Protein AF-C5LGY2-F1 (afdb_monomer)

Nearest PDB structures (foldseek):
  7q1u-assembly1_A  TM=7.836E-01  e=2.300E-10  Homo sapiens
  7mhz-assembly1_A  TM=6.508E-01  e=6.404E-10  Homo sapiens
  7q6z-assembly1_A  TM=6.476E-01  e=8.529E-10  Homo sapiens
  7urf-assembly1_A  TM=6.482E-01  e=8.886E-10  Homo sapiens
  6bug-assembly1_C  TM=6.774E-01  e=3.811E-07  Streptococcus thermophilus

pLDDT: mean 81.81, std 17.53, range [28.97, 98.31]

Organism: Perkinsus marinus (strain ATCC 50983 / TXsc) (NCBI:txid423536)

Foldseek 3Di:
DALVVLLVVLLVVLLVVLCQFFPLLSCVVVVLLVVLVCLLCVQLPPPDDPVSLVCQLVVSVCVLLVVLVVCQVVVHDALCVVPVVRNVRVVVDGNDRVSLLSLLLSLQSSLVSVLLSVLSVPVVDDDDCPLVVVCVVPVPDDPPPPQPRDDNVPDPSLSSSRSSVPLDRNHAFRDGSSLSSCCSRPFDDPDDPVNLVVLVVVLVVLVVVLVVCVVPPCLVCCQDPPCNVVSLLPDALVVNLVSLVSLVQNVLSVVQNVRSSSQSVCNVSRRHGDRQQPDRPLLALALVVCVCRHGVNVVVSLCVSQQVVVVHPVCPLVSQLVSLCCVLSSNHPDVLSNVLSVLSSVLNVVVVVVVCCLVPDPVNVVVCPDPCVLLVQLLSSLVNSLSVSLSSSSNRHDRPCSNVSSVVSVVSLVVDPVSVVVSVVSSVSSSVSVVVVVVVVVVPPDPCVVVDDDDVPVVVPPD

Sequence (463 aa):
MGPRGYVAFQLVMSTCFAVYLHRAYAAFLMGALLSNKVLVERMLRPGKDSVQFKWVPGIMWAVNMGFLVSVRYFDGFHFSAIAPWLAFLDGWGQLQRWQIVYNMVMLRMISYAMDFYWAVRDSSLPSSPLGTAVKDLESDDDNTEVSKPVTPDGGSYKTRAYILYLPLYAAGPIITFNSFVTYVYQPQKSYSIKKIVVYAVRWALCLTLMSLYQHFCWANIIAKGSDSAQNLADMTGPNLVFVSLFSLFFIWLKFVIIWRFFRLWALCDGVETPENMTRCVFNNYSCTQFWRSWHRSYNQWLIRYIYIPLGGTKYKFLNIWVVFTFVAVWHELQLQMLQWAWAVCAMMIPEIIVSLTIQKQDWAIPLRHSPWYKYLCALGAAMNILLLMSANLIGFSYGSNGLHIVMNSIKKGFSSGPSLALFLAFLCAAHVMLYVRQQEALRREPSVESAVPMASMKMAAAE

Mean predicted aligned error: 9.22 Å

Solvent-accessible surface area (backbone atoms only — not comparable to full-atom values): 25456 Å² total; per-residue (Å²): 131,56,49,71,55,49,45,50,50,46,35,53,54,22,51,52,49,44,37,65,34,15,38,64,57,30,53,58,57,54,47,52,52,50,53,52,50,53,49,44,56,67,69,66,44,88,91,65,61,72,72,65,56,71,47,45,65,60,52,55,49,51,53,54,51,49,50,53,51,48,36,59,74,60,78,32,86,58,43,44,81,78,39,71,89,43,33,70,51,57,74,69,49,58,82,43,68,52,62,65,30,43,53,52,35,49,56,36,51,51,38,41,49,51,53,50,49,48,27,56,52,55,73,74,40,90,83,70,74,68,72,54,69,54,52,76,74,57,68,79,83,66,93,71,73,80,59,65,76,61,64,95,81,66,54,79,63,56,56,54,25,59,45,42,31,58,50,44,32,74,52,42,47,58,72,50,53,52,54,53,56,46,29,54,76,50,53,55,74,91,64,48,71,69,55,50,51,53,50,52,50,54,46,52,52,49,49,53,49,49,57,52,44,61,74,76,47,60,34,51,54,52,49,64,38,96,59,16,65,58,56,56,69,74,41,53,35,58,58,44,49,51,33,36,51,49,36,48,47,49,56,50,52,54,49,45,45,52,32,49,52,23,41,48,48,24,48,75,73,24,37,78,68,59,68,32,64,74,56,59,75,91,72,45,44,43,57,71,58,38,53,54,31,46,49,20,22,52,41,52,47,46,41,65,75,47,34,47,77,65,53,32,78,84,36,42,73,63,41,50,55,55,52,34,49,50,52,18,54,63,75,43,91,43,72,49,43,43,53,38,34,50,50,46,47,64,64,40,47,58,59,51,51,54,50,50,51,50,73,70,38,75,86,30,50,66,49,68,74,34,81,61,38,60,56,54,51,15,49,54,16,30,51,31,41,54,50,53,37,46,48,47,44,30,66,67,54,44,45,88,60,19,60,60,51,46,53,50,41,50,54,55,11,68,74,34,74,68,29,50,56,50,51,50,50,37,31,54,50,25,45,53,48,52,51,53,51,53,54,52,52,61,70,68,48,76,65,68,73,81,78,60,91,77,79,84,73,74,79,78,77,81,125

Secondary structure (DSSP, 8-state):
--HHHHHHHHHHHHHHHHHHHHGGGHHHHHHHHHHHHHHHHHHS-TT--HHHHHHHHHHHHHHHHHHHHHHHHTTS--HHHH-GGGHHHHTT--SS-HHHHHHHHHHHHHHHHHHHHHHHHHHTSSS-THHHHHHTTS-SSS-----PPPPTT--THHHHHHHT-GGGSSSS----HHHHHHHHHS---SS-HHHHHHHHHHHHHHHHHHHHHHHH-THHHHHHSTTHHHHHHHS-HHHHHHHHHHHHHHHHHHHHHHHHHHHHHHHHTT-----SB-S-GGG---HHHHHHHBTHHHHHHHIIIIITTTTGGGGHHHHHHHHHHHHHHHH---HHHHHHHHHHHHHHHHHHHHHHHHHH-GGGHHHHHSTHHHHHHHHHHHHHHHHHHHHHHIIIIIGGGHHHHHHHHHHHHHTSHHHHHHHHHHHHHHHHHHHHHHHHHHHHS--GGGG-SSSSSSSSS--

Radius of gyration: 25.28 Å; Cα contacts (8 Å, |Δi|>4): 447; chains: 1; bounding box: 59×71×79 Å

Structure (mmCIF, N/CA/C/O backbone):
data_AF-C5LGY2-F1
#
_entry.id   AF-C5LGY2-F1
#
loop_
_atom_site.group_PDB
_atom_site.id
_atom_site.type_symbol
_atom_site.label_atom_id
_atom_site.label_alt_id
_atom_site.label_comp_id
_atom_site.label_asym_id
_atom_site.label_entity_id
_atom_site.label_seq_id
_atom_site.pdbx_PDB_ins_code
_atom_site.Cartn_x
_atom_site.Cartn_y
_atom_site.Cartn_z
_atom_site.occupancy
_atom_site.B_iso_or_equiv
_atom_site.auth_seq_id
_atom_site.auth_comp_id
_atom_site.auth_asym_id
_atom_site.auth_atom_id
_atom_site.pdbx_PDB_model_num
ATOM 1 N N . MET A 1 1 ? -31.749 0.429 6.394 1.00 71.62 1 MET A N 1
ATOM 2 C CA . MET A 1 1 ? -31.219 0.461 7.777 1.00 71.62 1 MET A CA 1
ATOM 3 C C . MET A 1 1 ? -30.689 1.864 8.052 1.00 71.62 1 MET A C 1
ATOM 5 O O . MET A 1 1 ? -30.046 2.409 7.168 1.00 71.62 1 MET A O 1
ATOM 9 N N . GLY A 1 2 ? -30.984 2.482 9.200 1.00 85.75 2 GLY A N 1
ATOM 10 C CA . GLY A 1 2 ? -30.416 3.799 9.537 1.00 85.75 2 GLY A CA 1
ATOM 11 C C . GLY A 1 2 ? -28.934 3.719 9.959 1.00 85.75 2 GLY A C 1
ATOM 12 O O . GLY A 1 2 ? -28.478 2.627 10.309 1.00 85.75 2 GLY A O 1
ATOM 13 N N . PRO A 1 3 ? -28.193 4.846 10.022 1.00 83.75 3 PRO A N 1
ATOM 14 C CA . PRO A 1 3 ? -26.751 4.858 10.310 1.00 83.75 3 PRO A CA 1
ATOM 15 C C . PRO A 1 3 ? -26.355 4.167 11.624 1.00 83.75 3 PRO A C 1
ATOM 17 O O . PRO A 1 3 ? -25.392 3.409 11.668 1.00 83.75 3 PRO A O 1
ATOM 20 N N . ARG A 1 4 ? -27.121 4.367 12.708 1.00 85.31 4 ARG A N 1
ATOM 21 C CA . ARG A 1 4 ? -26.862 3.698 14.001 1.00 85.31 4 ARG A CA 1
ATOM 22 C C . ARG A 1 4 ? -27.014 2.180 13.909 1.00 85.31 4 ARG A C 1
ATOM 24 O O . ARG A 1 4 ? -26.192 1.456 14.459 1.00 85.31 4 ARG A O 1
ATOM 31 N N . GLY A 1 5 ? -28.042 1.718 13.196 1.00 89.06 5 GLY A N 1
ATOM 32 C CA . GLY A 1 5 ? -28.270 0.296 12.959 1.00 89.06 5 GLY A CA 1
ATOM 33 C C . GLY A 1 5 ? -27.136 -0.319 12.143 1.00 89.06 5 GLY A C 1
ATOM 34 O O . GLY A 1 5 ? -26.610 -1.354 12.533 1.00 89.06 5 GLY A O 1
ATOM 35 N N . TYR A 1 6 ? -26.710 0.355 11.072 1.00 89.88 6 TYR A N 1
ATOM 36 C CA . TYR A 1 6 ? -25.589 -0.093 10.244 1.00 89.88 6 TYR A CA 1
ATOM 37 C C . TYR A 1 6 ? -24.307 -0.259 11.066 1.00 89.88 6 TYR A C 1
ATOM 39 O O . TYR A 1 6 ? -23.685 -1.315 11.036 1.00 89.88 6 TYR A O 1
ATOM 47 N N . VAL A 1 7 ? -23.947 0.739 11.881 1.00 89.75 7 VAL A N 1
ATOM 48 C CA . VAL A 1 7 ? -22.748 0.648 12.728 1.00 89.75 7 VAL A CA 1
ATOM 49 C C . VAL A 1 7 ? -22.876 -0.467 13.771 1.00 89.75 7 VAL A C 1
ATOM 51 O O . VAL A 1 7 ? -21.902 -1.169 14.024 1.00 89.75 7 VAL A O 1
ATOM 54 N N . ALA A 1 8 ? -24.060 -0.668 14.359 1.00 91.44 8 ALA A N 1
ATOM 55 C CA . ALA A 1 8 ? -24.294 -1.772 15.291 1.00 91.44 8 ALA A CA 1
ATOM 56 C C . ALA A 1 8 ? -24.124 -3.142 14.613 1.00 91.44 8 ALA A C 1
ATOM 58 O O . ALA A 1 8 ? -23.431 -4.001 15.155 1.00 91.44 8 ALA A O 1
ATOM 59 N N . PHE A 1 9 ? -24.679 -3.321 13.411 1.00 92.56 9 PHE A N 1
ATOM 60 C CA . PHE A 1 9 ? -24.490 -4.532 12.611 1.00 92.56 9 PHE A CA 1
ATOM 61 C C . PHE A 1 9 ? -23.013 -4.780 12.303 1.00 92.56 9 PHE A C 1
ATOM 63 O O . PHE A 1 9 ? -22.503 -5.862 12.585 1.00 92.56 9 PHE A O 1
ATOM 70 N N . GLN A 1 10 ? -22.305 -3.758 11.815 1.00 92.19 10 GLN A N 1
ATOM 71 C CA . GLN A 1 10 ? -20.878 -3.852 11.515 1.00 92.19 10 GLN A CA 1
ATOM 72 C C . GLN A 1 10 ? -20.060 -4.241 12.744 1.00 92.19 10 GLN A C 1
ATOM 74 O O . GLN A 1 10 ? -19.175 -5.084 12.644 1.00 92.19 10 GLN A O 1
ATOM 79 N N . LEU A 1 11 ? -20.362 -3.673 13.913 1.00 91.88 11 LEU A N 1
ATOM 80 C CA . LEU A 1 11 ? -19.679 -4.021 15.159 1.00 91.88 11 LEU A CA 1
ATOM 81 C C . LEU A 1 11 ? -19.886 -5.478 15.540 1.00 91.88 11 LEU A C 1
ATOM 83 O O . LEU A 1 11 ? -18.906 -6.169 15.798 1.00 91.88 11 LEU A O 1
ATOM 87 N N . VAL A 1 12 ? -21.138 -5.938 15.560 1.00 93.50 12 VAL A N 1
ATOM 88 C CA . VAL A 1 12 ? -21.459 -7.323 15.921 1.00 93.50 12 VAL A CA 1
ATOM 89 C C . VAL A 1 12 ? -20.764 -8.279 14.958 1.00 93.50 12 VAL A C 1
ATOM 91 O O . VAL A 1 12 ? -19.996 -9.131 15.396 1.00 93.50 12 VAL A O 1
ATOM 94 N N . MET A 1 13 ? -20.937 -8.078 13.650 1.00 94.00 13 MET A N 1
ATOM 95 C CA . MET A 1 13 ? -20.340 -8.942 12.631 1.00 94.00 13 MET A CA 1
ATOM 96 C C . MET A 1 13 ? -18.813 -8.935 12.683 1.00 94.00 13 MET A C 1
ATOM 98 O O . MET A 1 13 ? -18.192 -9.996 12.667 1.00 94.00 13 MET A O 1
ATOM 102 N N . SER A 1 14 ? -18.195 -7.758 12.800 1.00 92.56 14 SER A N 1
ATOM 103 C CA . SER A 1 14 ? -16.735 -7.630 12.834 1.00 92.56 14 SER A CA 1
ATOM 104 C C . SER A 1 14 ? -16.136 -8.224 14.108 1.00 92.56 14 SER A C 1
ATOM 106 O O . SER A 1 14 ? -15.102 -8.884 14.046 1.00 92.56 14 SER A O 1
ATOM 108 N N . THR A 1 15 ? -16.780 -8.044 15.267 1.00 91.94 15 THR A N 1
ATOM 109 C CA . THR A 1 15 ? -16.334 -8.662 16.523 1.00 91.94 15 THR A CA 1
ATOM 110 C C . THR A 1 15 ? -16.491 -10.180 16.477 1.00 91.94 15 THR A C 1
ATOM 112 O O . THR A 1 15 ? -15.537 -10.882 16.804 1.00 91.94 15 THR A O 1
ATOM 115 N N . CYS A 1 16 ? -17.629 -10.701 16.009 1.00 94.38 16 CYS A N 1
ATOM 116 C CA . CYS A 1 16 ? -17.819 -12.141 15.827 1.00 94.38 16 CYS A CA 1
ATOM 117 C C . CYS A 1 16 ? -16.767 -12.732 14.880 1.00 94.38 16 CYS A C 1
ATOM 119 O O . CYS A 1 16 ? -16.182 -13.768 15.186 1.00 94.38 16 CYS A O 1
ATOM 121 N N . PHE A 1 17 ? -16.471 -12.055 13.769 1.00 93.69 17 PHE A N 1
ATOM 122 C CA . PHE A 1 17 ? -15.476 -12.515 12.804 1.00 93.69 17 PHE A CA 1
ATOM 123 C C . PHE A 1 17 ? -14.044 -12.463 13.353 1.00 93.69 17 PHE A C 1
ATOM 125 O O . PHE A 1 17 ? -13.284 -13.412 13.174 1.00 93.69 17 PHE A O 1
ATOM 132 N N . ALA A 1 18 ? -13.674 -11.398 14.072 1.00 92.94 18 ALA A N 1
ATOM 133 C CA . ALA A 1 18 ? -12.364 -11.292 14.713 1.00 92.94 18 ALA A CA 1
ATOM 134 C C . ALA A 1 18 ? -12.163 -12.382 15.781 1.00 92.94 18 ALA A C 1
ATOM 136 O O . ALA A 1 18 ? -11.106 -13.012 15.825 1.00 92.94 18 ALA A O 1
ATOM 137 N N . VAL A 1 19 ? -13.188 -12.652 16.599 1.00 93.94 19 VAL A N 1
ATOM 138 C CA . VAL A 1 19 ? -13.173 -13.747 17.583 1.00 93.94 19 VAL A CA 1
ATOM 139 C C . VAL A 1 19 ? -13.120 -15.106 16.889 1.00 93.94 19 VAL A C 1
ATOM 141 O O . VAL A 1 19 ? -12.374 -15.975 17.321 1.00 93.94 19 VAL A O 1
ATOM 144 N N . TYR A 1 20 ? -13.838 -15.297 15.785 1.00 94.38 20 TYR A N 1
ATOM 145 C CA . TYR A 1 20 ? -13.779 -16.539 15.017 1.00 94.38 20 TYR A CA 1
ATOM 146 C C . TYR A 1 20 ? -12.378 -16.801 14.434 1.00 94.38 20 TYR A C 1
ATOM 148 O O . TYR A 1 20 ? -11.839 -17.899 14.579 1.00 94.38 20 TYR A O 1
ATOM 156 N N . LEU A 1 21 ? -11.759 -15.790 13.815 1.00 94.12 21 LEU A N 1
ATOM 157 C CA . LEU A 1 21 ? -10.445 -15.926 13.183 1.00 94.12 21 LEU A CA 1
ATOM 158 C C . LEU A 1 21 ? -9.308 -16.119 14.188 1.00 94.12 21 LEU A C 1
ATOM 160 O O . LEU A 1 21 ? -8.413 -16.936 13.957 1.00 94.12 21 LEU A O 1
ATOM 164 N N . HIS A 1 22 ? -9.324 -15.353 15.277 1.00 94.50 22 HIS A N 1
ATOM 165 C CA . HIS A 1 22 ? -8.199 -15.274 16.210 1.00 94.50 22 HIS A CA 1
ATOM 166 C C . HIS A 1 22 ? -8.445 -16.021 17.522 1.00 94.50 22 HIS A C 1
ATOM 168 O O . HIS A 1 22 ? -7.511 -16.200 18.299 1.00 94.50 22 HIS A O 1
ATOM 174 N N . ARG A 1 23 ? -9.674 -16.483 17.775 1.00 94.00 23 ARG A N 1
ATOM 175 C CA . ARG A 1 23 ? -10.073 -17.188 19.001 1.00 94.00 23 ARG A CA 1
ATOM 176 C C . ARG A 1 23 ? -9.654 -16.386 20.237 1.00 94.00 23 ARG A C 1
ATOM 178 O O . ARG A 1 23 ? -9.945 -15.192 20.311 1.00 94.00 23 ARG A O 1
ATOM 185 N N . ALA A 1 24 ? -8.945 -17.005 21.181 1.00 92.94 24 ALA A N 1
ATOM 186 C CA . ALA A 1 24 ? -8.453 -16.335 22.381 1.00 92.94 24 ALA A CA 1
ATOM 187 C C . ALA A 1 24 ? -7.564 -15.122 22.048 1.00 92.94 24 ALA A C 1
ATOM 189 O O . ALA A 1 24 ? -7.695 -14.071 22.673 1.00 92.94 24 ALA A O 1
ATOM 190 N N . TYR A 1 25 ? -6.738 -15.209 20.997 1.00 93.81 25 TYR A N 1
ATOM 191 C CA . TYR A 1 25 ? -5.830 -14.132 20.590 1.00 93.81 25 TYR A CA 1
ATOM 192 C C . TYR A 1 25 ? -6.541 -12.858 20.106 1.00 93.81 25 TYR A C 1
ATOM 194 O O . TYR A 1 25 ? -5.914 -11.799 20.039 1.00 93.81 25 TYR A O 1
ATOM 202 N N . ALA A 1 26 ? -7.856 -12.902 19.848 1.00 93.62 26 ALA A N 1
ATOM 203 C CA . ALA A 1 26 ? -8.648 -11.694 19.613 1.00 93.62 26 ALA A CA 1
ATOM 204 C C . ALA A 1 26 ? -8.546 -10.701 20.789 1.00 93.62 26 ALA A C 1
ATOM 206 O O . ALA A 1 26 ? -8.641 -9.492 20.576 1.00 93.62 26 ALA A O 1
ATOM 207 N N . ALA A 1 27 ? -8.294 -11.184 22.013 1.00 93.00 27 ALA A N 1
ATOM 208 C CA . ALA A 1 27 ? -8.110 -10.341 23.190 1.00 93.00 27 ALA A CA 1
ATOM 209 C C . ALA A 1 27 ? -6.946 -9.348 23.034 1.00 93.00 27 ALA A C 1
ATOM 211 O O . ALA A 1 27 ? -7.092 -8.188 23.416 1.00 93.00 27 ALA A O 1
ATOM 212 N N . PHE A 1 28 ? -5.828 -9.751 22.417 1.00 93.38 28 PHE A N 1
ATOM 213 C CA . PHE A 1 28 ? -4.689 -8.855 22.178 1.00 93.38 28 PHE A CA 1
ATOM 214 C C . PHE A 1 28 ? -5.044 -7.722 21.222 1.00 93.38 28 PHE A C 1
ATOM 216 O O . PHE A 1 28 ? -4.729 -6.561 21.481 1.00 93.38 28 PHE A O 1
ATOM 223 N N . LEU A 1 29 ? -5.756 -8.049 20.144 1.00 92.69 29 LEU A N 1
ATOM 224 C CA . LEU A 1 29 ? -6.211 -7.070 19.166 1.00 92.69 29 LEU A CA 1
ATOM 225 C C . LEU A 1 29 ? -7.198 -6.072 19.790 1.00 92.69 29 LEU A C 1
ATOM 227 O O . LEU A 1 29 ? -7.051 -4.859 19.636 1.00 92.69 29 LEU A O 1
ATOM 231 N N . MET A 1 30 ? -8.190 -6.583 20.521 1.00 91.88 30 MET A N 1
ATOM 232 C CA . MET A 1 30 ? -9.196 -5.761 21.193 1.00 91.88 30 MET A CA 1
ATOM 233 C C . MET A 1 30 ? -8.576 -4.906 22.302 1.00 91.88 30 MET A C 1
ATOM 235 O O . MET A 1 30 ? -8.951 -3.744 22.461 1.00 91.88 30 MET A O 1
ATOM 239 N N . GLY A 1 31 ? -7.593 -5.448 23.025 1.00 92.62 31 GLY A N 1
ATOM 240 C CA . GLY A 1 31 ? -6.808 -4.731 24.025 1.00 92.62 31 GLY A CA 1
ATOM 241 C C . GLY A 1 31 ? -5.994 -3.590 23.417 1.00 92.62 31 GLY A C 1
ATOM 242 O O . GLY A 1 31 ? -6.049 -2.474 23.927 1.00 92.62 31 GLY A O 1
ATOM 243 N N . ALA A 1 32 ? -5.311 -3.832 22.293 1.00 92.62 32 ALA A N 1
ATOM 244 C CA . ALA A 1 32 ? -4.564 -2.803 21.567 1.00 92.62 32 ALA A CA 1
ATOM 245 C C . ALA A 1 32 ? -5.477 -1.686 21.035 1.00 92.62 32 ALA A C 1
ATOM 247 O O . ALA A 1 32 ? -5.154 -0.504 21.143 1.00 92.62 32 ALA A O 1
ATOM 248 N N . LEU A 1 33 ? -6.654 -2.049 20.516 1.00 91.75 33 LEU A N 1
ATOM 249 C CA . LEU A 1 33 ? -7.663 -1.083 20.087 1.00 91.75 33 LEU A CA 1
ATOM 250 C C . LEU A 1 33 ? -8.132 -0.227 21.266 1.00 91.75 33 LEU A C 1
ATOM 252 O O . LEU A 1 33 ? -8.170 1.002 21.170 1.00 91.75 33 LEU A O 1
ATOM 256 N N . LEU A 1 34 ? -8.509 -0.867 22.376 1.00 90.56 34 LEU A N 1
ATOM 257 C CA . LEU A 1 34 ? -9.027 -0.177 23.552 1.00 90.56 34 LEU A CA 1
ATOM 258 C C . LEU A 1 34 ? -7.973 0.749 24.166 1.00 90.56 34 LEU A C 1
ATOM 260 O O . LEU A 1 34 ? -8.296 1.893 24.482 1.00 90.56 34 LEU A O 1
ATOM 264 N N . SER A 1 35 ? -6.726 0.290 24.293 1.00 91.12 35 SER A N 1
ATOM 265 C CA . SER A 1 35 ? -5.630 1.093 24.837 1.00 91.12 35 SER A CA 1
ATOM 266 C C . SER A 1 35 ? -5.333 2.303 23.954 1.00 91.12 35 SER A C 1
ATOM 268 O O . SER A 1 35 ? -5.256 3.420 24.467 1.00 91.12 35 SER A O 1
ATOM 270 N N . ASN A 1 36 ? -5.266 2.119 22.630 1.00 91.25 36 ASN A N 1
ATOM 271 C CA . ASN A 1 36 ? -5.059 3.217 21.692 1.00 91.25 36 ASN A CA 1
ATOM 272 C C . ASN A 1 36 ? -6.199 4.238 21.774 1.00 91.25 36 ASN A C 1
ATOM 274 O O . ASN A 1 36 ? -5.960 5.438 21.895 1.00 91.25 36 ASN A O 1
ATOM 278 N N . LYS A 1 37 ? -7.446 3.763 21.802 1.00 86.38 37 LYS A N 1
ATOM 279 C CA . LYS A 1 37 ? -8.622 4.621 21.930 1.00 86.38 37 LYS A CA 1
ATOM 280 C C . LYS A 1 37 ? -8.590 5.443 23.224 1.00 86.38 37 LYS A C 1
ATOM 282 O O . LYS A 1 37 ? -8.772 6.658 23.175 1.00 86.38 37 LYS A O 1
ATOM 287 N N . VAL A 1 38 ? -8.367 4.796 24.370 1.00 88.12 38 VAL A N 1
ATOM 288 C CA . VAL A 1 38 ? -8.299 5.469 25.679 1.00 88.12 38 VAL A CA 1
ATOM 289 C C . VAL A 1 38 ? -7.177 6.504 25.690 1.00 88.12 38 VAL A C 1
ATOM 291 O O . VAL A 1 38 ? -7.363 7.597 26.224 1.00 88.12 38 VAL A O 1
ATOM 294 N N . LEU A 1 39 ? -6.036 6.197 25.069 1.00 89.56 39 LEU A N 1
ATOM 295 C CA . LEU A 1 39 ? -4.923 7.130 24.937 1.00 89.56 39 LEU A CA 1
ATOM 296 C C . LEU A 1 39 ? -5.323 8.369 24.121 1.00 89.56 39 LEU A C 1
ATOM 298 O O . LEU A 1 39 ? -5.130 9.487 24.598 1.00 89.56 39 LEU A O 1
ATOM 302 N N . VAL A 1 40 ? -5.936 8.187 22.944 1.00 86.62 40 VAL A N 1
ATOM 303 C CA . VAL A 1 40 ? -6.433 9.284 22.088 1.00 86.62 40 VAL A CA 1
ATOM 304 C C . VAL A 1 40 ? -7.428 10.154 22.853 1.00 86.62 40 VAL A C 1
ATOM 306 O O . VAL A 1 40 ? -7.221 11.361 22.978 1.00 86.62 40 VAL A O 1
ATOM 309 N N . GLU A 1 41 ? -8.464 9.546 23.435 1.00 81.38 41 GLU A N 1
ATOM 310 C CA . GLU A 1 41 ? -9.511 10.268 24.164 1.00 81.38 41 GLU A CA 1
ATOM 311 C C . GLU A 1 41 ? -8.962 10.991 25.398 1.00 81.38 41 GLU A C 1
ATOM 313 O O . GLU A 1 41 ? -9.425 12.080 25.706 1.00 81.38 41 GLU A O 1
ATOM 318 N N . ARG A 1 42 ? -7.973 10.432 26.111 1.00 84.75 42 ARG A N 1
ATOM 319 C CA . ARG A 1 42 ? -7.367 11.067 27.294 1.00 84.75 42 ARG A CA 1
ATOM 320 C C . ARG A 1 42 ? -6.412 12.199 26.925 1.00 84.75 42 ARG A C 1
ATOM 322 O O . ARG A 1 42 ? -6.294 13.166 27.681 1.00 84.75 42 ARG A O 1
ATOM 329 N N . MET A 1 43 ? -5.684 12.081 25.820 1.00 83.31 43 MET A N 1
ATOM 330 C CA . MET A 1 43 ? -4.726 13.100 25.383 1.00 83.31 43 MET A CA 1
ATOM 331 C C . MET A 1 43 ? -5.402 14.287 24.701 1.00 83.31 43 MET A C 1
ATOM 333 O O . MET A 1 43 ? -4.910 15.401 24.841 1.00 83.31 43 MET A O 1
ATOM 337 N N . LEU A 1 44 ? -6.538 14.063 24.038 1.00 78.62 44 LEU A N 1
ATOM 338 C CA . LEU A 1 44 ? -7.238 15.068 23.234 1.00 78.62 44 LEU A CA 1
ATOM 339 C C . LEU A 1 44 ? -8.542 15.568 23.872 1.00 78.62 44 LEU A C 1
ATOM 341 O O . LEU A 1 44 ? -9.393 16.119 23.176 1.00 78.62 44 LEU A O 1
ATOM 345 N N . ARG A 1 45 ? -8.703 15.407 25.197 1.00 73.06 45 ARG A N 1
ATOM 346 C CA . ARG A 1 45 ? -9.817 16.036 25.928 1.00 73.06 45 ARG A CA 1
ATOM 347 C C . ARG A 1 45 ? -9.733 17.566 25.823 1.00 73.06 45 ARG A C 1
ATOM 349 O O . ARG A 1 45 ? -8.637 18.105 26.003 1.00 73.06 45 ARG A O 1
ATOM 356 N N . PRO A 1 46 ? -10.866 18.261 25.608 1.00 63.41 46 PRO A N 1
ATOM 357 C CA . PRO A 1 46 ? -10.923 19.720 25.658 1.00 63.41 46 PRO A CA 1
ATOM 358 C C . PRO A 1 46 ? -10.384 20.255 26.996 1.00 63.41 46 PRO A C 1
ATOM 360 O O . PRO A 1 46 ? -10.694 19.690 28.044 1.00 63.41 46 PRO A O 1
ATOM 363 N N . GLY A 1 47 ? -9.586 21.330 26.964 1.00 62.78 47 GLY A N 1
ATOM 364 C CA . GLY A 1 47 ? -9.074 22.011 28.167 1.00 62.78 47 GLY A CA 1
ATOM 365 C C . GLY A 1 47 ? -7.668 21.614 28.644 1.00 62.78 47 GLY A C 1
ATOM 366 O O . GLY A 1 47 ? -7.299 21.962 29.760 1.00 62.78 47 GLY A O 1
ATOM 367 N N . LYS A 1 48 ? -6.876 20.892 27.838 1.00 61.03 48 LYS A N 1
ATOM 368 C CA . LYS A 1 48 ? -5.465 20.577 28.144 1.00 61.03 48 LYS A CA 1
ATOM 369 C C . LYS A 1 48 ? -4.475 21.629 27.635 1.00 61.03 48 LYS A C 1
ATOM 371 O O . LYS A 1 48 ? -4.718 22.267 26.614 1.00 61.03 48 LYS A O 1
ATOM 376 N N . ASP A 1 49 ? -3.325 21.720 28.310 1.00 62.03 49 ASP A N 1
ATOM 377 C CA . ASP A 1 49 ? -2.209 22.608 27.963 1.00 62.03 49 ASP A CA 1
ATOM 378 C C . ASP A 1 49 ? -1.784 22.483 26.491 1.00 62.03 49 ASP A C 1
ATOM 380 O O . ASP A 1 49 ? -1.558 21.382 25.972 1.00 62.03 49 ASP A O 1
ATOM 384 N N . SER A 1 50 ? -1.570 23.629 25.840 1.00 63.28 50 SER A N 1
ATOM 385 C CA . SER A 1 50 ? -1.143 23.726 24.434 1.00 63.28 50 SER A CA 1
ATOM 386 C C . SER A 1 50 ? 0.161 22.969 24.138 1.00 63.28 50 SER A C 1
ATOM 388 O O . SER A 1 50 ? 0.347 22.437 23.041 1.00 63.28 50 SER A O 1
ATOM 390 N N . VAL A 1 51 ? 1.050 22.855 25.131 1.00 61.19 51 VAL A N 1
ATOM 391 C CA . VAL A 1 51 ? 2.333 22.146 25.021 1.00 61.19 51 VAL A CA 1
ATOM 392 C C . VAL A 1 51 ? 2.132 20.634 24.895 1.00 61.19 51 VAL A C 1
ATOM 394 O O . VAL A 1 51 ? 2.759 20.008 24.040 1.00 61.19 51 VAL A O 1
ATOM 397 N N . GLN A 1 52 ? 1.229 20.036 25.683 1.00 68.38 52 GLN A N 1
ATOM 398 C CA . GLN A 1 52 ? 0.933 18.599 25.599 1.00 68.38 52 GLN A CA 1
ATOM 399 C C . GLN A 1 52 ? 0.300 18.247 24.250 1.00 68.38 52 GLN A C 1
ATOM 401 O O . GLN A 1 52 ? 0.601 17.202 23.673 1.00 68.38 52 GLN A O 1
ATOM 406 N N . PHE A 1 53 ? -0.524 19.152 23.717 1.00 79.19 53 PHE A N 1
ATOM 407 C CA . PHE A 1 53 ? -1.209 18.978 22.441 1.00 79.19 53 PHE A CA 1
ATOM 408 C C . PHE A 1 53 ? -0.235 18.840 21.255 1.00 79.19 53 PHE A C 1
ATOM 410 O O . PHE A 1 53 ? -0.460 18.025 20.361 1.00 79.19 53 PHE A O 1
ATOM 417 N N . LYS A 1 54 ? 0.893 19.567 21.253 1.00 82.88 54 LYS A N 1
ATOM 418 C CA . LYS A 1 54 ? 1.899 19.505 20.172 1.00 82.88 54 LYS A CA 1
ATOM 419 C C . LYS A 1 54 ? 2.555 18.125 20.030 1.00 82.88 54 LYS A C 1
ATOM 421 O O . LYS A 1 54 ? 2.877 17.716 18.917 1.00 82.88 54 LYS A O 1
ATOM 426 N N . TRP A 1 55 ? 2.743 17.405 21.135 1.00 86.00 55 TRP A N 1
ATOM 427 C CA . TRP A 1 55 ? 3.431 16.109 21.143 1.00 86.00 55 TRP A CA 1
ATOM 428 C C . TRP A 1 55 ? 2.512 14.917 20.860 1.00 86.00 55 TRP A C 1
ATOM 430 O O . TRP A 1 55 ? 3.013 13.811 20.650 1.00 86.00 55 TRP A O 1
ATOM 440 N N . VAL A 1 56 ? 1.188 15.119 20.807 1.00 88.19 56 VAL A N 1
ATOM 441 C CA . VAL A 1 56 ? 0.218 14.027 20.624 1.00 88.19 56 VAL A CA 1
ATOM 442 C C . VAL A 1 56 ? 0.517 13.176 19.385 1.00 88.19 56 VAL A C 1
ATOM 444 O O . VAL A 1 56 ? 0.622 11.961 19.552 1.00 88.19 56 VAL A O 1
ATOM 447 N N . PRO A 1 57 ? 0.734 13.738 18.176 1.00 91.38 57 PRO A N 1
ATOM 448 C CA . PRO A 1 57 ? 1.072 12.926 17.007 1.00 91.38 57 PRO A CA 1
ATOM 449 C C . PRO A 1 57 ? 2.304 12.040 17.218 1.00 91.38 57 PRO A C 1
ATOM 451 O O . PRO A 1 57 ? 2.263 10.850 16.917 1.00 91.38 57 PRO A O 1
ATOM 454 N N . GLY A 1 58 ? 3.379 12.598 17.784 1.00 93.31 58 GLY A N 1
ATOM 455 C CA . GLY A 1 58 ? 4.619 11.863 18.042 1.00 93.31 58 GLY A CA 1
ATOM 456 C C . GLY A 1 58 ? 4.422 10.713 19.029 1.00 93.31 58 GLY A C 1
ATOM 457 O O . GLY A 1 58 ? 4.900 9.609 18.785 1.00 93.31 58 GLY A O 1
ATOM 458 N N . ILE A 1 59 ? 3.653 10.939 20.098 1.00 93.06 59 ILE A N 1
ATOM 459 C CA . ILE A 1 59 ? 3.327 9.909 21.095 1.00 93.06 59 ILE A CA 1
ATOM 460 C C . ILE A 1 59 ? 2.461 8.803 20.477 1.00 93.06 59 ILE A C 1
ATOM 462 O O . ILE A 1 59 ? 2.742 7.623 20.684 1.00 93.06 59 ILE A O 1
ATOM 466 N N . MET A 1 60 ? 1.448 9.156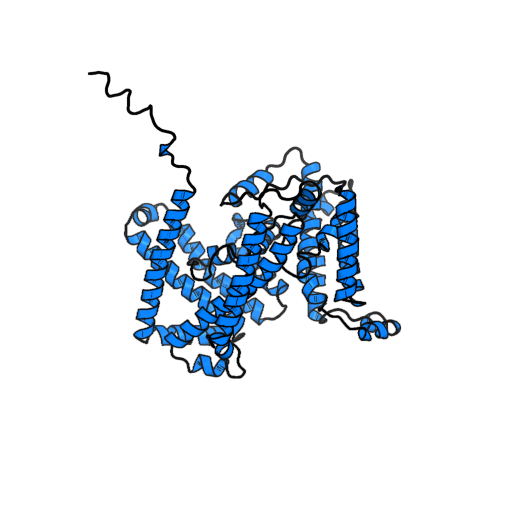 19.678 1.00 93.00 60 MET A N 1
ATOM 467 C CA . MET A 1 60 ? 0.591 8.171 19.004 1.00 93.00 60 MET A CA 1
ATOM 468 C C . MET A 1 60 ? 1.390 7.282 18.054 1.00 93.00 60 MET A C 1
ATOM 470 O O . MET A 1 60 ? 1.206 6.063 18.050 1.00 93.00 60 MET A O 1
ATOM 474 N N . TRP A 1 61 ? 2.297 7.877 17.282 1.00 95.69 61 TRP A N 1
ATOM 475 C CA . TRP A 1 61 ? 3.205 7.137 16.413 1.00 95.69 61 TRP A CA 1
ATOM 476 C C . TRP A 1 61 ? 4.157 6.245 17.208 1.00 95.69 61 TRP A C 1
ATOM 478 O O . TRP A 1 61 ? 4.262 5.061 16.898 1.00 95.69 61 TRP A O 1
ATOM 488 N N . ALA A 1 62 ? 4.792 6.768 18.259 1.00 95.62 62 ALA A N 1
ATOM 489 C CA . ALA A 1 62 ? 5.726 6.006 19.085 1.00 95.62 62 ALA A CA 1
ATOM 490 C C . ALA A 1 62 ? 5.064 4.783 19.738 1.00 95.62 62 ALA A C 1
ATOM 492 O O . ALA A 1 62 ? 5.626 3.692 19.693 1.00 95.62 62 ALA A O 1
ATOM 493 N N . VAL A 1 63 ? 3.851 4.930 20.282 1.00 94.94 63 VAL A N 1
ATOM 494 C CA . VAL A 1 63 ? 3.114 3.820 20.910 1.00 94.94 63 VAL A CA 1
ATOM 495 C C . VAL A 1 63 ? 2.725 2.752 19.887 1.00 94.94 63 VAL A C 1
ATOM 497 O O . VAL A 1 63 ? 2.950 1.569 20.133 1.00 94.94 63 VAL A O 1
ATOM 500 N N . ASN A 1 64 ? 2.172 3.142 18.732 1.00 95.75 64 ASN A N 1
ATOM 501 C CA . ASN A 1 64 ? 1.775 2.176 17.700 1.00 95.75 64 ASN A CA 1
ATOM 502 C C . ASN A 1 64 ? 2.985 1.469 17.077 1.00 95.75 64 ASN A C 1
ATOM 504 O O . ASN A 1 64 ? 2.951 0.255 16.896 1.00 95.75 64 ASN A O 1
ATOM 508 N N . MET A 1 65 ? 4.069 2.200 16.802 1.00 95.69 65 MET A N 1
ATOM 509 C CA . MET A 1 65 ? 5.311 1.616 16.288 1.00 95.69 65 MET A CA 1
ATOM 510 C C . MET A 1 65 ? 5.982 0.706 17.311 1.00 95.69 65 MET A C 1
ATOM 512 O O . MET A 1 65 ? 6.425 -0.380 16.950 1.00 95.69 65 MET A O 1
ATOM 516 N N . GLY A 1 66 ? 6.027 1.117 18.580 1.00 95.31 66 GLY A N 1
ATOM 517 C CA . GLY A 1 66 ? 6.552 0.296 19.665 1.00 95.31 66 GLY A CA 1
ATOM 518 C C . GLY A 1 66 ? 5.789 -1.019 19.774 1.00 95.31 66 GLY A C 1
ATOM 519 O O . GLY A 1 66 ? 6.401 -2.080 19.744 1.00 95.31 66 GLY A O 1
ATOM 520 N N . PHE A 1 67 ? 4.454 -0.963 19.787 1.00 95.00 67 PHE A N 1
ATOM 521 C CA . PHE A 1 67 ? 3.626 -2.166 19.839 1.00 95.00 67 PHE A CA 1
ATOM 522 C C . PHE A 1 67 ? 3.794 -3.046 18.594 1.00 95.00 67 PHE A C 1
ATOM 524 O O . PHE A 1 67 ? 3.932 -4.257 18.734 1.00 95.00 67 PHE A O 1
ATOM 531 N N . LEU A 1 68 ? 3.847 -2.466 17.388 1.00 94.56 68 LEU A N 1
ATOM 532 C CA . LEU A 1 68 ? 4.132 -3.206 16.155 1.00 94.56 68 LEU A CA 1
ATOM 533 C C . LEU A 1 68 ? 5.465 -3.959 16.252 1.00 94.56 68 LEU A C 1
ATOM 535 O O . LEU A 1 68 ? 5.512 -5.157 15.979 1.00 94.56 68 LEU A O 1
ATOM 539 N N . VAL A 1 69 ? 6.536 -3.275 16.662 1.00 93.94 69 VAL A N 1
ATOM 540 C CA . VAL A 1 69 ? 7.867 -3.877 16.812 1.00 93.94 69 VAL A CA 1
ATOM 541 C C . VAL A 1 69 ? 7.852 -4.963 17.882 1.00 93.94 69 VAL A C 1
ATOM 543 O O . VAL A 1 69 ? 8.382 -6.039 17.632 1.00 93.94 69 VAL A O 1
ATOM 546 N N . SER A 1 70 ? 7.201 -4.741 19.028 1.00 93.50 70 SER A N 1
ATOM 547 C CA . SER A 1 70 ? 7.061 -5.762 20.073 1.00 93.50 70 SER A CA 1
ATOM 548 C C . SER A 1 70 ? 6.324 -6.997 19.560 1.00 93.50 70 SER A C 1
ATOM 550 O O . SER A 1 70 ? 6.831 -8.105 19.691 1.00 93.50 70 SER A O 1
ATOM 552 N N . VAL A 1 71 ? 5.174 -6.821 18.904 1.00 92.88 71 VAL A N 1
ATOM 553 C CA . VAL A 1 71 ? 4.407 -7.929 18.315 1.00 92.88 71 VAL A CA 1
ATOM 554 C C . VAL A 1 71 ? 5.256 -8.725 17.327 1.00 92.88 71 VAL A C 1
ATOM 556 O O . VAL A 1 71 ? 5.147 -9.943 17.277 1.00 92.88 71 VAL A O 1
ATOM 559 N N . ARG A 1 72 ? 6.119 -8.072 16.546 1.00 89.56 72 ARG A N 1
ATOM 560 C CA . ARG A 1 72 ? 7.012 -8.772 15.612 1.00 89.56 72 ARG A CA 1
ATOM 561 C C . ARG A 1 72 ? 8.188 -9.450 16.297 1.00 89.56 72 ARG A C 1
ATOM 563 O O . ARG A 1 72 ? 8.528 -10.562 15.914 1.00 89.56 72 ARG A O 1
ATOM 570 N N . TYR A 1 73 ? 8.782 -8.804 17.290 1.00 90.50 73 TYR A N 1
ATOM 571 C CA . TYR A 1 73 ? 9.922 -9.337 18.027 1.00 90.50 73 TYR A CA 1
ATOM 572 C C . TYR A 1 73 ? 9.568 -10.623 18.785 1.00 90.50 73 TYR A C 1
ATOM 574 O O . TYR A 1 73 ? 10.361 -11.557 18.804 1.00 90.50 73 TYR A O 1
ATOM 582 N N . PHE A 1 74 ? 8.362 -10.690 19.353 1.00 91.00 74 PHE A N 1
ATOM 583 C CA . PHE A 1 74 ? 7.885 -11.853 20.106 1.00 91.00 74 PHE A CA 1
ATOM 584 C C . PHE A 1 74 ? 7.101 -12.879 19.256 1.00 91.00 74 PHE A C 1
ATOM 586 O O . PHE A 1 74 ? 6.595 -13.847 19.807 1.00 91.00 74 PHE A O 1
ATOM 593 N N . ASP A 1 75 ? 7.006 -12.688 17.929 1.00 88.31 75 ASP A N 1
ATOM 594 C CA . ASP A 1 75 ? 6.139 -13.458 17.007 1.00 88.31 75 ASP A CA 1
ATOM 595 C C . ASP A 1 75 ? 4.670 -13.563 17.472 1.00 88.31 75 ASP A C 1
ATOM 597 O O . ASP A 1 75 ? 3.994 -14.590 17.396 1.00 88.31 75 ASP A O 1
ATOM 601 N N . GLY A 1 76 ? 4.145 -12.433 17.932 1.00 89.94 76 GLY A N 1
ATOM 602 C CA . GLY A 1 76 ? 2.886 -12.346 18.650 1.00 89.94 76 GLY A CA 1
ATOM 603 C C . GLY A 1 76 ? 3.094 -12.399 20.159 1.00 89.94 76 GLY A C 1
ATOM 604 O O . GLY A 1 76 ? 4.200 -12.443 20.678 1.00 89.94 76 GLY A O 1
ATOM 605 N N . PHE A 1 77 ? 1.992 -12.327 20.889 1.00 92.31 77 PHE A N 1
ATOM 606 C CA . PHE A 1 77 ? 1.991 -12.465 22.337 1.00 92.31 77 PHE A CA 1
ATOM 607 C C . PHE A 1 77 ? 1.282 -13.758 22.686 1.00 92.31 77 PHE A C 1
ATOM 609 O O . PHE A 1 77 ? 0.258 -14.073 22.081 1.00 92.31 77 PHE A O 1
ATOM 616 N N . HIS A 1 78 ? 1.823 -14.465 23.671 1.00 92.00 78 HIS A N 1
ATOM 617 C CA . HIS A 1 78 ? 1.277 -15.709 24.193 1.00 92.00 78 HIS A CA 1
ATOM 618 C C . HIS A 1 78 ? 0.702 -15.481 25.586 1.00 92.00 78 HIS A C 1
ATOM 620 O O . HIS A 1 78 ? 1.231 -14.697 26.376 1.00 92.00 78 HIS A O 1
ATOM 626 N N . PHE A 1 79 ? -0.392 -16.165 25.894 1.00 92.88 79 PHE A N 1
ATOM 627 C CA . PHE A 1 79 ? -1.073 -16.043 27.177 1.00 92.88 79 PHE A CA 1
ATOM 628 C C . PHE A 1 79 ? -0.239 -16.609 28.330 1.00 92.88 79 PHE A C 1
ATOM 630 O O . PHE A 1 79 ? -0.186 -16.011 29.405 1.00 92.88 79 PHE A O 1
ATOM 637 N N . SER A 1 80 ? 0.480 -17.702 28.077 1.00 91.50 80 SER A N 1
ATOM 638 C CA . SER A 1 80 ? 1.467 -18.306 28.983 1.00 91.50 80 SER A CA 1
ATOM 639 C C . SER A 1 80 ? 2.548 -17.328 29.452 1.00 91.50 80 SER A C 1
ATOM 641 O O . SER A 1 80 ? 2.979 -17.409 30.601 1.00 91.50 80 SER A O 1
ATOM 643 N N . ALA A 1 81 ? 2.948 -16.377 28.602 1.00 90.12 81 ALA A N 1
ATOM 644 C CA . ALA A 1 81 ? 3.932 -15.352 28.948 1.00 90.12 81 ALA A CA 1
ATOM 645 C C . ALA A 1 81 ? 3.362 -14.251 29.862 1.00 90.12 81 ALA A C 1
ATOM 647 O O . ALA A 1 81 ? 4.122 -13.573 30.548 1.00 90.12 81 ALA A O 1
ATOM 648 N N . ILE A 1 82 ? 2.036 -14.065 29.884 1.00 91.44 82 ILE A N 1
ATOM 649 C CA . ILE A 1 82 ? 1.362 -13.112 30.781 1.00 91.44 82 ILE A CA 1
ATOM 650 C C . ILE A 1 82 ? 1.173 -13.741 32.157 1.00 91.44 82 ILE A C 1
ATOM 652 O O . ILE A 1 82 ? 1.493 -13.130 33.174 1.00 91.44 82 ILE A O 1
ATOM 656 N N . ALA A 1 83 ? 0.616 -14.952 32.190 1.00 92.75 83 ALA A N 1
ATOM 657 C CA . ALA A 1 83 ? 0.423 -15.703 33.416 1.00 92.75 83 ALA A CA 1
ATOM 658 C C . ALA A 1 83 ? 0.337 -17.210 33.119 1.00 92.75 83 ALA A C 1
ATOM 660 O O . ALA A 1 83 ? -0.420 -17.603 32.226 1.00 92.75 83 ALA A O 1
ATOM 661 N N . PRO A 1 84 ? 1.008 -18.079 33.903 1.00 93.38 84 PRO A N 1
ATOM 662 C CA . PRO A 1 84 ? 1.004 -19.524 33.659 1.00 93.38 84 PRO A CA 1
ATOM 663 C C . PRO A 1 84 ? -0.397 -20.152 33.605 1.00 93.38 84 PRO A C 1
ATOM 665 O O . PRO A 1 84 ? -0.641 -21.059 32.815 1.00 93.38 84 PRO A O 1
ATOM 668 N N . TRP A 1 85 ? -1.351 -19.644 34.392 1.00 94.62 85 TRP A N 1
ATOM 669 C CA . TRP A 1 85 ? -2.725 -20.160 34.427 1.00 94.62 85 TRP A CA 1
ATOM 670 C C . TRP A 1 85 ? -3.540 -19.851 33.161 1.00 94.62 85 TRP A C 1
ATOM 672 O O . TRP A 1 85 ? -4.563 -20.489 32.939 1.00 94.62 85 TRP A O 1
ATOM 682 N N . LEU A 1 86 ? -3.098 -18.913 32.314 1.00 93.88 86 LEU A N 1
ATOM 683 C CA . LEU A 1 86 ? -3.729 -18.619 31.024 1.00 93.88 86 LEU A CA 1
ATOM 684 C C . LEU A 1 86 ? -3.173 -19.486 29.880 1.00 93.88 86 LEU A C 1
ATOM 686 O O . LEU A 1 86 ? -3.680 -19.402 28.763 1.00 93.88 86 LEU A O 1
ATOM 690 N N . ALA A 1 87 ? -2.171 -20.338 30.129 1.00 91.81 87 ALA A N 1
ATOM 691 C CA . ALA A 1 87 ? -1.518 -21.146 29.094 1.00 91.81 87 ALA A CA 1
ATOM 692 C C . ALA A 1 87 ? -2.487 -22.060 28.318 1.00 91.81 87 ALA A C 1
ATOM 694 O O . ALA A 1 87 ? -2.262 -22.345 27.144 1.00 91.81 87 ALA A O 1
ATOM 695 N N . PHE A 1 88 ? -3.606 -22.476 28.924 1.00 93.62 88 PHE A N 1
ATOM 696 C CA . PHE A 1 88 ? -4.623 -23.277 28.231 1.00 93.62 88 PHE A CA 1
ATOM 697 C C . PHE A 1 88 ? -5.242 -22.552 27.020 1.00 93.62 88 PHE A C 1
ATOM 699 O O . PHE A 1 88 ? -5.674 -23.213 26.076 1.00 93.62 88 PHE A O 1
ATOM 706 N N . LEU A 1 89 ? -5.263 -21.210 27.018 1.00 91.88 89 LEU A N 1
ATOM 707 C CA . LEU A 1 89 ? -5.770 -20.401 25.905 1.00 91.88 89 LEU A CA 1
ATOM 708 C C . LEU A 1 89 ? -4.851 -20.436 24.684 1.00 91.88 89 LEU A C 1
ATOM 710 O O . LEU A 1 89 ? -5.338 -20.329 23.559 1.00 91.88 89 LEU A O 1
ATOM 714 N N . ASP A 1 90 ? -3.543 -20.626 24.883 1.00 89.81 90 ASP A N 1
ATOM 715 C CA . ASP A 1 90 ? -2.604 -20.792 23.771 1.00 89.81 90 ASP A CA 1
ATOM 716 C C . ASP A 1 90 ? -2.903 -22.086 22.989 1.00 89.81 90 ASP A C 1
ATOM 718 O O . ASP A 1 90 ? -2.776 -22.129 21.764 1.00 89.81 90 ASP A O 1
ATOM 722 N N . GLY A 1 91 ? -3.414 -23.117 23.674 1.00 87.88 91 GLY A N 1
ATOM 723 C CA . GLY A 1 91 ? -3.834 -24.382 23.065 1.00 87.88 91 GLY A CA 1
ATOM 724 C C . GLY A 1 91 ? -5.078 -24.283 22.173 1.00 87.88 91 GLY A C 1
ATOM 725 O O . GLY A 1 91 ? -5.363 -25.210 21.418 1.00 87.88 91 GLY A O 1
ATOM 726 N N . TRP A 1 92 ? -5.822 -23.170 22.208 1.00 86.69 92 TRP A N 1
ATOM 727 C CA . TRP A 1 92 ? -7.022 -22.999 21.378 1.00 86.69 92 TRP A CA 1
ATOM 728 C C . TRP A 1 92 ? -6.688 -22.705 19.912 1.00 86.69 92 TRP A C 1
ATOM 730 O O . TRP A 1 92 ? -7.574 -22.802 19.059 1.00 86.69 92 TRP A O 1
ATOM 740 N N . GLY A 1 93 ? -5.433 -22.369 19.599 1.00 84.12 93 GLY A N 1
ATOM 741 C CA . GLY A 1 93 ? -4.978 -22.051 18.248 1.00 84.12 93 GLY A CA 1
ATOM 742 C C . GLY A 1 93 ? -5.627 -20.792 17.659 1.00 84.12 93 GLY A C 1
ATOM 743 O O . GLY A 1 93 ? -6.352 -20.052 18.322 1.00 84.12 93 GLY A O 1
ATOM 744 N N . GLN A 1 94 ? -5.362 -20.539 16.379 1.00 90.50 94 GLN A N 1
ATOM 745 C CA . GLN A 1 94 ? -5.940 -19.437 15.604 1.00 90.50 94 GLN A CA 1
ATOM 746 C C . GLN A 1 94 ? -6.011 -19.841 14.128 1.00 90.50 94 GLN A C 1
ATOM 748 O O . GLN A 1 94 ? -5.108 -20.511 13.632 1.00 90.50 94 GLN A O 1
ATOM 753 N N . LEU A 1 95 ? -7.075 -19.449 13.421 1.00 90.19 95 LEU A N 1
ATOM 754 C CA . LEU A 1 95 ? -7.212 -19.720 11.982 1.00 90.19 95 LEU A CA 1
ATOM 755 C C . LEU A 1 95 ? -6.311 -18.799 11.161 1.00 90.19 95 LEU A C 1
ATOM 757 O O . LEU A 1 95 ? -5.744 -19.196 10.146 1.00 90.19 95 LEU A O 1
ATOM 761 N N . GLN A 1 96 ? -6.175 -17.558 11.620 1.00 89.69 96 GLN A N 1
ATOM 762 C CA . GLN A 1 96 ? -5.306 -16.565 11.018 1.00 89.69 96 GLN A CA 1
ATOM 763 C C . GLN A 1 96 ? -4.496 -15.873 12.107 1.00 89.69 96 GLN A C 1
ATOM 765 O O . GLN A 1 96 ? -5.049 -15.429 13.112 1.00 89.69 96 GLN A O 1
ATOM 770 N N . ARG A 1 97 ? -3.188 -15.747 11.867 1.00 91.38 97 ARG A N 1
ATOM 771 C CA . ARG A 1 97 ? -2.248 -15.060 12.758 1.00 91.38 97 ARG A CA 1
ATOM 772 C C . ARG A 1 97 ? -2.691 -13.622 13.021 1.00 91.38 97 ARG A C 1
ATOM 774 O O . ARG A 1 97 ? -2.665 -12.792 12.107 1.00 91.38 97 ARG A O 1
ATOM 781 N N . TRP A 1 98 ? -3.100 -13.329 14.254 1.00 92.50 98 TRP A N 1
ATOM 782 C CA . TRP A 1 98 ? -3.592 -12.006 14.650 1.00 92.50 98 TRP A CA 1
ATOM 783 C C . TRP A 1 98 ? -2.532 -10.918 14.445 1.00 92.50 98 TRP A C 1
ATOM 785 O O . TRP A 1 98 ? -2.867 -9.810 14.033 1.00 92.50 98 TRP A O 1
ATOM 795 N N . GLN A 1 99 ? -1.251 -11.255 14.632 1.00 91.25 99 GLN A N 1
ATOM 796 C CA . GLN A 1 99 ? -0.127 -10.340 14.444 1.00 91.25 99 GLN A CA 1
ATOM 797 C C . GLN A 1 99 ? -0.005 -9.824 13.002 1.00 91.25 99 GLN A C 1
ATOM 799 O O . GLN A 1 99 ? 0.422 -8.693 12.787 1.00 91.25 99 GLN A O 1
ATOM 804 N N . ILE A 1 100 ? -0.427 -10.613 12.005 1.00 89.44 100 ILE A N 1
ATOM 805 C CA . ILE A 1 100 ? -0.433 -10.180 10.599 1.00 89.44 100 ILE A CA 1
ATOM 806 C C . ILE A 1 100 ? -1.566 -9.184 10.366 1.00 89.44 100 ILE A C 1
ATOM 808 O O . ILE A 1 100 ? -1.378 -8.175 9.694 1.00 89.44 100 ILE A O 1
ATOM 812 N N . VAL A 1 101 ? -2.745 -9.448 10.932 1.00 92.12 101 VAL A N 1
ATOM 813 C CA . VAL A 1 101 ? -3.909 -8.564 10.778 1.00 92.12 101 VAL A CA 1
ATOM 814 C C . VAL A 1 101 ? -3.729 -7.260 11.552 1.00 92.12 101 VAL A C 1
ATOM 816 O O . VAL A 1 101 ? -4.163 -6.199 11.095 1.00 92.12 101 VAL A O 1
ATOM 819 N N . TYR A 1 102 ? -3.015 -7.312 12.680 1.00 93.69 102 TYR A N 1
ATOM 820 C CA . TYR A 1 102 ? -2.682 -6.139 13.477 1.00 93.69 102 TYR A CA 1
ATOM 821 C C . TYR A 1 102 ? -2.022 -5.034 12.642 1.00 93.69 102 TYR A C 1
ATOM 823 O O . TYR A 1 102 ? -2.339 -3.866 12.839 1.00 93.69 102 TYR A O 1
ATOM 831 N N . ASN A 1 103 ? -1.195 -5.376 11.648 1.00 93.38 103 ASN A N 1
ATOM 832 C CA . ASN A 1 103 ? -0.611 -4.401 10.727 1.00 93.38 103 ASN A CA 1
ATOM 833 C C . ASN A 1 103 ? -1.646 -3.464 10.089 1.00 93.38 103 ASN A C 1
ATOM 835 O O . ASN A 1 103 ? -1.411 -2.261 10.006 1.00 93.38 103 ASN A O 1
ATOM 839 N N . MET A 1 104 ? -2.771 -4.006 9.610 1.00 93.94 104 MET A N 1
ATOM 840 C CA . MET A 1 104 ? -3.830 -3.224 8.961 1.00 93.94 104 MET A CA 1
ATOM 841 C C . MET A 1 104 ? -4.621 -2.422 9.996 1.00 93.94 104 MET A C 1
ATOM 843 O O . MET A 1 104 ? -4.932 -1.248 9.787 1.00 93.94 104 MET A O 1
ATOM 847 N N . VAL A 1 105 ? -4.898 -3.042 11.144 1.00 93.75 105 VAL A N 1
ATOM 848 C CA . VAL A 1 105 ? -5.590 -2.419 12.280 1.00 93.75 105 VAL A CA 1
ATOM 849 C C . VAL A 1 105 ? -4.796 -1.227 12.823 1.00 93.75 105 VAL A C 1
ATOM 851 O O . VAL A 1 105 ? -5.377 -0.175 13.083 1.00 93.75 105 VAL A O 1
ATOM 854 N N . MET A 1 106 ? -3.470 -1.339 12.910 1.00 95.12 106 MET A N 1
ATOM 855 C CA . MET A 1 106 ? -2.568 -0.268 13.336 1.00 95.12 106 MET A CA 1
ATOM 856 C C . MET A 1 106 ? -2.674 0.966 12.436 1.00 95.12 106 MET A C 1
ATOM 858 O O . MET A 1 106 ? -2.784 2.081 12.946 1.00 95.12 106 MET A O 1
ATOM 862 N N . LEU A 1 107 ? -2.714 0.791 11.109 1.00 95.88 107 LEU A N 1
ATOM 863 C CA . LEU A 1 107 ? -2.877 1.919 10.183 1.00 95.88 107 LEU A CA 1
ATOM 864 C C . LEU A 1 107 ? -4.189 2.668 10.442 1.00 95.88 107 LEU A C 1
ATOM 866 O O . LEU A 1 107 ? -4.215 3.898 10.427 1.00 95.88 107 LEU A O 1
ATOM 870 N N . ARG A 1 108 ? -5.271 1.943 10.753 1.00 94.44 108 ARG A N 1
ATOM 871 C CA . ARG A 1 108 ? -6.563 2.552 11.100 1.00 94.44 108 ARG A CA 1
ATOM 872 C C . ARG A 1 108 ? -6.540 3.257 12.448 1.00 94.44 108 ARG A C 1
ATOM 874 O O . ARG A 1 108 ? -7.117 4.335 12.561 1.00 94.44 108 ARG A O 1
ATOM 881 N N . MET A 1 109 ? -5.871 2.687 13.449 1.00 93.94 109 MET A N 1
ATOM 882 C CA . MET A 1 109 ? -5.689 3.337 14.751 1.00 93.94 109 MET A CA 1
ATOM 883 C C . MET A 1 109 ? -4.946 4.668 14.607 1.00 93.94 109 MET A C 1
ATOM 885 O O . MET A 1 109 ? -5.412 5.686 15.117 1.00 93.94 109 MET A O 1
ATOM 889 N N . ILE A 1 110 ? -3.857 4.690 13.833 1.00 94.50 110 ILE A N 1
ATOM 890 C CA . ILE A 1 110 ? -3.117 5.920 13.521 1.00 94.50 110 ILE A CA 1
ATOM 891 C C . ILE A 1 110 ? -3.998 6.904 12.743 1.00 94.50 110 ILE A C 1
ATOM 893 O O . ILE A 1 110 ? -4.053 8.075 13.114 1.00 94.50 110 ILE A O 1
ATOM 897 N N . SER A 1 111 ? -4.732 6.454 11.717 1.00 92.25 111 SER A N 1
ATOM 898 C CA . SER A 1 111 ? -5.659 7.324 10.976 1.00 92.25 111 SER A CA 1
ATOM 899 C C . SER A 1 111 ? -6.670 7.997 11.889 1.00 92.25 111 SER A C 1
ATOM 901 O O . SER A 1 111 ? -6.828 9.210 11.824 1.00 92.25 111 SER A O 1
ATOM 903 N N . TYR A 1 112 ? -7.324 7.226 12.761 1.00 90.31 112 TYR A N 1
ATOM 904 C CA . TYR A 1 112 ? -8.289 7.763 13.713 1.00 90.31 112 TYR A CA 1
ATOM 905 C C . TYR A 1 112 ? -7.637 8.766 14.669 1.00 90.31 112 TYR A C 1
ATOM 907 O O . TYR A 1 112 ? -8.156 9.866 14.838 1.00 90.31 112 TYR A O 1
ATOM 915 N N . ALA A 1 113 ? -6.488 8.421 15.258 1.00 90.19 113 ALA A N 1
ATOM 916 C CA . ALA A 1 113 ? -5.781 9.294 16.190 1.00 90.19 113 ALA A CA 1
ATOM 917 C C . ALA A 1 113 ? -5.399 10.638 15.546 1.00 90.19 113 ALA A C 1
ATOM 919 O O . ALA A 1 113 ? -5.599 11.695 16.145 1.00 90.19 113 ALA A O 1
ATOM 920 N N . MET A 1 114 ? -4.889 10.599 14.313 1.00 89.69 114 MET A N 1
ATOM 921 C CA . MET A 1 114 ? -4.456 11.783 13.571 1.00 89.69 114 MET A CA 1
ATOM 922 C C . MET A 1 114 ? -5.631 12.613 13.048 1.00 89.69 114 MET A C 1
ATOM 924 O O . MET A 1 114 ? -5.617 13.833 13.192 1.00 89.69 114 MET A O 1
ATOM 928 N N . ASP A 1 115 ? -6.667 11.977 12.494 1.00 86.12 115 ASP A N 1
ATOM 929 C CA . ASP A 1 115 ? -7.863 12.683 12.026 1.00 86.12 115 ASP A CA 1
ATOM 930 C C . ASP A 1 115 ? -8.614 13.332 13.204 1.00 86.12 115 ASP A C 1
ATOM 932 O O . ASP A 1 115 ? -9.086 14.462 13.080 1.00 86.12 115 ASP A O 1
ATOM 936 N N . PHE A 1 116 ? -8.664 12.677 14.372 1.00 83.31 116 PHE A N 1
ATOM 937 C CA . PHE A 1 116 ? -9.238 13.256 15.591 1.00 83.31 116 PHE A CA 1
ATOM 938 C C . PHE A 1 116 ? -8.393 14.425 16.117 1.00 83.31 116 PHE A C 1
ATOM 940 O O . PHE A 1 116 ? -8.938 15.472 16.462 1.00 83.31 116 PHE A O 1
ATOM 947 N N . TYR A 1 117 ? -7.062 14.292 16.118 1.00 85.69 117 TYR A N 1
ATOM 948 C CA . TYR A 1 117 ? -6.145 15.383 16.463 1.00 85.69 117 TYR A CA 1
ATOM 949 C C . TYR A 1 117 ? -6.362 16.622 15.585 1.00 85.69 117 TYR A C 1
ATOM 951 O O . TYR A 1 117 ? -6.490 17.732 16.105 1.00 85.69 117 TYR A O 1
ATOM 959 N N . TRP A 1 118 ? -6.437 16.442 14.263 1.00 84.12 118 TRP A N 1
ATOM 960 C CA . TRP A 1 118 ? -6.681 17.545 13.334 1.00 84.12 118 TRP A CA 1
ATOM 961 C C . TRP A 1 118 ? -8.077 18.138 13.490 1.00 84.12 118 TRP A C 1
ATOM 963 O O . TRP A 1 118 ? -8.194 19.355 13.488 1.00 84.12 118 TRP A O 1
ATOM 973 N N . ALA A 1 119 ? -9.111 17.323 13.713 1.00 78.44 119 ALA A N 1
ATOM 974 C CA . ALA A 1 119 ? -10.460 17.823 13.973 1.00 78.44 119 ALA A CA 1
ATOM 975 C C . ALA A 1 119 ? -10.513 18.727 15.217 1.00 78.44 119 ALA A C 1
ATOM 977 O O . ALA A 1 119 ? -11.068 19.822 15.159 1.00 78.44 119 ALA A O 1
ATOM 978 N N . VAL A 1 120 ? -9.880 18.313 16.323 1.00 78.25 120 VAL A N 1
ATOM 979 C CA . VAL A 1 120 ? -9.797 19.130 17.545 1.00 78.25 120 VAL A CA 1
ATOM 980 C C . VAL A 1 120 ? -8.990 20.405 17.291 1.00 78.25 120 VAL A C 1
ATOM 982 O O . VAL A 1 120 ? -9.444 21.495 17.636 1.00 78.25 120 VAL A O 1
ATOM 985 N N . ARG A 1 121 ? -7.831 20.303 16.628 1.00 78.00 121 ARG A N 1
ATOM 986 C CA . ARG A 1 121 ? -6.985 21.464 16.318 1.00 78.00 121 ARG A CA 1
ATOM 987 C C . ARG A 1 121 ? -7.698 22.476 15.422 1.00 78.00 121 ARG A C 1
ATOM 989 O O . ARG A 1 121 ? -7.682 23.667 15.715 1.00 78.00 121 ARG A O 1
ATOM 996 N N . ASP A 1 122 ? -8.326 22.016 14.350 1.00 70.69 122 ASP A N 1
ATOM 997 C CA . ASP A 1 122 ? -8.970 22.887 13.369 1.00 70.69 122 ASP A CA 1
ATOM 998 C C . ASP A 1 122 ? -10.280 23.474 13.925 1.00 70.69 122 ASP A C 1
ATOM 1000 O O . ASP A 1 122 ? -10.632 24.591 13.573 1.00 70.69 122 ASP A O 1
ATOM 1004 N N . SER A 1 123 ? -10.952 22.800 14.870 1.00 60.12 123 SER A N 1
ATOM 1005 C CA . SER A 1 123 ? -12.062 23.395 15.636 1.00 60.12 123 SER A CA 1
ATOM 1006 C C . SER A 1 123 ? -11.617 24.494 16.614 1.00 60.12 123 SER A C 1
ATOM 1008 O O . SER A 1 123 ? -12.414 25.355 16.974 1.00 60.12 123 SER A O 1
ATOM 1010 N N . SER A 1 124 ? -10.343 24.481 17.026 1.00 51.25 124 SER A N 1
ATOM 1011 C CA . SER A 1 124 ? -9.745 25.482 17.923 1.00 51.25 124 SER A CA 1
ATOM 1012 C C . SER A 1 124 ? -9.104 26.674 17.195 1.00 51.25 124 SER A C 1
ATOM 1014 O O . SER A 1 124 ? -8.723 27.649 17.839 1.00 51.25 124 SER A O 1
ATOM 1016 N N . LEU A 1 125 ? -8.987 26.614 15.863 1.00 42.28 125 LEU A N 1
ATOM 1017 C CA . LEU A 1 125 ? -8.412 27.664 15.018 1.00 42.28 125 LEU A CA 1
ATOM 1018 C C . LEU A 1 125 ? -9.508 28.254 14.114 1.00 42.28 125 LEU A C 1
ATOM 1020 O O . LEU A 1 125 ? -10.159 27.498 13.394 1.00 42.28 125 LEU A O 1
ATOM 1024 N N . PRO A 1 126 ? -9.700 29.584 14.058 1.00 32.62 126 PRO A N 1
ATOM 1025 C CA . PRO A 1 126 ? -10.551 30.178 13.037 1.00 32.62 126 PRO A CA 1
ATOM 1026 C C . PRO A 1 126 ? -9.895 29.950 11.667 1.00 32.62 126 PRO A C 1
ATOM 1028 O O . PRO A 1 126 ? -8.850 30.526 11.376 1.00 32.62 126 PRO A O 1
ATOM 1031 N N . SER A 1 127 ? -10.491 29.073 10.849 1.00 41.31 127 SER A N 1
ATOM 1032 C CA . SER A 1 127 ? -10.184 28.839 9.423 1.00 41.31 127 SER A CA 1
ATOM 1033 C C . SER A 1 127 ? -8.687 28.732 9.075 1.00 41.31 127 SER A C 1
ATOM 1035 O O . SER A 1 127 ? -8.058 29.706 8.667 1.00 41.31 127 SER A O 1
ATOM 1037 N N . SER A 1 128 ? -8.115 27.526 9.185 1.00 30.75 128 SER A N 1
ATOM 1038 C CA . SER A 1 128 ? -6.707 27.274 8.840 1.00 30.75 128 SER A CA 1
ATOM 1039 C C . SER A 1 128 ? -6.504 26.852 7.365 1.00 30.75 128 SER A C 1
ATOM 1041 O O . SER A 1 128 ? -7.271 26.026 6.862 1.00 30.75 128 SER A O 1
ATOM 1043 N N . PRO A 1 129 ? -5.438 27.318 6.674 1.00 34.38 129 PRO A N 1
ATOM 1044 C CA . PRO A 1 129 ? -5.183 27.114 5.237 1.00 34.38 129 PRO A CA 1
ATOM 1045 C C . PRO A 1 129 ? -4.669 25.710 4.859 1.00 34.38 129 PRO A C 1
ATOM 1047 O O . PRO A 1 129 ? -4.243 25.479 3.728 1.00 34.38 129 PRO A O 1
ATOM 1050 N N . LEU A 1 130 ? -4.652 24.754 5.793 1.00 38.16 130 LEU A N 1
ATOM 1051 C CA . LEU A 1 130 ? -4.097 23.417 5.546 1.00 38.16 130 LEU A CA 1
ATOM 1052 C C . LEU A 1 130 ? -4.997 22.553 4.641 1.00 38.16 130 LEU A C 1
ATOM 1054 O O . LEU A 1 130 ? -4.516 21.616 4.008 1.00 38.16 130 LEU A O 1
ATOM 1058 N N . GLY A 1 131 ? -6.285 22.899 4.535 1.00 35.22 131 GLY A N 1
ATOM 1059 C CA . GLY A 1 131 ? -7.223 22.267 3.602 1.00 35.22 131 GLY A CA 1
ATOM 1060 C C . GLY A 1 131 ? -6.924 22.557 2.125 1.00 35.22 131 GLY A C 1
ATOM 1061 O O . GLY A 1 131 ? -7.396 21.829 1.255 1.00 35.22 131 GLY A O 1
ATOM 1062 N N . THR A 1 132 ? -6.123 23.585 1.831 1.00 31.67 132 THR A N 1
ATOM 1063 C CA . THR A 1 132 ? -5.781 23.998 0.461 1.00 31.67 132 THR A CA 1
ATOM 1064 C C . THR A 1 132 ? -4.546 23.260 -0.065 1.00 31.67 132 THR A C 1
ATOM 1066 O O . THR A 1 132 ? -4.552 22.800 -1.198 1.00 31.67 132 THR A O 1
ATOM 1069 N N . ALA A 1 133 ? -3.537 23.010 0.777 1.00 31.88 133 ALA A N 1
ATOM 1070 C CA . ALA A 1 133 ? -2.314 22.304 0.364 1.00 31.88 133 ALA A CA 1
ATOM 1071 C C . ALA A 1 133 ? -2.530 20.808 0.042 1.00 31.88 133 ALA A C 1
ATOM 1073 O O . ALA A 1 133 ? -1.741 20.205 -0.681 1.00 31.88 133 ALA A O 1
ATOM 1074 N N . VAL A 1 134 ? -3.596 20.207 0.582 1.00 37.69 134 VAL A N 1
ATOM 1075 C CA . VAL A 1 134 ? -4.012 18.829 0.268 1.00 37.69 134 VAL A CA 1
ATOM 1076 C C . VAL A 1 134 ? -4.779 18.775 -1.061 1.00 37.69 134 VAL A C 1
ATOM 1078 O O . VAL A 1 134 ? -4.573 17.849 -1.838 1.00 37.69 134 VAL A O 1
ATOM 1081 N N . LYS A 1 135 ? -5.565 19.813 -1.387 1.00 30.53 135 LYS A N 1
ATOM 1082 C CA . LYS A 1 135 ? -6.276 19.922 -2.673 1.00 30.53 135 LYS A CA 1
ATOM 1083 C C . LYS A 1 135 ? -5.336 19.975 -3.881 1.00 30.53 135 LYS A C 1
ATOM 1085 O O . LYS A 1 135 ? -5.657 19.388 -4.908 1.00 30.53 135 LYS A O 1
ATOM 1090 N N . ASP A 1 136 ? -4.177 20.617 -3.749 1.00 28.97 136 ASP A N 1
ATOM 1091 C CA . ASP A 1 136 ? -3.261 20.833 -4.881 1.00 28.97 136 ASP A CA 1
ATOM 1092 C C . ASP A 1 136 ? -2.400 19.604 -5.235 1.00 28.97 136 ASP A C 1
ATOM 1094 O O . ASP A 1 136 ? -1.804 19.555 -6.308 1.00 28.97 136 ASP A O 1
ATOM 1098 N N . LEU A 1 137 ? -2.330 18.592 -4.358 1.00 38.78 137 LEU A N 1
ATOM 1099 C CA . LEU A 1 137 ? -1.621 17.325 -4.611 1.00 38.78 137 LEU A CA 1
ATOM 1100 C C . LEU A 1 137 ? -2.567 16.155 -4.937 1.00 38.78 137 LEU A C 1
ATOM 1102 O O . LEU A 1 137 ? -2.102 15.104 -5.382 1.00 38.78 137 LEU A O 1
ATOM 1106 N N . GLU A 1 138 ? -3.870 16.329 -4.710 1.00 41.16 138 GLU A N 1
ATOM 1107 C CA . GLU A 1 138 ? -4.922 15.319 -4.904 1.00 41.16 138 GLU A CA 1
ATOM 1108 C C . GLU A 1 138 ? -5.762 15.562 -6.176 1.00 41.16 138 GLU A C 1
ATOM 1110 O O . GLU A 1 138 ? -6.691 14.806 -6.447 1.00 41.16 138 GLU A O 1
ATOM 1115 N N . SER A 1 139 ? -5.422 16.576 -6.982 1.00 29.97 139 SER A N 1
ATOM 1116 C CA . SER A 1 139 ? -6.135 16.970 -8.210 1.00 29.97 139 SER A CA 1
ATOM 1117 C C . SER A 1 139 ? -5.860 16.095 -9.443 1.00 29.97 139 SER A C 1
ATOM 1119 O O . SER A 1 139 ? -6.485 16.298 -10.483 1.00 29.97 139 SER A O 1
ATOM 1121 N N . ASP A 1 140 ? -4.996 15.080 -9.340 1.00 33.78 140 ASP A N 1
ATOM 1122 C CA . ASP A 1 140 ? -4.806 14.084 -10.401 1.00 33.78 140 ASP A CA 1
ATOM 1123 C C . ASP A 1 140 ? -5.842 12.944 -10.281 1.00 33.78 140 ASP A C 1
ATOM 1125 O O . ASP A 1 140 ? -5.585 11.872 -9.725 1.00 33.78 140 ASP A O 1
ATOM 1129 N N . ASP A 1 141 ? -7.010 13.196 -10.873 1.00 38.72 141 ASP A N 1
ATOM 1130 C CA . ASP A 1 141 ? -7.920 12.212 -11.480 1.00 38.72 141 ASP A CA 1
ATOM 1131 C C . ASP A 1 141 ? -8.441 11.086 -10.553 1.00 38.72 141 ASP A C 1
ATOM 1133 O O . ASP A 1 141 ? -7.978 9.940 -10.565 1.00 38.72 141 ASP A O 1
ATOM 1137 N N . ASP A 1 142 ? -9.396 11.443 -9.697 1.00 37.53 142 ASP A N 1
ATOM 1138 C CA . ASP A 1 142 ? -10.675 10.750 -9.453 1.00 37.53 142 ASP A CA 1
ATOM 1139 C C . ASP A 1 142 ? -11.422 11.509 -8.342 1.00 37.53 142 ASP A C 1
ATOM 1141 O O . ASP A 1 142 ? -10.794 12.132 -7.489 1.00 37.53 142 ASP A O 1
ATOM 1145 N N . ASN A 1 143 ? -12.756 11.446 -8.326 1.00 34.28 143 ASN A N 1
ATOM 1146 C CA . ASN A 1 143 ? -13.635 12.034 -7.304 1.00 34.28 143 ASN A CA 1
ATOM 1147 C C . ASN A 1 143 ? -13.425 11.428 -5.894 1.00 34.28 143 ASN A C 1
ATOM 1149 O O . ASN A 1 143 ? -14.336 10.833 -5.320 1.00 34.28 143 ASN A O 1
ATOM 1153 N N . THR A 1 144 ? -12.248 11.568 -5.288 1.00 39.03 144 THR A N 1
ATOM 1154 C CA . THR A 1 144 ? -12.099 11.399 -3.842 1.00 39.03 144 THR A CA 1
ATOM 1155 C C . THR A 1 144 ? -12.689 12.630 -3.175 1.00 39.03 144 THR A C 1
ATOM 1157 O O . THR A 1 144 ? -12.020 13.649 -3.017 1.00 39.03 144 THR A O 1
ATOM 1160 N N . GLU A 1 145 ? -13.979 12.547 -2.837 1.00 39.56 145 GLU A N 1
ATOM 1161 C CA . GLU A 1 145 ? -14.670 13.547 -2.029 1.00 39.56 145 GLU A CA 1
ATOM 1162 C C . GLU A 1 145 ? -13.810 13.914 -0.816 1.00 39.56 145 GLU A C 1
ATOM 1164 O O . GLU A 1 145 ? -13.497 13.086 0.046 1.00 39.56 145 GLU A O 1
ATOM 1169 N N . VAL A 1 146 ? -13.425 15.191 -0.782 1.00 37.56 146 VAL A N 1
ATOM 1170 C CA . VAL A 1 146 ? -12.731 15.844 0.324 1.00 37.56 146 VAL A CA 1
ATOM 1171 C C . VAL A 1 146 ? -13.517 15.553 1.597 1.00 37.56 146 VAL A C 1
ATOM 1173 O O . VAL A 1 146 ? -14.605 16.091 1.815 1.00 37.56 146 VAL A O 1
ATOM 1176 N N . SER A 1 147 ? -12.986 14.663 2.434 1.00 40.59 147 SER A N 1
ATOM 1177 C CA . SER A 1 147 ? -13.678 14.227 3.640 1.00 40.59 147 SER A CA 1
ATOM 1178 C C . SER A 1 147 ? -13.773 15.414 4.602 1.00 40.59 147 SER A C 1
ATOM 1180 O O . SER A 1 147 ? -12.752 15.875 5.119 1.00 40.59 147 SER A O 1
ATOM 1182 N N . LYS A 1 148 ? -14.990 15.928 4.826 1.00 42.41 148 LYS A N 1
ATOM 1183 C CA . LYS A 1 148 ? -15.243 17.013 5.788 1.00 42.41 148 LYS A CA 1
ATOM 1184 C C . LYS A 1 148 ? -14.667 16.639 7.169 1.00 42.41 148 LYS A C 1
ATOM 1186 O O . LYS A 1 148 ? -14.713 15.459 7.533 1.00 42.41 148 LYS A O 1
ATOM 1191 N N . PRO A 1 149 ? -14.129 17.605 7.941 1.00 46.69 149 PRO A N 1
ATOM 1192 C CA . PRO A 1 149 ? -13.608 17.342 9.278 1.00 46.69 149 PRO A CA 1
ATOM 1193 C C . PRO A 1 149 ? -14.677 16.710 10.171 1.00 46.69 149 PRO A C 1
ATOM 1195 O O . PRO A 1 149 ? -15.847 17.093 10.138 1.00 46.69 149 PRO A O 1
ATOM 1198 N N . VAL A 1 150 ? -14.261 15.725 10.963 1.00 53.47 150 VAL A N 1
ATOM 1199 C CA . VAL A 1 150 ? -15.112 15.027 11.928 1.00 53.47 150 VAL A CA 1
ATOM 1200 C C . VAL A 1 150 ? -15.629 16.009 12.973 1.00 53.47 150 VAL A C 1
ATOM 1202 O O . VAL A 1 150 ? -14.866 16.783 13.543 1.00 53.47 150 VAL A O 1
ATOM 1205 N N . THR A 1 151 ? -16.922 15.933 13.284 1.00 50.75 151 THR A N 1
ATOM 1206 C CA . THR A 1 151 ? -17.456 16.550 14.501 1.00 50.75 151 THR A CA 1
ATOM 1207 C C . THR A 1 151 ? -16.892 15.804 15.719 1.00 50.75 151 THR A C 1
ATOM 1209 O O . THR A 1 151 ? -17.029 14.575 15.751 1.00 50.75 151 THR A O 1
ATOM 1212 N N . PRO A 1 152 ? -16.331 16.490 16.735 1.00 50.47 152 PRO A N 1
ATOM 1213 C CA . PRO A 1 152 ? -15.744 15.874 17.938 1.00 50.47 152 PRO A CA 1
ATOM 1214 C C . PRO A 1 152 ? -16.668 14.906 18.701 1.00 50.47 152 PRO A C 1
ATOM 1216 O O . PRO A 1 152 ? -16.204 14.123 19.522 1.00 50.47 152 PRO A O 1
ATOM 1219 N N . ASP A 1 153 ? -17.966 14.915 18.395 1.00 46.50 153 ASP A N 1
ATOM 1220 C CA . ASP A 1 153 ? -19.018 14.092 19.000 1.00 46.50 153 ASP A CA 1
ATOM 1221 C C . ASP A 1 153 ? -19.206 12.701 18.332 1.00 46.50 153 ASP A C 1
ATOM 1223 O O . ASP A 1 153 ? -20.243 12.039 18.419 1.00 46.50 153 ASP A O 1
ATOM 1227 N N . GLY A 1 154 ? -18.198 12.230 17.589 1.00 48.00 154 GLY A N 1
ATOM 1228 C CA . GLY A 1 154 ? -18.208 10.968 16.844 1.00 48.00 154 GLY A CA 1
ATOM 1229 C C . GLY A 1 154 ? -18.101 9.721 17.728 1.00 48.00 154 GLY A C 1
ATOM 1230 O O . GLY A 1 154 ? -17.115 9.003 17.641 1.00 48.00 154 GLY A O 1
ATOM 1231 N N . GLY A 1 155 ? -19.115 9.460 18.557 1.00 58.28 155 GLY A N 1
ATOM 1232 C CA . GLY A 1 155 ? -19.147 8.440 19.610 1.00 58.28 155 GLY A CA 1
ATOM 1233 C C . GLY A 1 155 ? -18.366 7.136 19.369 1.00 58.28 155 GLY A C 1
ATOM 1234 O O . GLY A 1 155 ? -18.526 6.473 18.346 1.00 58.28 155 GLY A O 1
ATOM 1235 N N . SER A 1 156 ? -17.609 6.749 20.405 1.00 64.94 156 SER A N 1
ATOM 1236 C CA . SER A 1 156 ? -16.947 5.469 20.753 1.00 64.94 156 SER A CA 1
ATOM 1237 C C . SER A 1 156 ? -17.202 4.232 19.869 1.00 64.94 156 SER A C 1
ATOM 1239 O O . SER A 1 156 ? -16.288 3.443 19.625 1.00 64.94 156 SER A O 1
ATOM 1241 N N . TYR A 1 157 ? -18.439 4.009 19.434 1.00 74.00 157 TYR A N 1
ATOM 1242 C CA . TYR A 1 157 ? -18.857 2.841 18.665 1.00 74.00 157 TYR A CA 1
ATOM 1243 C C . TYR A 1 157 ? -18.492 2.938 17.169 1.00 74.00 157 TYR A C 1
ATOM 1245 O O . TYR A 1 157 ? -18.129 1.925 16.574 1.00 74.00 157 TYR A O 1
ATOM 1253 N N . LYS A 1 158 ? -18.473 4.139 16.570 1.00 83.88 158 LYS A N 1
ATOM 1254 C CA . LYS A 1 158 ? -18.075 4.338 15.159 1.00 83.88 158 LYS A CA 1
ATOM 1255 C C . LYS A 1 158 ? -16.600 4.015 14.926 1.00 83.88 158 LYS A C 1
ATOM 1257 O O . LYS A 1 158 ? -16.260 3.378 13.936 1.00 83.88 158 LYS A O 1
ATOM 1262 N N . THR A 1 159 ? -15.736 4.395 15.865 1.00 86.19 159 THR A N 1
ATOM 1263 C CA . THR A 1 159 ? -14.295 4.107 15.819 1.00 86.19 159 THR A CA 1
ATOM 1264 C C . THR A 1 159 ? -14.017 2.610 15.804 1.00 86.19 159 THR A C 1
ATOM 1266 O O . THR A 1 159 ? -13.229 2.137 14.991 1.00 86.19 159 THR A O 1
ATOM 1269 N N . ARG A 1 160 ? -14.700 1.841 16.663 1.00 87.25 160 ARG A N 1
ATOM 1270 C CA . ARG A 1 160 ? -14.564 0.378 16.679 1.00 87.25 160 ARG A C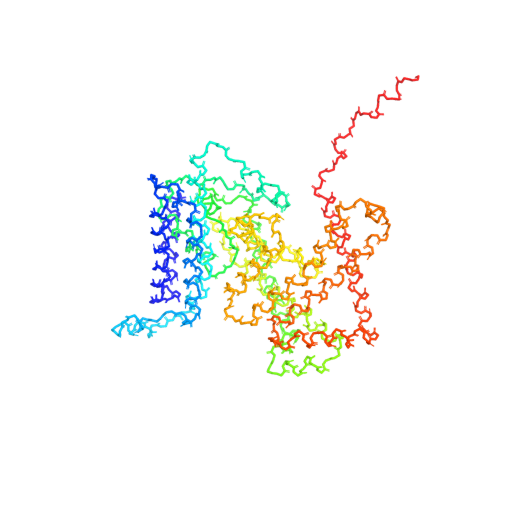A 1
ATOM 1271 C C . ARG A 1 160 ? -15.029 -0.248 15.364 1.00 87.25 160 ARG A C 1
ATOM 1273 O O . ARG A 1 160 ? -14.337 -1.118 14.848 1.00 87.25 160 ARG A O 1
ATOM 1280 N N . ALA A 1 161 ? -16.146 0.227 14.811 1.00 90.88 161 ALA A N 1
ATOM 1281 C CA . ALA A 1 161 ? -16.671 -0.267 13.540 1.00 90.88 161 ALA A CA 1
ATOM 1282 C C . ALA A 1 161 ? -15.718 0.022 12.377 1.00 90.88 161 ALA A C 1
ATOM 1284 O O . ALA A 1 161 ? -15.513 -0.836 11.532 1.00 90.88 161 ALA A O 1
ATOM 1285 N N . TYR A 1 162 ? -15.095 1.202 12.370 1.00 92.12 162 TYR A N 1
ATOM 1286 C CA . TYR A 1 162 ? -14.075 1.567 11.392 1.00 92.12 162 TYR A CA 1
ATOM 1287 C C . TYR A 1 162 ? -12.830 0.681 11.500 1.00 92.12 162 TYR A C 1
ATOM 1289 O O . TYR A 1 162 ? -12.400 0.081 10.516 1.00 92.12 162 TYR A O 1
ATOM 1297 N N . ILE A 1 163 ? -12.244 0.583 12.698 1.00 92.31 163 ILE A N 1
ATOM 1298 C CA . ILE A 1 163 ? -10.992 -0.153 12.899 1.00 92.31 163 ILE A CA 1
ATOM 1299 C C . ILE A 1 163 ? -11.181 -1.628 12.530 1.00 92.31 163 ILE A C 1
ATOM 1301 O O . ILE A 1 163 ? -10.360 -2.187 11.805 1.00 92.31 163 ILE A O 1
ATOM 1305 N N . LEU A 1 164 ? -12.294 -2.231 12.949 1.00 93.56 164 LEU A N 1
ATOM 1306 C CA . LEU A 1 164 ? -12.594 -3.640 12.695 1.00 93.56 164 LEU A CA 1
ATOM 1307 C C . LEU A 1 164 ? -13.365 -3.887 11.392 1.00 93.56 164 LEU A C 1
ATOM 1309 O O . LEU A 1 164 ? -13.742 -5.026 11.155 1.00 93.56 164 LEU A O 1
ATOM 1313 N N . TYR A 1 165 ? -13.580 -2.867 10.552 1.00 95.19 165 TYR A N 1
ATOM 1314 C CA . TYR A 1 165 ? -14.440 -2.956 9.370 1.00 95.19 165 TYR A CA 1
ATOM 1315 C C . TYR A 1 165 ? -14.143 -4.199 8.524 1.00 95.19 165 TYR A C 1
ATOM 1317 O O . TYR A 1 165 ? -13.065 -4.307 7.921 1.00 95.19 165 TYR A O 1
ATOM 1325 N N . LEU A 1 166 ? -15.113 -5.119 8.518 1.00 94.25 166 LEU A N 1
ATOM 1326 C CA . LEU A 1 166 ? -14.959 -6.508 8.101 1.00 94.25 166 LEU A CA 1
ATOM 1327 C C . LEU A 1 166 ? -14.467 -6.672 6.651 1.00 94.25 166 LEU A C 1
ATOM 1329 O O . LEU A 1 166 ? -13.460 -7.362 6.464 1.00 94.25 166 LEU A O 1
ATOM 1333 N N . PRO A 1 167 ? -15.064 -6.015 5.632 1.00 95.50 167 PRO A N 1
ATOM 1334 C CA . PRO A 1 167 ? -14.641 -6.172 4.239 1.00 95.50 167 PRO A CA 1
ATOM 1335 C C . PRO A 1 167 ? -13.191 -5.794 3.957 1.00 95.50 167 PRO A C 1
ATOM 1337 O O . PRO A 1 167 ? -12.669 -6.160 2.917 1.00 95.50 167 PRO A O 1
ATOM 1340 N N . LEU A 1 168 ? -12.540 -5.043 4.843 1.00 95.44 168 LEU A N 1
ATOM 1341 C CA . LEU A 1 168 ? -11.164 -4.585 4.661 1.00 95.44 168 LEU A CA 1
ATOM 1342 C C . LEU A 1 168 ? -10.286 -4.961 5.868 1.00 95.44 168 LEU A C 1
ATOM 1344 O O . LEU A 1 168 ? -9.226 -4.373 6.063 1.00 95.44 168 LEU A O 1
ATOM 1348 N N . TYR A 1 169 ? -10.759 -5.847 6.748 1.00 93.75 169 TYR A N 1
ATOM 1349 C CA . TYR A 1 169 ? -10.147 -6.122 8.050 1.00 93.75 169 TYR A CA 1
ATOM 1350 C C . TYR A 1 169 ? -8.756 -6.756 7.918 1.00 93.75 169 TYR A C 1
ATOM 1352 O O . TYR A 1 169 ? -7.789 -6.265 8.494 1.00 93.75 169 TYR A O 1
ATOM 1360 N N . ALA A 1 170 ? -8.654 -7.826 7.126 1.00 91.69 170 ALA A N 1
ATOM 1361 C CA . ALA A 1 170 ? -7.421 -8.595 6.972 1.00 91.69 170 ALA A CA 1
ATOM 1362 C C . ALA A 1 170 ? -6.475 -8.022 5.904 1.00 91.69 170 ALA A C 1
ATOM 1364 O O . ALA A 1 170 ? -5.258 -8.073 6.063 1.00 91.69 170 ALA A O 1
ATOM 1365 N N . ALA A 1 171 ? -7.031 -7.517 4.804 1.00 91.94 171 ALA A N 1
ATOM 1366 C CA . ALA A 1 171 ? -6.310 -6.904 3.696 1.00 91.94 171 ALA A CA 1
ATOM 1367 C C . ALA A 1 171 ? -7.294 -6.106 2.824 1.00 91.94 171 ALA A C 1
ATOM 1369 O O . ALA A 1 171 ? -8.499 -6.114 3.063 1.00 91.94 171 ALA A O 1
ATOM 1370 N N . GLY A 1 172 ? -6.775 -5.411 1.811 1.00 89.00 172 GLY A N 1
ATOM 1371 C CA . GLY A 1 172 ? -7.569 -4.610 0.880 1.00 89.00 172 GLY A CA 1
ATOM 1372 C C . GLY A 1 172 ? -7.166 -3.140 0.892 1.00 89.00 172 GLY A C 1
ATOM 1373 O O . GLY A 1 172 ? -6.139 -2.786 1.473 1.00 89.00 172 GLY A O 1
ATOM 1374 N N . PRO A 1 173 ? -7.951 -2.280 0.228 1.00 94.94 173 PRO A N 1
ATOM 1375 C CA . PRO A 1 173 ? -7.750 -0.843 0.292 1.00 94.94 173 PRO A CA 1
ATOM 1376 C C . PRO A 1 173 ? -7.773 -0.301 1.723 1.00 94.94 173 PRO A C 1
ATOM 1378 O O . PRO A 1 173 ? -8.590 -0.686 2.560 1.00 94.94 173 PRO A O 1
ATOM 1381 N N . ILE A 1 174 ? -6.875 0.635 1.987 1.00 94.19 174 ILE A N 1
ATOM 1382 C CA . ILE A 1 174 ? -6.796 1.382 3.235 1.00 94.19 174 ILE A CA 1
ATOM 1383 C C . ILE A 1 174 ? -7.637 2.642 3.070 1.00 94.19 174 ILE A C 1
ATOM 1385 O O . ILE A 1 174 ? -7.365 3.480 2.214 1.00 94.19 174 ILE A O 1
ATOM 1389 N N . ILE A 1 175 ? -8.668 2.769 3.896 1.00 91.12 175 ILE A N 1
ATOM 1390 C CA . ILE A 1 175 ? -9.528 3.951 3.948 1.00 91.12 175 ILE A CA 1
ATOM 1391 C C . ILE A 1 175 ? -9.240 4.755 5.207 1.00 91.12 175 ILE A C 1
ATOM 1393 O O . ILE A 1 175 ? -8.821 4.190 6.214 1.00 91.12 175 ILE A O 1
ATOM 1397 N N . THR A 1 176 ? -9.478 6.064 5.148 1.00 89.50 176 THR A N 1
ATOM 1398 C CA . THR A 1 176 ? -9.387 6.955 6.311 1.00 89.50 176 THR A CA 1
ATOM 1399 C C . THR A 1 176 ? -10.653 6.877 7.161 1.00 89.50 176 THR A C 1
ATOM 1401 O O . THR A 1 176 ? -11.713 6.452 6.685 1.00 89.50 176 THR A O 1
ATOM 1404 N N . PHE A 1 177 ? -10.571 7.336 8.413 1.00 87.62 177 PHE A N 1
ATOM 1405 C CA . PHE A 1 177 ? -11.731 7.358 9.305 1.00 87.62 177 PHE A CA 1
ATOM 1406 C C . PHE A 1 177 ? -12.841 8.255 8.744 1.00 87.62 177 PHE A C 1
ATOM 1408 O O . PHE A 1 177 ? -14.003 7.854 8.699 1.00 87.62 177 PHE A O 1
ATOM 1415 N N . ASN A 1 178 ? -12.476 9.433 8.233 1.00 82.81 178 ASN A N 1
ATOM 1416 C CA . ASN A 1 178 ? -13.437 10.396 7.693 1.00 82.81 178 ASN A CA 1
ATOM 1417 C C . ASN A 1 178 ? -14.182 9.839 6.468 1.00 82.81 178 ASN A C 1
ATOM 1419 O O . ASN A 1 178 ? -15.391 10.037 6.339 1.00 82.81 178 ASN A O 1
ATOM 1423 N N . SER A 1 179 ? -13.484 9.093 5.604 1.00 84.50 179 SER A N 1
ATOM 1424 C CA . SER A 1 179 ? -14.104 8.427 4.451 1.00 84.50 179 SER A CA 1
ATOM 1425 C C . SER A 1 179 ? -15.123 7.386 4.911 1.00 84.50 179 SER A C 1
ATOM 1427 O O . SER A 1 179 ? -16.271 7.406 4.480 1.00 84.50 179 SER A O 1
ATOM 1429 N N . PHE A 1 180 ? -14.741 6.518 5.854 1.00 89.00 180 PHE A N 1
ATOM 1430 C CA . PHE A 1 180 ? -15.642 5.498 6.395 1.00 89.00 180 PHE A CA 1
ATOM 1431 C C . PHE A 1 180 ? -16.903 6.105 7.023 1.00 89.00 180 PHE A C 1
ATOM 1433 O O . PHE A 1 180 ? -18.016 5.669 6.735 1.00 89.00 180 PHE A O 1
ATOM 1440 N N . VAL A 1 181 ? -16.742 7.134 7.861 1.00 85.00 181 VAL A N 1
ATOM 1441 C CA . VAL A 1 181 ? -17.872 7.818 8.504 1.00 85.00 181 VAL A CA 1
ATOM 1442 C C . VAL A 1 181 ? -18.793 8.453 7.465 1.00 85.00 181 VAL A C 1
ATOM 1444 O O . VAL A 1 181 ? -20.007 8.404 7.639 1.00 85.00 181 VAL A O 1
ATOM 1447 N N . THR A 1 182 ? -18.252 8.993 6.373 1.00 84.31 182 THR A N 1
ATOM 1448 C CA . THR A 1 182 ? -19.064 9.530 5.271 1.00 84.31 182 THR A CA 1
ATOM 1449 C C . THR A 1 182 ? -19.963 8.441 4.685 1.00 84.31 182 THR A C 1
ATOM 1451 O O . THR A 1 182 ? -21.177 8.633 4.630 1.00 84.31 182 THR A O 1
ATOM 1454 N N . TYR A 1 183 ? -19.418 7.255 4.391 1.00 87.31 183 TYR A N 1
ATOM 1455 C CA . TYR A 1 183 ? -20.196 6.140 3.836 1.00 87.31 183 TYR A CA 1
ATOM 1456 C C . TYR A 1 183 ? -21.212 5.520 4.807 1.00 87.31 183 TYR A C 1
ATOM 1458 O O . TYR A 1 183 ? -22.237 5.004 4.370 1.00 87.31 183 TYR A O 1
ATOM 1466 N N . VAL A 1 184 ? -20.995 5.633 6.123 1.00 86.25 184 VAL A N 1
ATOM 1467 C CA . VAL A 1 184 ? -22.001 5.261 7.140 1.00 86.25 184 VAL A CA 1
ATOM 1468 C C . VAL A 1 184 ? -23.283 6.095 6.998 1.00 86.25 184 VAL A C 1
ATOM 1470 O O . VAL A 1 184 ? -24.379 5.595 7.257 1.00 86.25 184 VAL A O 1
ATOM 1473 N N . TYR A 1 185 ? -23.159 7.372 6.628 1.00 84.88 185 TYR A N 1
ATOM 1474 C CA . TYR A 1 185 ? -24.299 8.275 6.444 1.00 84.88 185 TYR A CA 1
ATOM 1475 C C . TYR A 1 185 ? -24.801 8.311 5.002 1.00 84.88 185 TYR A C 1
ATOM 1477 O O . TYR A 1 185 ? -25.999 8.469 4.772 1.00 84.88 185 TYR A O 1
ATOM 1485 N N . GLN A 1 186 ? -23.888 8.188 4.044 1.00 85.88 186 GLN A N 1
ATOM 1486 C CA . GLN A 1 186 ? -24.148 8.315 2.619 1.00 85.88 186 GLN A CA 1
ATOM 1487 C C . GLN A 1 186 ? -23.445 7.175 1.879 1.00 85.88 186 GLN A C 1
ATOM 1489 O O . GLN A 1 186 ? -22.297 7.332 1.467 1.00 85.88 186 GLN A O 1
ATOM 1494 N N . PRO A 1 187 ? -24.114 6.021 1.705 1.00 87.56 187 PRO A N 1
ATOM 1495 C CA . PRO A 1 187 ? -23.564 4.919 0.927 1.00 87.56 187 PRO A CA 1
ATOM 1496 C C . PRO A 1 187 ? -23.170 5.374 -0.481 1.00 87.56 187 PRO A C 1
ATOM 1498 O O . PRO A 1 187 ? -23.812 6.262 -1.053 1.00 87.56 187 PRO A O 1
ATOM 1501 N N . GLN A 1 188 ? -22.139 4.744 -1.043 1.00 86.56 188 GLN A N 1
ATOM 1502 C CA . GLN A 1 188 ? -21.630 5.062 -2.374 1.00 86.56 188 GLN A CA 1
ATOM 1503 C C . GLN A 1 188 ? -22.746 5.022 -3.428 1.00 86.56 188 GLN A C 1
ATOM 1505 O O . GLN A 1 188 ? -23.613 4.144 -3.410 1.00 86.56 188 GLN A O 1
ATOM 1510 N N . LYS A 1 189 ? -22.702 5.970 -4.369 1.00 86.19 189 LYS A N 1
ATOM 1511 C CA . LYS A 1 189 ? -23.623 6.038 -5.519 1.00 86.19 189 LYS A CA 1
ATOM 1512 C C . LYS A 1 189 ? -22.906 5.963 -6.869 1.00 86.19 189 LYS A C 1
ATOM 1514 O O . LYS A 1 189 ? -23.560 5.838 -7.903 1.00 86.19 189 LYS A O 1
ATOM 1519 N N . SER A 1 190 ? -21.576 6.015 -6.875 1.00 86.19 190 SER A N 1
ATOM 1520 C CA . SER A 1 190 ? -20.736 6.012 -8.079 1.00 86.19 190 SER A CA 1
ATOM 1521 C C . SER A 1 190 ? -20.830 4.687 -8.856 1.00 86.19 190 SER A C 1
ATOM 1523 O O . SER A 1 190 ? -20.750 4.654 -10.096 1.00 86.19 190 SER A O 1
ATOM 1525 N N . TYR A 1 191 ? -21.037 3.579 -8.134 1.00 90.56 191 TYR A N 1
ATOM 1526 C CA . TYR A 1 191 ? -21.122 2.224 -8.670 1.00 90.56 191 TYR A CA 1
ATOM 1527 C C . TYR A 1 191 ? -22.547 1.684 -8.580 1.00 90.56 191 TYR A C 1
ATOM 1529 O O . TYR A 1 191 ? -23.017 1.260 -7.526 1.00 90.56 191 TYR A O 1
ATOM 1537 N N . SER A 1 192 ? -23.213 1.620 -9.734 1.00 94.06 192 SER A N 1
ATOM 1538 C CA . SER A 1 192 ? -24.454 0.860 -9.873 1.00 94.06 192 SER A CA 1
ATOM 1539 C C . SER A 1 192 ? -24.201 -0.641 -9.704 1.00 94.06 192 SER A C 1
ATOM 1541 O O . SER A 1 192 ? -23.099 -1.128 -9.964 1.00 94.06 192 SER A O 1
ATOM 1543 N N . ILE A 1 193 ? -25.244 -1.404 -9.363 1.00 94.44 193 ILE A N 1
ATOM 1544 C CA . ILE A 1 193 ? -25.172 -2.872 -9.235 1.00 94.44 193 ILE A CA 1
ATOM 1545 C C . ILE A 1 193 ? -24.573 -3.506 -10.500 1.00 94.44 193 ILE A C 1
ATOM 1547 O O . ILE A 1 193 ? -23.705 -4.368 -10.408 1.00 94.44 193 ILE A O 1
ATOM 1551 N N . LYS A 1 194 ? -24.947 -3.013 -11.691 1.00 96.56 194 LYS A N 1
ATOM 1552 C CA . LYS A 1 194 ? -24.367 -3.459 -12.970 1.00 96.56 194 LYS A CA 1
ATOM 1553 C C . LYS A 1 194 ? -22.842 -3.281 -13.004 1.00 96.56 194 LYS A C 1
ATOM 1555 O O . LYS A 1 194 ? -22.133 -4.203 -13.396 1.00 96.56 194 LYS A O 1
ATOM 1560 N N . LYS A 1 195 ? -22.322 -2.126 -12.562 1.00 96.25 195 LYS A N 1
ATOM 1561 C CA . LYS A 1 195 ? -20.871 -1.878 -12.487 1.00 96.25 195 LYS A CA 1
ATOM 1562 C C . LYS A 1 195 ? -20.187 -2.797 -11.469 1.00 96.25 195 LYS A C 1
ATOM 1564 O O . LYS A 1 195 ? -19.087 -3.266 -11.746 1.00 96.25 195 LYS A O 1
ATOM 1569 N N . ILE A 1 196 ? -20.831 -3.083 -10.334 1.00 97.00 196 ILE A N 1
ATOM 1570 C CA . ILE A 1 196 ? -20.311 -4.010 -9.313 1.00 97.00 196 ILE A CA 1
ATOM 1571 C C . ILE A 1 196 ? -20.233 -5.439 -9.868 1.00 97.00 196 ILE A C 1
ATOM 1573 O O . ILE A 1 196 ? -19.202 -6.091 -9.727 1.00 97.00 196 ILE A O 1
ATOM 1577 N N . VAL A 1 197 ? -21.264 -5.906 -10.579 1.00 97.81 197 VAL A N 1
ATOM 1578 C CA . VAL A 1 197 ? -21.260 -7.228 -11.232 1.00 97.81 197 VAL A CA 1
ATOM 1579 C C . VAL A 1 197 ? -20.152 -7.320 -12.281 1.00 97.81 197 VAL A C 1
ATOM 1581 O O . VAL A 1 197 ? -19.381 -8.275 -12.275 1.00 97.81 197 VAL A O 1
ATOM 1584 N N . VAL A 1 198 ? -19.995 -6.304 -13.137 1.00 97.88 198 VAL A N 1
ATOM 1585 C CA . VAL A 1 198 ? -18.885 -6.256 -14.109 1.00 97.88 198 VAL A CA 1
ATOM 1586 C C . VAL A 1 198 ? -17.527 -6.290 -13.403 1.00 97.88 198 VAL A C 1
ATOM 1588 O O . VAL A 1 198 ? -16.601 -6.955 -13.867 1.00 97.88 198 VAL A O 1
ATOM 1591 N N . TYR A 1 199 ? -17.394 -5.602 -12.269 1.00 97.00 199 TYR A N 1
ATOM 1592 C CA . TYR A 1 199 ? -16.178 -5.629 -11.465 1.00 97.00 199 TYR A CA 1
ATOM 1593 C C . TYR A 1 199 ? -15.900 -7.027 -10.882 1.00 97.00 199 TYR A C 1
ATOM 1595 O O . TYR A 1 199 ? -14.764 -7.496 -10.954 1.00 97.00 199 TYR A O 1
ATOM 1603 N N . ALA A 1 200 ? -16.928 -7.727 -10.389 1.00 98.25 200 ALA A N 1
ATOM 1604 C CA . ALA A 1 200 ? -16.822 -9.105 -9.907 1.00 98.25 200 ALA A CA 1
ATOM 1605 C C . ALA A 1 200 ? -16.418 -10.085 -11.023 1.00 98.25 200 ALA A C 1
ATOM 1607 O O . ALA A 1 200 ? -15.526 -10.907 -10.827 1.00 98.25 200 ALA A O 1
ATOM 1608 N N . VAL A 1 201 ? -16.998 -9.948 -12.221 1.00 98.31 201 VAL A N 1
ATOM 1609 C CA . VAL A 1 201 ? -16.614 -10.748 -13.397 1.00 98.31 201 VAL A CA 1
ATOM 1610 C C . VAL A 1 201 ? -15.155 -10.490 -13.777 1.00 98.31 201 VAL A C 1
ATOM 1612 O O . VAL A 1 201 ? -14.397 -11.434 -13.976 1.00 98.31 201 VAL A O 1
ATOM 1615 N N . ARG A 1 202 ? -14.714 -9.224 -13.813 1.00 97.00 202 ARG A N 1
ATOM 1616 C CA . ARG A 1 202 ? -13.301 -8.880 -14.065 1.00 97.00 202 ARG A CA 1
ATOM 1617 C C . ARG A 1 202 ? -12.367 -9.498 -13.028 1.00 97.00 202 ARG A C 1
ATOM 1619 O O . ARG A 1 202 ? -11.286 -9.951 -13.388 1.00 97.00 202 ARG A O 1
ATOM 1626 N N . TRP A 1 203 ? -12.767 -9.516 -11.759 1.00 97.44 203 TRP A N 1
ATOM 1627 C CA . TRP A 1 203 ? -12.006 -10.177 -10.703 1.00 97.44 203 TRP A CA 1
ATOM 1628 C C . TRP A 1 203 ? -11.907 -11.693 -10.922 1.00 97.44 203 TRP A C 1
ATOM 1630 O O . TRP A 1 203 ? -10.804 -12.235 -10.860 1.00 97.44 203 TRP A O 1
ATOM 1640 N N . ALA A 1 204 ? -13.016 -12.359 -11.259 1.00 98.12 204 ALA A N 1
ATOM 1641 C CA . ALA A 1 204 ? -13.025 -13.791 -11.557 1.00 98.12 204 ALA A CA 1
ATOM 1642 C C . ALA A 1 204 ? -12.132 -14.129 -12.765 1.00 98.12 204 ALA A C 1
ATOM 1644 O O . ALA A 1 204 ? -11.349 -15.072 -12.703 1.00 98.12 204 ALA A O 1
ATOM 1645 N N . LEU A 1 205 ? -12.155 -13.305 -13.818 1.00 98.00 205 LEU A N 1
ATOM 1646 C CA . LEU A 1 205 ? -11.253 -13.451 -14.965 1.00 98.00 205 LEU A CA 1
ATOM 1647 C C . LEU A 1 205 ? -9.777 -13.300 -14.570 1.00 98.00 205 LEU A C 1
ATOM 1649 O O . LEU A 1 205 ? -8.939 -14.055 -15.056 1.00 98.00 205 LEU A O 1
ATOM 1653 N N . CYS A 1 206 ? -9.440 -12.366 -13.670 1.00 96.94 206 CYS A N 1
ATOM 1654 C CA . CYS A 1 206 ? -8.081 -12.266 -13.130 1.00 96.94 206 CYS A CA 1
ATOM 1655 C C . CYS A 1 206 ? -7.680 -13.532 -12.357 1.00 96.94 206 CYS A C 1
ATOM 1657 O O . CYS A 1 206 ? -6.536 -13.968 -12.471 1.00 96.94 206 CYS A O 1
ATOM 1659 N N . LEU A 1 207 ? -8.604 -14.134 -11.602 1.00 96.94 207 LEU A N 1
ATOM 1660 C CA . LEU A 1 207 ? -8.356 -15.383 -10.882 1.00 96.94 207 LEU A CA 1
ATOM 1661 C C . LEU A 1 207 ? -8.110 -16.552 -11.848 1.00 96.94 207 LEU A C 1
ATOM 1663 O O . LEU A 1 207 ? -7.124 -17.266 -11.692 1.00 96.94 207 LEU A O 1
ATOM 1667 N N . THR A 1 208 ? -8.930 -16.697 -12.892 1.00 97.25 208 THR A N 1
ATOM 1668 C CA . THR A 1 208 ? -8.706 -17.693 -13.953 1.00 97.25 208 THR A CA 1
ATOM 1669 C C . THR A 1 208 ? -7.372 -17.467 -14.663 1.00 97.25 208 THR A C 1
ATOM 1671 O O . THR A 1 208 ? -6.617 -18.416 -14.871 1.00 97.25 208 THR A O 1
ATOM 1674 N N . LEU A 1 209 ? -7.036 -16.211 -14.982 1.00 96.31 209 LEU A N 1
ATOM 1675 C CA . LEU A 1 209 ? -5.749 -15.855 -15.577 1.00 96.31 209 LEU A CA 1
ATOM 1676 C C . LEU A 1 209 ? -4.579 -16.273 -14.682 1.00 96.31 209 LEU A C 1
ATOM 1678 O O . LEU A 1 209 ? -3.586 -16.770 -15.198 1.00 96.31 209 LEU A O 1
ATOM 1682 N N . MET A 1 210 ? -4.689 -16.110 -13.362 1.00 95.31 210 MET A N 1
ATOM 1683 C CA . MET A 1 210 ? -3.658 -16.546 -12.418 1.00 95.31 210 MET A CA 1
ATOM 1684 C C . MET A 1 210 ? -3.460 -18.061 -12.453 1.00 95.31 210 MET A C 1
ATOM 1686 O O . MET A 1 210 ? -2.321 -18.516 -12.516 1.00 95.31 210 MET A O 1
ATOM 1690 N N . SER A 1 211 ? -4.546 -18.837 -12.472 1.00 94.31 211 SER A N 1
ATOM 1691 C CA . SER A 1 211 ? -4.470 -20.298 -12.579 1.00 94.31 211 SER A CA 1
ATOM 1692 C C . SER A 1 211 ? -3.797 -20.742 -13.880 1.00 94.31 211 SER A C 1
ATOM 1694 O O . SER A 1 211 ? -2.886 -21.566 -13.845 1.00 94.31 211 SER A O 1
ATOM 1696 N N . LEU A 1 212 ? -4.183 -20.153 -15.019 1.00 95.38 212 LEU A N 1
ATOM 1697 C CA . LEU A 1 212 ? -3.554 -20.436 -16.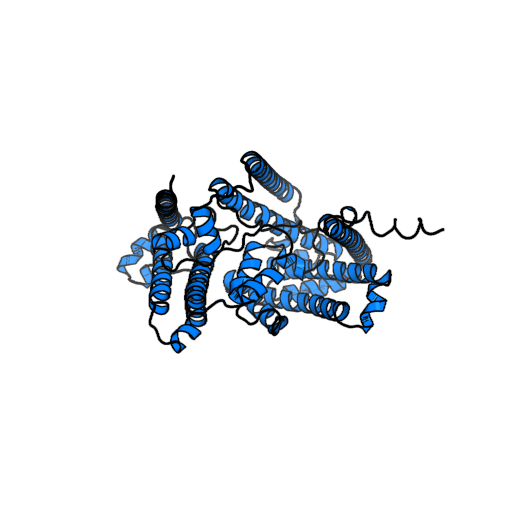314 1.00 95.38 212 LEU A CA 1
ATOM 1698 C C . LEU A 1 212 ? -2.080 -20.016 -16.319 1.00 95.38 212 LEU A C 1
ATOM 1700 O O . LEU A 1 212 ? -1.209 -20.779 -16.728 1.00 95.38 212 LEU A O 1
ATOM 1704 N N . TYR A 1 213 ? -1.784 -18.823 -15.808 1.00 94.00 213 TYR A N 1
ATOM 1705 C CA . TYR A 1 213 ? -0.428 -18.302 -15.719 1.00 94.00 213 TYR A CA 1
ATOM 1706 C C . TYR A 1 213 ? 0.485 -19.224 -14.902 1.00 94.00 213 TYR A C 1
ATOM 1708 O O . TYR A 1 213 ? 1.582 -19.538 -15.348 1.00 94.00 213 TYR A O 1
ATOM 1716 N N . GLN A 1 214 ? 0.040 -19.701 -13.737 1.00 91.44 214 GLN A N 1
ATOM 1717 C CA . GLN A 1 214 ? 0.836 -20.616 -12.915 1.00 91.44 214 GLN A CA 1
ATOM 1718 C C . GLN A 1 214 ? 1.026 -21.992 -13.563 1.00 91.44 214 GLN A C 1
ATOM 1720 O O . GLN A 1 214 ? 2.043 -22.634 -13.314 1.00 91.44 214 GLN A O 1
ATOM 1725 N N . HIS A 1 215 ? 0.080 -22.439 -14.391 1.00 91.12 215 HIS A N 1
ATOM 1726 C CA . HIS A 1 215 ? 0.194 -23.702 -15.114 1.00 91.12 215 HIS A CA 1
ATOM 1727 C C . HIS A 1 215 ? 1.225 -23.626 -16.254 1.00 91.12 215 HIS A C 1
ATOM 1729 O O . HIS A 1 215 ? 2.041 -24.532 -16.409 1.00 91.12 215 HIS A O 1
ATOM 1735 N N . PHE A 1 216 ? 1.223 -22.528 -17.020 1.00 92.38 216 PHE A N 1
ATOM 1736 C CA . PHE A 1 216 ? 2.047 -22.388 -18.229 1.00 92.38 216 PHE A CA 1
ATOM 1737 C C . PHE A 1 216 ? 3.360 -21.616 -18.033 1.00 92.38 216 PHE A C 1
ATOM 1739 O O . PHE A 1 216 ? 4.264 -21.740 -18.855 1.00 92.38 216 PHE A O 1
ATOM 1746 N N . CYS A 1 217 ? 3.495 -20.805 -16.980 1.00 91.12 217 CYS A N 1
ATOM 1747 C CA . CYS A 1 217 ? 4.680 -19.980 -16.746 1.00 91.12 217 CYS A CA 1
ATOM 1748 C C . CYS A 1 217 ? 5.432 -20.410 -15.482 1.00 91.12 217 CYS A C 1
ATOM 1750 O O . CYS A 1 217 ? 5.035 -20.121 -14.351 1.00 91.12 217 CYS A O 1
ATOM 1752 N N . TRP A 1 218 ? 6.591 -21.039 -15.678 1.00 88.44 218 TRP A N 1
ATOM 1753 C CA . TRP A 1 218 ? 7.424 -21.557 -14.586 1.00 88.44 218 TRP A CA 1
ATOM 1754 C C . TRP A 1 218 ? 8.387 -20.528 -13.984 1.00 88.44 218 TRP A C 1
ATOM 1756 O O . TRP A 1 218 ? 9.178 -20.873 -13.107 1.00 88.44 218 TRP A O 1
ATOM 1766 N N . ALA A 1 219 ? 8.303 -19.254 -14.386 1.00 86.19 219 ALA A N 1
ATOM 1767 C CA . ALA A 1 219 ? 9.197 -18.196 -13.909 1.00 86.19 219 ALA A CA 1
ATOM 1768 C C . ALA A 1 219 ? 9.263 -18.116 -12.371 1.00 86.19 219 ALA A C 1
ATOM 1770 O O . ALA A 1 219 ? 10.344 -17.979 -11.810 1.00 86.19 219 ALA A O 1
ATOM 1771 N N . ASN A 1 220 ? 8.132 -18.283 -11.674 1.00 84.25 220 ASN A N 1
ATOM 1772 C CA . ASN A 1 220 ? 8.121 -18.250 -10.206 1.00 84.25 220 ASN A CA 1
ATOM 1773 C C . ASN A 1 220 ? 8.718 -19.494 -9.556 1.00 84.25 220 ASN A C 1
ATOM 1775 O O . ASN A 1 220 ? 9.283 -19.381 -8.473 1.00 84.25 220 ASN A O 1
ATOM 1779 N N . ILE A 1 221 ? 8.578 -20.664 -10.182 1.00 84.75 221 ILE A N 1
ATOM 1780 C CA . ILE A 1 221 ? 9.190 -21.901 -9.681 1.00 84.75 221 ILE A CA 1
ATOM 1781 C C . ILE A 1 221 ? 10.708 -21.756 -9.768 1.00 84.75 221 ILE A C 1
ATOM 1783 O O . ILE A 1 221 ? 11.407 -22.030 -8.803 1.00 84.75 221 ILE A O 1
ATOM 1787 N N . ILE A 1 222 ? 11.205 -21.222 -10.882 1.00 82.56 222 ILE A N 1
ATOM 1788 C CA . ILE A 1 222 ? 12.628 -20.939 -11.076 1.00 82.56 222 ILE A CA 1
ATOM 1789 C C . ILE A 1 222 ? 13.121 -19.897 -10.059 1.00 82.56 222 ILE A C 1
ATOM 1791 O O . ILE A 1 222 ? 14.144 -20.105 -9.413 1.00 82.56 222 ILE A O 1
ATOM 1795 N N . ALA A 1 223 ? 12.379 -18.800 -9.874 1.00 76.69 223 ALA A N 1
ATOM 1796 C CA . ALA A 1 223 ? 12.768 -17.715 -8.972 1.00 76.69 223 ALA A CA 1
ATOM 1797 C C . ALA A 1 223 ? 12.692 -18.072 -7.476 1.00 76.69 223 ALA A C 1
ATOM 1799 O O . ALA A 1 223 ? 13.341 -17.415 -6.668 1.00 76.69 223 ALA A O 1
ATOM 1800 N N . LYS A 1 224 ? 11.893 -19.075 -7.086 1.00 76.25 224 LYS A N 1
ATOM 1801 C CA . LYS A 1 224 ? 11.610 -19.393 -5.672 1.00 76.25 224 LYS A CA 1
ATOM 1802 C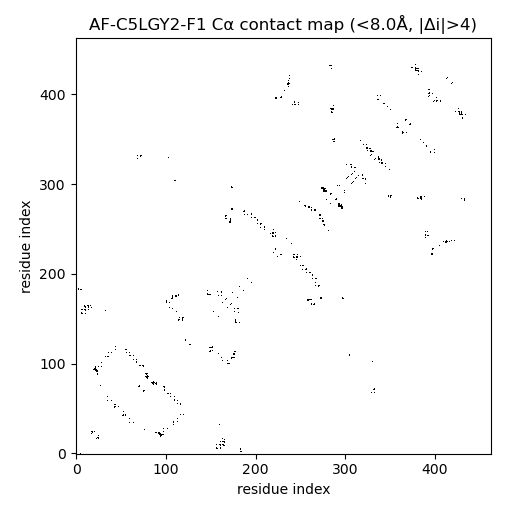 C . LYS A 1 224 ? 11.834 -20.845 -5.265 1.00 76.25 224 LYS A C 1
ATOM 1804 O O . LYS A 1 224 ? 11.563 -21.188 -4.117 1.00 76.25 224 LYS A O 1
ATOM 1809 N N . GLY A 1 225 ? 12.275 -21.699 -6.181 1.00 76.81 225 GLY A N 1
ATOM 1810 C CA . GLY A 1 225 ? 12.649 -23.076 -5.873 1.00 76.81 225 GLY A CA 1
ATOM 1811 C C . GLY A 1 225 ? 13.828 -23.139 -4.900 1.00 76.81 225 GLY A C 1
ATOM 1812 O O . GLY A 1 225 ? 14.511 -22.139 -4.680 1.00 76.81 225 GLY A O 1
ATOM 1813 N N . SER A 1 226 ? 14.083 -24.320 -4.337 1.00 75.56 226 SER A N 1
ATOM 1814 C CA . SER A 1 226 ? 15.228 -24.573 -3.445 1.00 75.56 226 SER A CA 1
ATOM 1815 C C . SER A 1 226 ? 16.561 -24.161 -4.071 1.00 75.56 226 SER A C 1
ATOM 1817 O O . SER A 1 226 ? 17.403 -23.576 -3.399 1.00 75.56 226 SER A O 1
ATOM 1819 N N . ASP A 1 227 ? 16.701 -24.386 -5.378 1.00 77.25 227 ASP A N 1
ATOM 1820 C CA . ASP A 1 227 ? 17.931 -24.128 -6.131 1.00 77.25 227 ASP A CA 1
ATOM 1821 C C . ASP A 1 227 ? 17.909 -22.767 -6.847 1.00 77.25 227 ASP A C 1
ATOM 1823 O O . ASP A 1 227 ? 18.704 -22.522 -7.754 1.00 77.25 227 ASP A O 1
ATOM 1827 N N . SER A 1 228 ? 16.986 -21.866 -6.480 1.00 74.12 228 SER A N 1
ATOM 1828 C CA . SER A 1 228 ? 16.779 -20.580 -7.163 1.00 74.12 228 SER A CA 1
ATOM 1829 C C . SER A 1 228 ? 18.059 -19.756 -7.272 1.00 74.12 228 SER A C 1
ATOM 1831 O O . SER A 1 228 ? 18.350 -19.209 -8.335 1.00 74.12 228 SER A O 1
ATOM 1833 N N . ALA A 1 229 ? 18.861 -19.714 -6.206 1.00 71.31 229 ALA A N 1
ATOM 1834 C CA . ALA A 1 229 ? 20.084 -18.929 -6.175 1.00 71.31 229 ALA A CA 1
ATOM 1835 C C . ALA A 1 229 ? 21.087 -19.373 -7.249 1.00 71.31 229 ALA A C 1
ATOM 1837 O O . ALA A 1 229 ? 21.649 -18.515 -7.934 1.00 71.31 229 ALA A O 1
ATOM 1838 N N . GLN A 1 230 ? 21.251 -20.689 -7.413 1.00 73.81 230 GLN A N 1
ATOM 1839 C CA . GLN A 1 230 ? 22.122 -21.300 -8.414 1.00 73.81 230 GLN A CA 1
ATOM 1840 C C . GLN A 1 230 ? 21.521 -21.159 -9.818 1.00 73.81 230 GLN A C 1
ATOM 1842 O O . GLN A 1 230 ? 22.178 -20.642 -10.719 1.00 73.81 230 GLN A O 1
ATOM 1847 N N . ASN A 1 231 ? 20.238 -21.502 -9.979 1.00 76.19 231 ASN A N 1
ATOM 1848 C CA . ASN A 1 231 ? 19.522 -21.422 -11.254 1.00 76.19 231 ASN A CA 1
ATOM 1849 C C . ASN A 1 231 ? 19.611 -20.027 -11.882 1.00 76.19 231 ASN A C 1
ATOM 1851 O O . ASN A 1 231 ? 19.866 -19.897 -13.074 1.00 76.19 231 ASN A O 1
ATOM 1855 N N . LEU A 1 232 ? 19.413 -18.971 -11.090 1.00 73.19 232 LEU A N 1
ATOM 1856 C CA . LEU A 1 232 ? 19.472 -17.594 -11.581 1.00 73.19 232 LEU A CA 1
ATOM 1857 C C . LEU A 1 232 ? 20.917 -17.098 -11.790 1.00 73.19 232 LEU A C 1
ATOM 1859 O O . LEU A 1 232 ? 21.126 -16.213 -12.621 1.00 73.19 232 LEU A O 1
ATOM 1863 N N . ALA A 1 233 ? 21.907 -17.642 -11.073 1.00 73.69 233 ALA A N 1
ATOM 1864 C CA . ALA A 1 233 ? 23.319 -17.283 -11.250 1.00 73.69 233 ALA A CA 1
ATOM 1865 C C . ALA A 1 233 ? 23.913 -17.854 -12.550 1.00 73.69 233 ALA A C 1
ATOM 1867 O O . ALA A 1 233 ? 24.730 -17.188 -13.197 1.00 73.69 233 ALA A O 1
ATOM 1868 N N . ASP A 1 234 ? 23.462 -19.048 -12.938 1.00 78.50 234 ASP A N 1
ATOM 1869 C CA . ASP A 1 234 ? 23.892 -19.754 -14.150 1.00 78.50 234 ASP A CA 1
ATOM 1870 C C . ASP A 1 234 ? 23.109 -19.319 -15.401 1.00 78.50 234 ASP A C 1
ATOM 1872 O O . ASP A 1 234 ? 23.481 -19.639 -16.533 1.00 78.50 234 ASP A O 1
ATOM 1876 N N . MET A 1 235 ? 22.026 -18.558 -15.222 1.00 77.12 235 MET A N 1
ATOM 1877 C CA . MET A 1 235 ? 21.200 -18.074 -16.321 1.00 77.12 235 MET A CA 1
ATOM 1878 C C . MET A 1 235 ? 21.908 -17.037 -17.194 1.00 77.12 235 MET A C 1
ATOM 1880 O O . MET A 1 235 ? 22.594 -16.123 -16.734 1.00 77.12 235 MET A O 1
ATOM 1884 N N . THR A 1 236 ? 21.636 -17.122 -18.496 1.00 78.00 236 THR A N 1
ATOM 1885 C CA . THR A 1 236 ? 21.979 -16.058 -19.439 1.00 78.00 236 THR A CA 1
ATOM 1886 C C . THR A 1 236 ? 21.192 -14.783 -19.114 1.00 78.00 236 THR A C 1
ATOM 1888 O O . THR A 1 236 ? 20.072 -14.833 -18.597 1.00 78.00 236 THR A O 1
ATOM 1891 N N . GLY A 1 237 ? 21.754 -13.618 -19.456 1.00 74.12 237 GLY A N 1
ATOM 1892 C CA . GLY A 1 237 ? 21.118 -12.317 -19.207 1.00 74.12 237 GLY A CA 1
ATOM 1893 C C . GLY A 1 237 ? 19.656 -12.214 -19.682 1.00 74.12 237 GLY A C 1
ATOM 1894 O O . GLY A 1 237 ? 18.806 -11.795 -18.893 1.00 74.12 237 GLY A O 1
ATOM 1895 N N . PRO A 1 238 ? 19.313 -12.631 -20.919 1.00 75.94 238 PRO A N 1
ATOM 1896 C CA . PRO A 1 238 ? 17.929 -12.616 -21.404 1.00 75.94 238 PRO A CA 1
ATOM 1897 C C . PRO A 1 238 ? 16.971 -13.494 -20.590 1.00 75.94 238 PRO A C 1
ATOM 1899 O O . PRO A 1 238 ? 15.862 -13.060 -20.278 1.00 75.94 238 PRO A O 1
ATOM 1902 N N . ASN A 1 239 ? 17.397 -14.702 -20.205 1.00 80.62 239 ASN A N 1
ATOM 1903 C CA . ASN A 1 239 ? 16.573 -15.611 -19.405 1.00 80.62 239 ASN A CA 1
ATOM 1904 C C . ASN A 1 239 ? 16.321 -15.037 -18.011 1.00 80.62 239 ASN A C 1
ATOM 1906 O O . ASN A 1 239 ? 15.193 -15.081 -17.520 1.00 80.62 239 ASN A O 1
ATOM 1910 N N . LEU A 1 240 ? 17.340 -14.426 -17.401 1.00 77.44 240 LEU A N 1
ATOM 1911 C CA . LEU A 1 240 ? 17.181 -13.768 -16.111 1.00 77.44 240 LEU A CA 1
ATOM 1912 C C . LEU A 1 240 ? 16.181 -12.609 -16.187 1.00 77.44 240 LEU A C 1
ATOM 1914 O O . LEU A 1 240 ? 15.325 -12.474 -15.313 1.00 77.44 240 LEU A O 1
ATOM 1918 N N . VAL A 1 241 ? 16.251 -11.782 -17.233 1.00 76.94 241 VAL A N 1
ATOM 1919 C CA . VAL A 1 241 ? 15.274 -10.706 -17.457 1.00 76.94 241 VAL A CA 1
ATOM 1920 C C . VAL A 1 241 ? 13.870 -11.279 -17.590 1.00 76.94 241 VAL A C 1
ATOM 1922 O O . VAL A 1 241 ? 12.958 -10.781 -16.930 1.00 76.94 241 VAL A O 1
ATOM 1925 N N . PHE A 1 242 ? 13.690 -12.326 -18.395 1.00 82.38 242 PHE A N 1
ATOM 1926 C CA . PHE A 1 242 ? 12.395 -12.980 -18.556 1.00 82.38 242 PHE A CA 1
ATOM 1927 C C . PHE A 1 242 ? 11.845 -13.450 -17.200 1.00 82.38 242 PHE A C 1
ATOM 1929 O O . PHE A 1 242 ? 10.750 -13.049 -16.801 1.00 82.38 242 PHE A O 1
ATOM 1936 N N . VAL A 1 243 ? 12.633 -14.214 -16.436 1.00 83.81 243 VAL A N 1
ATOM 1937 C CA . VAL A 1 243 ? 12.245 -14.703 -15.102 1.00 83.81 243 VAL A CA 1
ATOM 1938 C C . VAL A 1 243 ? 11.896 -13.549 -14.159 1.00 83.81 243 VAL A C 1
ATOM 1940 O O . VAL A 1 243 ? 10.880 -13.609 -13.464 1.00 83.81 243 VAL A O 1
ATOM 1943 N N . SER A 1 244 ? 12.675 -12.467 -14.174 1.00 80.12 244 S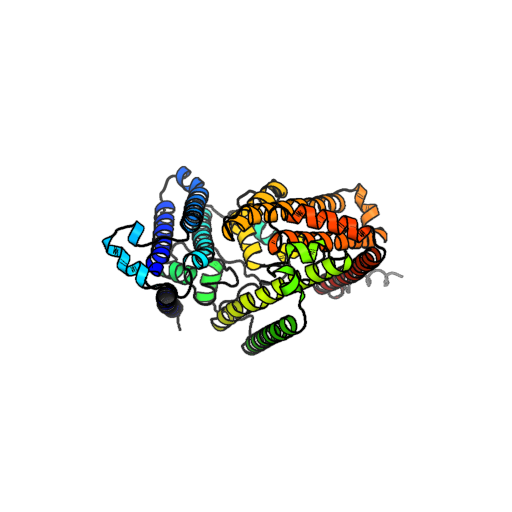ER A N 1
ATOM 1944 C CA . SER A 1 244 ? 12.454 -11.276 -13.340 1.00 80.12 244 SER A CA 1
ATOM 1945 C C . SER A 1 244 ? 11.147 -10.563 -13.676 1.00 80.12 244 SER A C 1
ATOM 1947 O O . SER A 1 244 ? 10.383 -10.206 -12.777 1.00 80.12 244 SER A O 1
ATOM 1949 N N . LEU A 1 245 ? 10.882 -10.366 -14.971 1.00 83.56 245 LEU A N 1
ATOM 1950 C CA . LEU A 1 245 ? 9.707 -9.666 -15.480 1.00 83.56 245 LEU A CA 1
ATOM 1951 C C . LEU A 1 245 ? 8.420 -10.438 -15.169 1.00 83.56 245 LEU A C 1
ATOM 1953 O O . LEU A 1 245 ? 7.451 -9.866 -14.667 1.00 83.56 245 LEU A O 1
ATOM 1957 N N . PHE A 1 246 ? 8.415 -11.746 -15.423 1.00 88.44 246 PHE A N 1
ATOM 1958 C CA . PHE A 1 246 ? 7.247 -12.590 -15.179 1.00 88.44 246 PHE A CA 1
ATOM 1959 C C . PHE A 1 246 ? 7.022 -12.863 -13.685 1.00 88.44 246 PHE A C 1
ATOM 1961 O O . PHE A 1 246 ? 5.879 -12.886 -13.226 1.00 88.44 246 PHE A O 1
ATOM 1968 N N . SER A 1 247 ? 8.083 -12.934 -12.877 1.00 86.38 247 SER A N 1
ATOM 1969 C CA . SER A 1 247 ? 7.943 -12.956 -11.413 1.00 86.38 247 SER A CA 1
ATOM 1970 C C . SER A 1 247 ? 7.301 -11.665 -10.890 1.00 86.38 247 SER A C 1
ATOM 1972 O O . SER A 1 247 ? 6.414 -11.716 -10.040 1.00 86.38 247 SER A O 1
ATOM 1974 N N . LEU A 1 248 ? 7.671 -10.501 -11.439 1.00 87.31 248 LEU A N 1
ATOM 1975 C CA . LEU A 1 248 ? 7.024 -9.230 -11.100 1.00 87.31 248 LEU A CA 1
ATOM 1976 C C . LEU A 1 248 ? 5.543 -9.214 -11.525 1.00 87.31 248 LEU A C 1
ATOM 1978 O O . LEU A 1 248 ? 4.682 -8.785 -10.754 1.00 87.31 248 LEU A O 1
ATOM 1982 N N . PHE A 1 249 ? 5.225 -9.734 -12.716 1.00 91.50 249 PHE A N 1
ATOM 1983 C CA . PHE A 1 249 ? 3.843 -9.880 -13.185 1.00 91.50 249 PHE A CA 1
ATOM 1984 C C . PHE A 1 249 ? 2.998 -10.771 -12.276 1.00 91.50 249 PHE A C 1
ATOM 1986 O O . PHE A 1 249 ? 1.861 -10.426 -11.959 1.00 91.50 249 PHE A O 1
ATOM 1993 N N . PHE A 1 250 ? 3.558 -11.876 -11.795 1.00 91.94 250 PHE A N 1
ATOM 1994 C CA . PHE A 1 250 ? 2.884 -12.742 -10.836 1.00 91.94 250 PHE A CA 1
ATOM 1995 C C . PHE A 1 250 ? 2.557 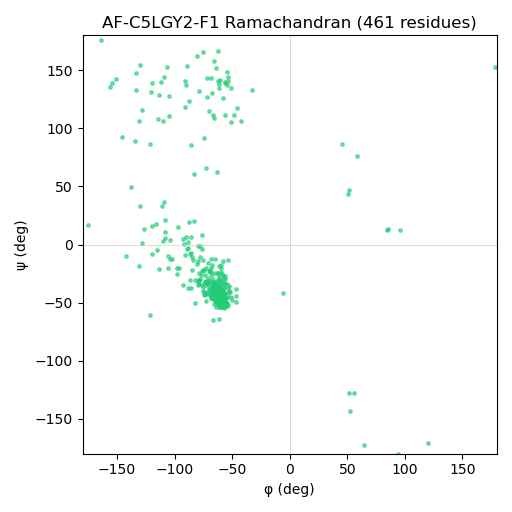-12.031 -9.528 1.00 91.94 250 PHE A C 1
ATOM 1997 O O . PHE A 1 250 ? 1.434 -12.136 -9.035 1.00 91.94 250 PHE A O 1
ATOM 2004 N N . ILE A 1 251 ? 3.518 -11.294 -8.963 1.00 90.50 251 ILE A N 1
ATOM 2005 C CA . ILE A 1 251 ? 3.301 -10.537 -7.726 1.00 90.50 251 ILE A CA 1
ATOM 2006 C C . ILE A 1 251 ? 2.217 -9.481 -7.953 1.00 90.50 251 ILE A C 1
ATOM 2008 O O . ILE A 1 251 ? 1.311 -9.347 -7.129 1.00 90.50 251 ILE A O 1
ATOM 2012 N N . TRP A 1 252 ? 2.269 -8.778 -9.088 1.00 93.69 252 TRP A N 1
ATOM 2013 C CA . TRP A 1 252 ? 1.237 -7.824 -9.480 1.00 93.69 252 TRP A CA 1
ATOM 2014 C C . TRP A 1 252 ? -0.142 -8.489 -9.542 1.00 93.69 252 TRP A C 1
ATOM 2016 O O . TRP A 1 252 ? -1.055 -8.053 -8.843 1.00 93.69 252 TRP A O 1
ATOM 2026 N N . LEU A 1 253 ? -0.288 -9.581 -10.299 1.00 95.31 253 LEU A N 1
ATOM 2027 C CA . LEU A 1 253 ? -1.563 -10.279 -10.482 1.00 95.31 253 LEU A CA 1
ATOM 2028 C C . LEU A 1 253 ? -2.102 -10.842 -9.158 1.00 95.31 253 LEU A C 1
ATOM 2030 O O . LEU A 1 253 ? -3.291 -10.702 -8.867 1.00 95.31 253 LEU A O 1
ATOM 2034 N N . LYS A 1 254 ? -1.225 -11.395 -8.311 1.00 94.50 254 LYS A N 1
ATOM 2035 C CA . LYS A 1 254 ? -1.565 -11.853 -6.958 1.00 94.50 254 LYS A CA 1
ATOM 2036 C C . LYS A 1 254 ? -2.207 -10.733 -6.137 1.00 94.50 254 LYS A C 1
ATOM 2038 O O . LYS A 1 254 ? -3.272 -10.936 -5.555 1.00 94.50 254 LYS A O 1
ATOM 2043 N N . PHE A 1 255 ? -1.588 -9.555 -6.088 1.00 95.12 255 PHE A N 1
ATOM 2044 C CA . PHE A 1 255 ? -2.123 -8.436 -5.310 1.00 95.12 255 PHE A CA 1
ATOM 2045 C C . PHE A 1 255 ? -3.348 -7.782 -5.956 1.00 95.12 255 PHE A C 1
ATOM 2047 O O . PHE A 1 255 ? -4.254 -7.388 -5.222 1.00 95.12 255 PHE A O 1
ATOM 2054 N N . VAL A 1 256 ? -3.442 -7.742 -7.293 1.00 96.06 256 VAL A N 1
ATOM 2055 C CA . VAL A 1 256 ? -4.675 -7.356 -8.005 1.00 96.06 256 VAL A CA 1
ATOM 2056 C C . VAL A 1 256 ? -5.842 -8.206 -7.512 1.00 96.06 256 VAL A C 1
ATOM 2058 O O . VAL A 1 256 ? -6.861 -7.661 -7.105 1.00 96.06 256 VAL A O 1
ATOM 2061 N N . ILE A 1 257 ? -5.699 -9.532 -7.504 1.00 97.31 257 ILE A N 1
ATOM 2062 C CA . ILE A 1 257 ? -6.775 -10.449 -7.102 1.00 97.31 257 ILE A CA 1
ATOM 2063 C C . ILE A 1 257 ? -7.157 -10.235 -5.637 1.00 97.31 257 ILE A C 1
ATOM 2065 O O . ILE A 1 257 ? -8.340 -10.077 -5.335 1.00 97.31 257 ILE A O 1
ATOM 2069 N N . ILE A 1 258 ? -6.171 -10.193 -4.737 1.00 96.88 258 ILE A N 1
ATOM 2070 C CA . ILE A 1 258 ? -6.415 -10.038 -3.298 1.00 96.88 258 ILE A CA 1
ATOM 2071 C C . ILE A 1 258 ? -7.118 -8.706 -3.017 1.00 96.88 258 ILE A C 1
ATOM 2073 O O . ILE A 1 258 ? -8.179 -8.685 -2.399 1.00 96.88 258 ILE A O 1
ATOM 2077 N N . TRP A 1 259 ? -6.575 -7.581 -3.482 1.00 96.94 259 TRP A N 1
ATOM 2078 C CA . TRP A 1 259 ? -7.142 -6.272 -3.154 1.00 96.94 259 TRP A CA 1
ATOM 2079 C C . TRP A 1 259 ? -8.473 -6.009 -3.848 1.00 96.94 259 TRP A C 1
ATOM 2081 O O . TRP A 1 259 ? -9.356 -5.407 -3.235 1.00 96.94 259 TRP A O 1
ATOM 2091 N N . ARG A 1 260 ? -8.667 -6.503 -5.077 1.00 97.25 260 ARG A N 1
ATOM 2092 C CA . ARG A 1 260 ? -9.964 -6.395 -5.747 1.00 97.25 260 ARG A CA 1
ATOM 2093 C C . ARG A 1 260 ? -11.045 -7.209 -5.051 1.00 97.25 260 ARG A C 1
ATOM 2095 O O . ARG A 1 260 ? -12.174 -6.735 -5.019 1.00 97.25 260 ARG A O 1
ATOM 2102 N N . PHE A 1 261 ? -10.712 -8.365 -4.474 1.00 97.69 261 PHE A N 1
ATOM 2103 C CA . PHE A 1 261 ? -11.658 -9.154 -3.685 1.00 97.69 261 PHE A CA 1
ATOM 2104 C C . PHE A 1 261 ? -12.190 -8.351 -2.492 1.00 97.69 261 PHE A C 1
ATOM 2106 O O . PHE A 1 261 ? -13.395 -8.157 -2.364 1.00 97.69 261 PHE A O 1
ATOM 2113 N N . PHE A 1 262 ? -11.299 -7.808 -1.661 1.00 97.50 262 PHE A N 1
ATOM 2114 C CA . PHE A 1 262 ? -11.702 -7.006 -0.500 1.00 97.50 262 PHE A CA 1
ATOM 2115 C C . PHE A 1 262 ? -12.441 -5.721 -0.909 1.00 97.50 262 PHE A C 1
ATOM 2117 O O . PHE A 1 262 ? -13.470 -5.370 -0.330 1.00 97.50 262 PHE A O 1
ATOM 2124 N N . ARG A 1 263 ? -11.987 -5.057 -1.980 1.00 97.12 263 ARG A N 1
ATOM 2125 C CA . ARG A 1 263 ? -12.686 -3.901 -2.558 1.00 97.12 263 ARG A CA 1
ATOM 2126 C C . ARG A 1 263 ? -14.093 -4.245 -3.054 1.00 97.12 263 ARG A C 1
ATOM 2128 O O . ARG A 1 263 ? -14.997 -3.443 -2.854 1.00 97.12 263 ARG A O 1
ATOM 2135 N N . LEU A 1 264 ? -14.291 -5.402 -3.693 1.00 97.62 264 LEU A N 1
ATOM 2136 C CA . LEU A 1 264 ? -15.605 -5.846 -4.171 1.00 97.62 264 LEU A CA 1
ATOM 2137 C C . LEU A 1 264 ? -16.600 -5.927 -3.010 1.00 97.62 264 LEU A C 1
ATOM 2139 O O . LEU A 1 264 ? -17.688 -5.369 -3.109 1.00 97.62 264 LEU A O 1
ATOM 2143 N N . TRP A 1 265 ? -16.208 -6.551 -1.898 1.00 97.19 265 TRP A N 1
ATOM 2144 C CA . TRP A 1 265 ? -17.062 -6.643 -0.713 1.00 97.19 265 TRP A CA 1
ATOM 2145 C C . TRP A 1 265 ? -17.339 -5.282 -0.077 1.00 97.19 265 TRP A C 1
ATOM 2147 O O . TRP A 1 265 ? -18.472 -5.031 0.317 1.00 97.19 265 TRP A O 1
ATOM 2157 N N . ALA A 1 266 ? -16.356 -4.377 -0.049 1.00 96.69 266 ALA A N 1
ATOM 2158 C CA . ALA A 1 266 ? -16.589 -3.011 0.413 1.00 96.69 266 ALA A CA 1
ATOM 2159 C C . ALA A 1 266 ? -17.601 -2.262 -0.478 1.00 96.69 266 ALA A C 1
ATOM 2161 O O . ALA A 1 266 ? -18.493 -1.600 0.043 1.00 96.69 266 ALA A O 1
ATOM 2162 N N . LEU A 1 267 ? -17.523 -2.420 -1.807 1.00 96.06 267 LEU A N 1
ATOM 2163 C CA . LEU A 1 267 ? -18.489 -1.826 -2.740 1.00 96.06 267 LEU A CA 1
ATOM 2164 C C . LEU A 1 267 ? -19.901 -2.396 -2.563 1.00 96.06 267 LEU A C 1
ATOM 2166 O O . LEU A 1 267 ? -20.867 -1.633 -2.614 1.00 96.06 267 LEU A O 1
ATOM 2170 N N . CYS A 1 268 ? -20.019 -3.711 -2.349 1.00 95.81 268 CYS A N 1
ATOM 2171 C CA . CYS A 1 268 ? -21.294 -4.367 -2.044 1.00 95.81 268 CYS A CA 1
ATOM 2172 C C . CYS A 1 268 ? -21.910 -3.842 -0.740 1.00 95.81 268 CYS A C 1
ATOM 2174 O O . CYS A 1 268 ? -23.125 -3.694 -0.660 1.00 95.81 268 CYS A O 1
ATOM 2176 N N . ASP A 1 269 ? -21.075 -3.523 0.249 1.00 95.00 269 ASP A N 1
ATOM 2177 C CA . ASP A 1 269 ? -21.481 -2.946 1.537 1.00 95.00 269 ASP A CA 1
ATOM 2178 C C . ASP A 1 269 ? -21.755 -1.428 1.468 1.00 95.00 269 ASP A C 1
ATOM 2180 O O . ASP A 1 269 ? -22.142 -0.794 2.446 1.00 95.00 269 ASP A O 1
ATOM 2184 N N . GLY A 1 270 ? -21.572 -0.813 0.295 1.00 93.00 270 GLY A N 1
ATOM 2185 C CA . GLY A 1 270 ? -21.836 0.609 0.084 1.00 93.00 270 GLY A CA 1
ATOM 2186 C C . GLY A 1 270 ? -20.675 1.537 0.454 1.00 93.00 270 GLY A C 1
ATOM 2187 O O . GLY A 1 270 ? -20.871 2.750 0.514 1.00 93.00 270 GLY A O 1
ATOM 2188 N N . VAL A 1 271 ? -19.470 1.005 0.668 1.00 92.38 271 VAL A N 1
ATOM 2189 C CA . VAL A 1 271 ? -18.251 1.773 0.958 1.00 92.38 271 VAL A CA 1
ATOM 2190 C C . VAL A 1 271 ? -17.356 1.794 -0.277 1.00 92.38 271 VAL A C 1
ATOM 2192 O O . VAL A 1 271 ? -16.750 0.789 -0.657 1.00 92.38 271 VAL A O 1
ATOM 2195 N N . GLU A 1 272 ? -17.235 2.960 -0.905 1.00 90.62 272 GLU A N 1
ATOM 2196 C CA . GLU A 1 272 ? -16.309 3.129 -2.020 1.00 90.62 272 GLU A CA 1
ATOM 2197 C C . GLU A 1 272 ? -14.872 3.308 -1.519 1.00 90.62 272 GLU A C 1
ATOM 2199 O O . GLU A 1 272 ? -14.575 4.073 -0.601 1.00 90.62 272 GLU A O 1
ATOM 2204 N N . THR A 1 273 ? -13.962 2.550 -2.129 1.00 92.44 273 THR A N 1
ATOM 2205 C CA . THR A 1 273 ? -12.542 2.538 -1.774 1.00 92.44 273 THR A CA 1
ATOM 2206 C C . THR A 1 273 ? -11.664 2.717 -3.010 1.00 92.44 273 THR A C 1
ATOM 2208 O O . THR A 1 273 ? -12.094 2.353 -4.115 1.00 92.44 273 THR A O 1
ATOM 2211 N N . PRO A 1 274 ? -10.432 3.242 -2.863 1.00 90.94 274 PRO A N 1
ATOM 2212 C CA . PRO A 1 274 ? -9.505 3.365 -3.983 1.00 90.94 274 PRO A CA 1
ATOM 2213 C C . PRO A 1 274 ? -9.171 2.001 -4.604 1.00 90.94 274 PRO A C 1
ATOM 2215 O O . PRO A 1 274 ? -8.998 1.008 -3.899 1.00 90.94 274 PRO A O 1
ATOM 2218 N N . GLU A 1 275 ? -9.051 1.945 -5.932 1.00 92.94 275 GLU A N 1
ATOM 2219 C CA . GLU A 1 275 ? -8.445 0.794 -6.612 1.00 92.94 275 GLU A CA 1
ATOM 2220 C C . GLU A 1 275 ? -6.934 0.804 -6.361 1.00 92.94 275 GLU A C 1
ATOM 2222 O O . GLU A 1 275 ? -6.260 1.808 -6.602 1.00 92.94 275 GLU A O 1
ATOM 2227 N N . ASN A 1 276 ? -6.399 -0.317 -5.879 1.00 94.50 276 ASN A N 1
ATOM 2228 C CA . ASN A 1 276 ? -5.009 -0.390 -5.437 1.00 94.50 276 ASN A CA 1
ATOM 2229 C C . ASN A 1 276 ? -4.018 -0.662 -6.561 1.00 94.50 276 ASN A C 1
ATOM 2231 O O . ASN A 1 276 ? -2.841 -0.361 -6.392 1.00 94.50 276 ASN A O 1
ATOM 2235 N N . MET A 1 277 ? -4.481 -1.236 -7.670 1.00 93.25 277 MET A N 1
ATOM 2236 C CA . MET A 1 277 ? -3.677 -1.480 -8.865 1.00 93.25 277 MET A CA 1
ATOM 2237 C C . MET A 1 277 ? -4.324 -0.762 -10.039 1.00 93.25 277 MET A C 1
ATOM 2239 O O . MET A 1 277 ? -5.142 -1.329 -10.765 1.00 93.25 277 MET A O 1
ATOM 2243 N N . THR A 1 278 ? -3.983 0.514 -10.211 1.00 90.31 278 THR A N 1
ATOM 2244 C CA . THR A 1 278 ? -4.609 1.353 -11.247 1.00 90.31 278 THR A CA 1
ATOM 2245 C C . THR A 1 278 ? -4.020 1.131 -12.634 1.00 90.31 278 THR A C 1
ATOM 2247 O O . THR A 1 278 ? -4.630 1.508 -13.633 1.00 90.31 278 THR A O 1
ATOM 2250 N N . ARG A 1 279 ? -2.835 0.517 -12.718 1.00 88.62 279 ARG A N 1
ATOM 2251 C CA . ARG A 1 279 ? -2.123 0.265 -13.973 1.00 88.62 279 ARG A CA 1
ATOM 2252 C C . ARG A 1 279 ? -1.599 -1.162 -14.031 1.00 88.62 279 ARG A C 1
ATOM 2254 O O . ARG A 1 279 ? -1.221 -1.748 -13.016 1.00 88.62 279 ARG A O 1
ATOM 2261 N N . CYS A 1 280 ? -1.565 -1.704 -15.247 1.00 89.75 280 CYS A N 1
ATOM 2262 C CA . CYS A 1 280 ? -0.841 -2.938 -15.530 1.00 89.75 280 CYS A CA 1
ATOM 2263 C C . CYS A 1 280 ? 0.650 -2.720 -15.264 1.00 89.75 280 CYS A C 1
ATOM 2265 O O . CYS A 1 280 ? 1.181 -1.663 -15.602 1.00 89.75 280 CYS A O 1
ATOM 2267 N N . VAL A 1 281 ? 1.333 -3.714 -14.695 1.00 87.62 281 VAL A N 1
ATOM 2268 C CA . VAL A 1 281 ? 2.763 -3.607 -14.381 1.00 87.62 281 VAL A CA 1
ATOM 2269 C C . VAL A 1 281 ? 3.624 -3.319 -15.614 1.00 87.62 281 VAL A C 1
ATOM 2271 O O . VAL A 1 281 ? 4.565 -2.541 -15.521 1.00 87.62 281 VAL A O 1
ATOM 2274 N N . PHE A 1 282 ? 3.233 -3.828 -16.787 1.00 86.75 282 PHE A N 1
ATOM 2275 C CA . PHE A 1 282 ? 3.904 -3.554 -18.063 1.00 86.75 282 PHE A CA 1
ATOM 2276 C C . PHE A 1 282 ? 3.593 -2.169 -18.656 1.00 86.75 282 PHE A C 1
ATOM 2278 O O . PHE A 1 282 ? 4.166 -1.804 -19.673 1.00 86.75 282 PHE A O 1
ATOM 2285 N N . ASN A 1 283 ? 2.701 -1.393 -18.029 1.00 87.88 283 ASN A N 1
ATOM 2286 C CA . ASN A 1 283 ? 2.388 -0.003 -18.382 1.00 87.88 283 ASN A CA 1
ATOM 2287 C C . ASN A 1 283 ? 2.928 0.983 -17.321 1.00 87.88 283 ASN A C 1
ATOM 2289 O O . ASN A 1 283 ? 2.281 1.978 -16.967 1.00 87.88 283 ASN A O 1
ATOM 2293 N N . ASN A 1 284 ? 4.103 0.676 -16.766 1.00 87.19 284 ASN A N 1
ATOM 2294 C CA . ASN A 1 284 ? 4.820 1.525 -15.821 1.00 87.19 284 ASN A CA 1
ATOM 2295 C C . ASN A 1 284 ? 6.265 1.716 -16.282 1.00 87.19 284 ASN A C 1
ATOM 2297 O O . ASN A 1 284 ? 7.046 0.772 -16.309 1.00 87.19 284 ASN A O 1
ATOM 2301 N N . TYR 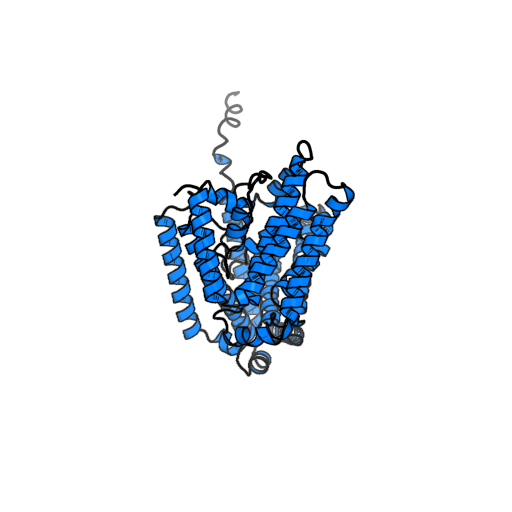A 1 285 ? 6.612 2.960 -16.604 1.00 87.88 285 TYR A N 1
ATOM 2302 C CA . TYR A 1 285 ? 7.945 3.350 -17.071 1.00 87.88 285 TYR A CA 1
ATOM 2303 C C . TYR A 1 285 ? 8.676 4.306 -16.111 1.00 87.88 285 TYR A C 1
ATOM 2305 O O . TYR A 1 285 ? 9.819 4.685 -16.342 1.00 87.88 285 TYR A O 1
ATOM 2313 N N . SER A 1 286 ? 8.011 4.737 -15.039 1.00 89.25 286 SER A N 1
ATOM 2314 C CA . SER A 1 286 ? 8.563 5.608 -13.998 1.00 89.25 286 SER A CA 1
ATOM 2315 C C . SER A 1 286 ? 8.472 4.876 -12.667 1.00 89.25 286 SER A C 1
ATOM 2317 O O . SER A 1 286 ? 7.407 4.359 -12.323 1.00 89.25 286 SER A O 1
ATOM 2319 N N . CYS A 1 287 ? 9.569 4.844 -11.908 1.00 88.44 287 CYS A N 1
ATOM 2320 C CA . CYS A 1 287 ? 9.600 4.247 -10.576 1.00 88.44 287 CYS A CA 1
ATOM 2321 C C . CYS A 1 287 ? 8.690 5.039 -9.627 1.00 88.44 287 CYS A C 1
ATOM 2323 O O . CYS A 1 287 ? 7.892 4.464 -8.887 1.00 88.44 287 CYS A O 1
ATOM 2325 N N . THR A 1 288 ? 8.706 6.372 -9.728 1.00 88.44 288 THR A N 1
ATOM 2326 C CA . THR A 1 288 ? 7.815 7.232 -8.934 1.00 88.44 288 THR A CA 1
ATOM 2327 C C . THR A 1 288 ? 6.334 6.956 -9.235 1.00 88.44 288 THR A C 1
ATOM 2329 O O . THR A 1 288 ? 5.520 6.840 -8.318 1.00 88.44 288 THR A O 1
ATOM 2332 N N . GLN A 1 289 ? 5.958 6.839 -10.514 1.00 88.75 289 GLN A N 1
ATOM 2333 C CA . GLN A 1 289 ? 4.575 6.532 -10.905 1.00 88.75 289 GLN A CA 1
ATOM 2334 C C . GLN A 1 289 ? 4.176 5.090 -10.573 1.00 88.75 289 GLN A C 1
ATOM 2336 O O . GLN A 1 289 ? 3.024 4.845 -10.207 1.00 88.75 289 GLN A O 1
ATOM 2341 N N . PHE A 1 290 ? 5.118 4.148 -10.648 1.00 91.25 290 PHE A N 1
ATOM 2342 C CA . PHE A 1 290 ? 4.903 2.771 -10.224 1.00 91.25 290 PHE A CA 1
ATOM 2343 C C . PHE A 1 290 ? 4.451 2.732 -8.760 1.00 91.25 290 PHE A C 1
ATOM 2345 O O . PHE A 1 290 ? 3.365 2.237 -8.483 1.00 91.25 290 PHE A O 1
ATOM 2352 N N . TRP A 1 291 ? 5.178 3.365 -7.835 1.00 90.06 291 TRP A N 1
ATOM 2353 C CA . TRP A 1 291 ? 4.803 3.377 -6.411 1.00 90.06 291 TRP A CA 1
ATOM 2354 C C . TRP A 1 291 ? 3.536 4.176 -6.082 1.00 90.06 291 TRP A C 1
ATOM 2356 O O . TRP A 1 291 ? 2.926 3.951 -5.039 1.00 90.06 291 TRP A O 1
ATOM 2366 N N . ARG A 1 292 ? 3.116 5.098 -6.956 1.00 90.00 292 ARG A N 1
ATOM 2367 C CA . ARG A 1 292 ? 1.823 5.799 -6.837 1.00 90.00 292 ARG A CA 1
ATOM 2368 C C . ARG A 1 292 ? 0.643 4.952 -7.318 1.00 90.00 292 ARG A C 1
ATOM 2370 O O . ARG A 1 292 ? -0.472 5.124 -6.833 1.00 90.00 292 ARG A O 1
ATOM 2377 N N . SER A 1 293 ? 0.872 4.068 -8.289 1.00 90.50 293 SER A N 1
ATOM 2378 C CA . SER A 1 293 ? -0.158 3.200 -8.879 1.00 90.50 293 SER A CA 1
ATOM 2379 C C . SER A 1 293 ? -0.214 1.803 -8.259 1.00 90.50 293 SER A C 1
ATOM 2381 O O . SER A 1 293 ? -1.244 1.138 -8.368 1.00 90.50 293 SER A O 1
ATOM 2383 N N . TRP A 1 294 ? 0.867 1.381 -7.600 1.00 92.38 294 TRP A N 1
ATOM 2384 C CA . TRP A 1 294 ? 0.978 0.161 -6.815 1.00 92.38 294 TRP A CA 1
ATOM 2385 C C . TRP A 1 294 ? 0.535 0.407 -5.377 1.00 92.38 294 TRP A C 1
ATOM 2387 O O . TRP A 1 294 ? 1.087 1.258 -4.685 1.00 92.38 294 TRP A O 1
ATOM 2397 N N . HIS A 1 295 ? -0.437 -0.368 -4.904 1.00 94.25 295 HIS A N 1
ATOM 2398 C CA . HIS A 1 295 ? -1.025 -0.197 -3.575 1.00 94.25 295 HIS A CA 1
ATOM 2399 C C . HIS A 1 295 ? -1.482 1.256 -3.323 1.00 94.25 295 HIS A C 1
ATOM 2401 O O . HIS A 1 295 ? -1.185 1.835 -2.277 1.00 94.25 295 HIS A O 1
ATOM 2407 N N . ARG A 1 296 ? -2.195 1.860 -4.291 1.00 94.31 296 ARG A N 1
ATOM 2408 C CA . ARG A 1 296 ? -2.567 3.295 -4.296 1.00 94.31 296 ARG A CA 1
ATOM 2409 C C . ARG A 1 296 ? -3.133 3.785 -2.961 1.00 94.31 296 ARG A C 1
ATOM 2411 O O . ARG A 1 296 ? -2.715 4.839 -2.489 1.00 94.31 296 ARG A O 1
ATOM 2418 N N . SER A 1 297 ? -4.027 3.028 -2.318 1.00 95.00 297 SER A N 1
ATOM 2419 C CA . SER A 1 297 ? -4.605 3.435 -1.031 1.00 95.00 297 SER A CA 1
ATOM 2420 C C . SER A 1 297 ? -3.554 3.573 0.074 1.00 95.00 297 SER A C 1
ATOM 2422 O O . SER A 1 297 ? -3.643 4.456 0.921 1.00 95.00 297 SER A O 1
ATOM 2424 N N . TYR A 1 298 ? -2.545 2.696 0.076 1.00 95.62 298 TYR A N 1
ATOM 2425 C CA . TYR A 1 298 ? -1.451 2.759 1.039 1.00 95.62 298 TYR A CA 1
ATOM 2426 C C . TYR A 1 298 ? -0.533 3.935 0.740 1.00 95.62 298 TYR A C 1
ATOM 2428 O O . TYR A 1 298 ? -0.154 4.654 1.656 1.00 95.62 298 TYR A O 1
ATOM 2436 N N . ASN A 1 299 ? -0.239 4.191 -0.537 1.00 94.38 299 ASN A N 1
ATOM 2437 C CA . ASN A 1 299 ? 0.510 5.376 -0.941 1.00 94.38 299 ASN A CA 1
ATOM 2438 C C . ASN A 1 299 ? -0.183 6.670 -0.467 1.00 94.38 299 ASN A C 1
ATOM 2440 O O . ASN A 1 299 ? 0.458 7.503 0.171 1.00 94.38 299 ASN A O 1
ATOM 2444 N N . GLN A 1 300 ? -1.498 6.794 -0.678 1.00 91.81 300 GLN A N 1
ATOM 2445 C CA . GLN A 1 300 ? -2.303 7.919 -0.182 1.00 91.81 300 GLN A CA 1
ATOM 2446 C C . GLN A 1 300 ? -2.253 8.032 1.349 1.00 91.81 300 GLN A C 1
ATOM 2448 O O . GLN A 1 300 ? -2.074 9.124 1.891 1.00 91.81 300 GLN A O 1
ATOM 2453 N N . TRP A 1 301 ? -2.340 6.902 2.054 1.00 94.94 301 TRP A N 1
ATOM 2454 C CA . TRP A 1 301 ? -2.215 6.856 3.509 1.00 94.94 301 TRP A CA 1
ATOM 2455 C C . TRP A 1 301 ? -0.837 7.345 3.989 1.00 94.94 301 TRP A C 1
ATOM 2457 O O . TRP A 1 301 ? -0.757 8.207 4.863 1.00 94.94 301 TRP A O 1
ATOM 2467 N N . LEU A 1 302 ? 0.253 6.864 3.381 1.00 95.69 302 LEU A N 1
ATOM 2468 C CA . LEU A 1 302 ? 1.625 7.282 3.696 1.00 95.69 302 LEU A CA 1
ATOM 2469 C C . LEU A 1 302 ? 1.824 8.776 3.436 1.00 95.69 302 LEU A C 1
ATOM 2471 O O . LEU A 1 302 ? 2.456 9.468 4.238 1.00 95.69 302 LEU A O 1
ATOM 2475 N N . ILE A 1 303 ? 1.260 9.289 2.339 1.00 91.56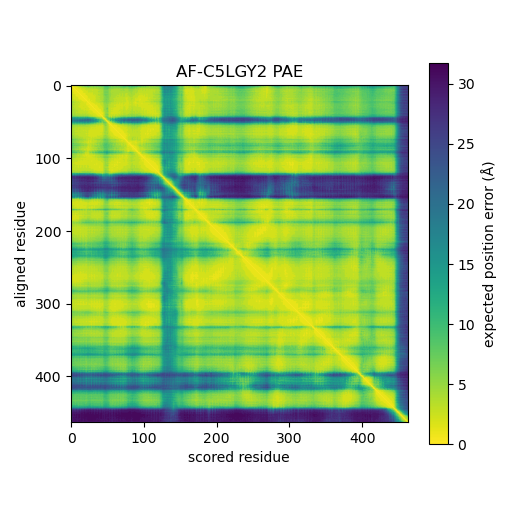 303 ILE A N 1
ATOM 2476 C CA . ILE A 1 303 ? 1.317 10.713 2.017 1.00 91.56 303 ILE A CA 1
ATOM 2477 C C . ILE A 1 303 ? 0.637 11.530 3.121 1.00 91.56 303 ILE A C 1
ATOM 2479 O O . ILE A 1 303 ? 1.247 12.444 3.679 1.00 91.56 303 ILE A O 1
ATOM 2483 N N . ARG A 1 304 ? -0.599 11.168 3.477 1.00 91.62 304 ARG A N 1
ATOM 2484 C CA . ARG A 1 304 ? -1.419 11.900 4.448 1.00 91.62 304 ARG A CA 1
ATOM 2485 C C . ARG A 1 304 ? -0.857 11.860 5.868 1.00 91.62 304 ARG A C 1
ATOM 2487 O O . ARG A 1 304 ? -0.830 12.894 6.529 1.00 91.62 304 ARG A O 1
ATOM 2494 N N . TYR A 1 305 ? -0.428 10.693 6.348 1.00 93.94 305 TYR A N 1
ATOM 2495 C CA . TYR A 1 305 ? -0.101 10.496 7.767 1.00 93.94 305 TYR A CA 1
ATOM 2496 C C . TYR A 1 305 ? 1.401 10.509 8.087 1.00 93.94 305 TYR A C 1
ATOM 2498 O O . TYR A 1 305 ? 1.747 10.634 9.260 1.00 93.94 305 TYR A O 1
ATOM 2506 N N . ILE A 1 306 ? 2.285 10.434 7.082 1.00 95.19 306 ILE A N 1
ATOM 2507 C CA . ILE A 1 306 ? 3.747 10.510 7.267 1.00 95.19 306 ILE A CA 1
ATOM 2508 C C . ILE A 1 306 ? 4.340 11.671 6.465 1.00 95.19 306 ILE A C 1
ATOM 2510 O O . ILE A 1 306 ? 4.915 12.592 7.040 1.00 95.19 306 ILE A O 1
ATOM 2514 N N . TYR A 1 307 ? 4.194 11.657 5.138 1.00 92.88 307 TYR A N 1
ATOM 2515 C CA . TYR A 1 307 ? 4.913 12.579 4.253 1.00 92.88 307 TYR A CA 1
ATOM 2516 C C . TYR A 1 307 ? 4.540 14.050 4.492 1.00 92.88 307 TYR A C 1
ATOM 2518 O O . TYR A 1 307 ? 5.424 14.888 4.663 1.00 92.88 307 TYR A O 1
ATOM 2526 N N . ILE A 1 308 ? 3.240 14.374 4.515 1.00 89.69 308 ILE A N 1
ATOM 2527 C CA . ILE A 1 308 ? 2.747 15.745 4.718 1.00 89.69 308 ILE A CA 1
ATOM 2528 C C . ILE A 1 308 ? 3.102 16.260 6.126 1.00 89.69 308 ILE A C 1
ATOM 2530 O O . ILE A 1 308 ? 3.692 17.341 6.210 1.00 89.69 308 ILE A O 1
ATOM 2534 N N . PRO A 1 309 ? 2.849 15.517 7.228 1.00 90.56 309 PRO A N 1
ATOM 2535 C CA . PRO A 1 309 ? 3.243 15.944 8.573 1.00 90.56 309 PRO A CA 1
ATOM 2536 C C . PRO A 1 309 ? 4.746 16.197 8.753 1.00 90.56 309 PRO A C 1
ATOM 2538 O O . PRO A 1 309 ? 5.120 17.066 9.535 1.00 90.56 309 PRO A O 1
ATOM 2541 N N . LEU A 1 310 ? 5.609 15.503 8.002 1.00 93.31 310 LEU A N 1
ATOM 2542 C CA . LEU A 1 310 ? 7.063 15.720 7.992 1.00 93.31 310 LEU A CA 1
ATOM 2543 C C . LEU A 1 310 ? 7.506 16.870 7.061 1.00 93.31 310 LEU A C 1
ATOM 2545 O O . LEU A 1 310 ? 8.657 16.935 6.635 1.00 93.31 310 LEU A O 1
ATOM 2549 N N . GLY A 1 311 ? 6.602 17.785 6.703 1.00 89.00 311 GLY A N 1
ATOM 2550 C CA . GLY A 1 311 ? 6.892 18.965 5.879 1.00 89.00 311 GLY A CA 1
ATOM 2551 C C . GLY A 1 311 ? 6.860 18.724 4.366 1.00 89.00 311 GLY A C 1
ATOM 2552 O O . GLY A 1 311 ? 7.296 19.583 3.596 1.00 89.00 311 GLY A O 1
ATOM 2553 N N . GLY A 1 312 ? 6.338 17.576 3.926 1.00 91.06 312 GLY A N 1
ATOM 2554 C CA . GLY A 1 312 ? 5.983 17.314 2.534 1.00 91.06 312 GLY A CA 1
ATOM 2555 C C . GLY A 1 312 ? 7.135 17.520 1.551 1.00 91.06 312 GLY A C 1
ATOM 2556 O O . GLY A 1 312 ? 8.230 16.977 1.714 1.00 91.06 312 GLY A O 1
ATOM 2557 N N . THR A 1 313 ? 6.890 18.317 0.509 1.00 89.31 313 THR A N 1
ATOM 2558 C CA . THR A 1 313 ? 7.855 18.559 -0.574 1.00 89.31 313 THR A CA 1
ATOM 2559 C C . THR A 1 313 ? 9.114 19.298 -0.113 1.00 89.31 313 THR A C 1
ATOM 2561 O O . THR A 1 313 ? 10.164 19.113 -0.727 1.00 89.31 313 THR A O 1
ATOM 2564 N N . LYS A 1 314 ? 9.058 20.068 0.986 1.00 90.44 314 LYS A N 1
ATOM 2565 C CA . LYS A 1 314 ? 10.226 20.784 1.528 1.00 90.44 314 LYS A CA 1
ATOM 2566 C C . LYS A 1 314 ? 11.349 19.823 1.927 1.00 90.44 314 LYS A C 1
ATOM 2568 O O . LYS A 1 314 ? 12.511 20.091 1.649 1.00 90.44 314 LYS A O 1
ATOM 2573 N N . TYR A 1 315 ? 10.993 18.683 2.519 1.00 93.88 315 TYR A N 1
ATOM 2574 C CA . TYR A 1 315 ? 11.934 17.646 2.956 1.00 93.88 315 TYR A CA 1
ATOM 2575 C C . TYR A 1 315 ? 11.815 16.375 2.104 1.00 93.88 315 TYR A C 1
ATOM 2577 O O . TYR A 1 315 ? 12.019 15.269 2.596 1.00 93.88 315 TYR A O 1
ATOM 2585 N N . LYS A 1 316 ? 11.495 16.520 0.806 1.00 91.00 316 LYS A N 1
ATOM 2586 C CA . LYS A 1 316 ? 11.166 15.410 -0.106 1.00 91.00 316 LYS A CA 1
ATOM 2587 C C . LYS A 1 316 ? 12.141 14.232 -0.025 1.00 91.00 316 LYS A C 1
ATOM 2589 O O . LYS A 1 316 ? 11.684 13.100 0.094 1.00 91.00 316 LYS A O 1
ATOM 2594 N N . PHE A 1 317 ? 13.449 14.485 -0.094 1.00 93.56 317 PHE A N 1
ATOM 2595 C CA . PHE A 1 317 ? 14.456 13.421 -0.093 1.00 93.56 317 PHE A CA 1
ATOM 2596 C C . PHE A 1 317 ? 14.515 12.680 1.243 1.00 93.56 317 PHE A C 1
ATOM 2598 O O . PHE A 1 317 ? 14.472 11.456 1.243 1.00 93.56 317 PHE A O 1
ATOM 2605 N N . LEU A 1 318 ? 14.520 13.398 2.370 1.00 94.88 318 LEU A N 1
ATOM 2606 C CA . LEU A 1 318 ? 14.477 12.790 3.703 1.00 94.88 318 LEU A CA 1
ATOM 2607 C C . LEU A 1 318 ? 13.187 11.981 3.902 1.00 94.88 318 LEU A C 1
ATOM 2609 O O . LEU A 1 318 ? 13.225 10.841 4.361 1.00 94.88 318 LEU A O 1
ATOM 2613 N N . ASN A 1 319 ? 12.053 12.542 3.483 1.00 95.19 319 ASN A N 1
ATOM 2614 C CA . ASN A 1 319 ? 10.746 11.914 3.641 1.00 95.19 319 ASN A CA 1
ATOM 2615 C C . ASN A 1 319 ? 10.629 10.607 2.848 1.00 95.19 319 ASN A C 1
ATOM 2617 O O . ASN A 1 319 ? 9.988 9.680 3.331 1.00 95.19 319 ASN A O 1
ATOM 2621 N N . ILE A 1 320 ? 11.269 10.491 1.678 1.00 94.25 320 ILE A N 1
ATOM 2622 C CA . ILE A 1 320 ? 11.322 9.227 0.922 1.00 94.25 320 ILE A CA 1
ATOM 2623 C C . ILE A 1 320 ? 11.970 8.122 1.769 1.00 94.25 320 ILE A C 1
ATOM 2625 O O . ILE A 1 320 ? 11.382 7.052 1.913 1.00 94.25 320 ILE A O 1
ATOM 2629 N N . TRP A 1 321 ? 13.123 8.387 2.392 1.00 96.25 321 TRP A N 1
ATOM 2630 C CA . TRP A 1 321 ? 13.808 7.407 3.244 1.00 96.25 321 TRP A CA 1
ATOM 2631 C C . TRP A 1 321 ? 12.977 7.004 4.462 1.00 96.25 321 TRP A C 1
ATOM 2633 O O . TRP A 1 321 ? 12.874 5.815 4.767 1.00 96.25 321 TRP A O 1
ATOM 2643 N N . VAL A 1 322 ? 12.346 7.972 5.132 1.00 96.88 322 VAL A N 1
ATOM 2644 C CA . VAL A 1 322 ? 11.488 7.705 6.298 1.00 96.88 322 VAL A CA 1
ATOM 2645 C C . VAL A 1 322 ? 10.272 6.865 5.903 1.00 96.88 322 VAL A C 1
ATOM 2647 O O . VAL A 1 322 ? 9.990 5.854 6.546 1.00 96.88 322 VAL A O 1
ATOM 2650 N N . VAL A 1 323 ? 9.586 7.230 4.815 1.00 96.44 323 VAL A N 1
ATOM 2651 C CA . VAL A 1 323 ? 8.404 6.511 4.320 1.00 96.44 323 VAL A CA 1
ATOM 2652 C C . VAL A 1 323 ? 8.754 5.072 3.949 1.00 96.44 323 VAL A C 1
ATOM 2654 O O . VAL A 1 323 ? 8.092 4.154 4.420 1.00 96.44 323 VAL A O 1
ATOM 2657 N N . PHE A 1 324 ? 9.806 4.842 3.161 1.00 95.38 324 PHE A N 1
ATOM 2658 C CA . PHE A 1 324 ? 10.187 3.485 2.757 1.00 95.38 324 PHE A CA 1
ATOM 2659 C C . PHE A 1 324 ? 10.733 2.641 3.916 1.00 95.38 324 PHE A C 1
ATOM 2661 O O . PHE A 1 324 ? 10.495 1.436 3.955 1.00 95.38 324 PHE A O 1
ATOM 2668 N N . THR A 1 325 ? 11.389 3.259 4.902 1.00 95.81 325 THR A N 1
ATOM 2669 C CA . THR A 1 325 ? 11.780 2.567 6.141 1.00 95.81 325 THR A CA 1
ATOM 2670 C C . THR A 1 325 ? 10.547 2.101 6.911 1.00 95.81 325 THR A C 1
ATOM 2672 O O . THR A 1 325 ? 10.486 0.948 7.333 1.00 95.81 325 THR A O 1
ATOM 2675 N N . PHE A 1 326 ? 9.527 2.956 7.039 1.00 96.44 326 PHE A N 1
ATOM 2676 C CA . PHE A 1 326 ? 8.253 2.551 7.628 1.00 96.44 326 PHE A CA 1
ATOM 2677 C C . PHE A 1 326 ? 7.584 1.433 6.822 1.00 96.44 326 PHE A C 1
ATOM 2679 O O . PHE A 1 326 ? 7.111 0.474 7.418 1.00 96.44 326 PHE A O 1
ATOM 2686 N N . VAL A 1 327 ? 7.593 1.499 5.485 1.00 95.12 327 VAL A N 1
ATOM 2687 C CA . VAL A 1 327 ? 7.063 0.425 4.625 1.00 95.12 327 VAL A CA 1
ATOM 2688 C C . VAL A 1 327 ? 7.752 -0.910 4.918 1.00 95.12 327 VAL A C 1
ATOM 2690 O O . VAL A 1 327 ? 7.055 -1.910 5.082 1.00 95.12 327 VAL A O 1
ATOM 2693 N N . ALA A 1 328 ? 9.084 -0.930 5.035 1.00 92.69 328 ALA A N 1
ATOM 2694 C CA . ALA A 1 328 ? 9.836 -2.136 5.377 1.00 92.69 328 ALA A CA 1
ATOM 2695 C C . ALA A 1 328 ? 9.424 -2.690 6.748 1.00 92.69 328 ALA A C 1
ATOM 2697 O O . ALA A 1 328 ? 9.001 -3.839 6.835 1.00 92.69 328 ALA A O 1
ATOM 2698 N N . VAL A 1 329 ? 9.466 -1.852 7.792 1.00 92.88 329 VAL A N 1
ATOM 2699 C CA . VAL A 1 329 ? 9.118 -2.245 9.171 1.00 92.88 329 VAL A CA 1
ATOM 2700 C C . VAL A 1 329 ? 7.665 -2.708 9.279 1.00 92.88 329 VAL A C 1
ATOM 2702 O O . VAL A 1 329 ? 7.374 -3.676 9.979 1.00 92.88 329 VAL A O 1
ATOM 2705 N N . TRP A 1 330 ? 6.751 -2.036 8.577 1.00 93.75 330 TRP A N 1
ATOM 2706 C CA . TRP A 1 330 ? 5.344 -2.407 8.536 1.00 93.75 330 TRP A CA 1
ATOM 2707 C C . TRP A 1 330 ? 5.148 -3.777 7.892 1.00 93.75 330 TRP A C 1
ATOM 2709 O O . TRP A 1 330 ? 4.385 -4.581 8.419 1.00 93.75 330 TRP A O 1
ATOM 2719 N N . HIS A 1 331 ? 5.842 -4.088 6.796 1.00 89.25 331 HIS A N 1
ATOM 2720 C CA . HIS A 1 331 ? 5.759 -5.409 6.180 1.00 89.25 331 HIS A CA 1
ATOM 2721 C C . HIS A 1 331 ? 6.354 -6.493 7.087 1.00 89.25 331 HIS A C 1
ATOM 2723 O O . HIS A 1 331 ? 5.615 -7.368 7.558 1.00 89.25 331 HIS A O 1
ATOM 2729 N N . GLU A 1 332 ? 7.664 -6.435 7.342 1.00 83.31 332 GLU A N 1
ATOM 2730 C CA . GLU A 1 332 ? 8.406 -7.419 8.134 1.00 83.31 332 GLU A CA 1
ATOM 2731 C C . GLU A 1 332 ? 9.665 -6.798 8.760 1.00 83.31 332 GLU A C 1
ATOM 2733 O O . GLU A 1 332 ? 10.412 -6.070 8.108 1.00 83.31 332 GLU A O 1
ATOM 2738 N N . LEU A 1 333 ? 9.957 -7.149 10.018 1.00 81.31 333 LEU A N 1
ATOM 2739 C CA . LEU A 1 333 ? 11.168 -6.711 10.720 1.00 81.31 333 LEU A CA 1
ATOM 2740 C C . LEU A 1 333 ? 12.368 -7.606 10.359 1.00 81.31 333 LEU A C 1
ATOM 2742 O O . LEU A 1 333 ? 12.942 -8.282 11.207 1.00 81.31 333 LEU A O 1
ATOM 2746 N N . GLN A 1 334 ? 12.722 -7.637 9.076 1.00 83.00 334 GLN A N 1
ATOM 2747 C CA . GLN A 1 334 ? 13.902 -8.337 8.570 1.00 83.00 334 GLN A CA 1
ATOM 2748 C C . GLN A 1 334 ? 14.853 -7.350 7.897 1.00 83.00 334 GLN A C 1
ATOM 2750 O O . GLN A 1 334 ? 14.428 -6.486 7.127 1.00 83.00 334 GLN A O 1
ATOM 2755 N N . LEU A 1 335 ? 16.160 -7.513 8.128 1.00 82.06 335 LEU A N 1
ATOM 2756 C CA . LEU A 1 335 ? 17.182 -6.642 7.535 1.00 82.06 335 LEU A CA 1
ATOM 2757 C C . LEU A 1 335 ? 17.109 -6.627 5.999 1.00 82.06 335 LEU A C 1
ATOM 2759 O O . LEU A 1 335 ? 17.338 -5.592 5.380 1.00 82.06 335 LEU A O 1
ATOM 2763 N N . GLN A 1 336 ? 16.725 -7.751 5.391 1.00 81.12 336 GLN A N 1
ATOM 2764 C CA . GLN A 1 336 ? 16.571 -7.887 3.942 1.00 81.12 336 GLN A CA 1
ATOM 2765 C C . GLN A 1 336 ? 15.492 -6.946 3.381 1.00 81.12 336 GLN A C 1
ATOM 2767 O O . GLN A 1 336 ? 15.714 -6.302 2.356 1.00 81.12 336 GLN A O 1
ATOM 2772 N N . MET A 1 337 ? 14.359 -6.794 4.077 1.00 84.50 337 MET A N 1
ATOM 2773 C CA . MET A 1 337 ? 13.293 -5.869 3.668 1.00 84.50 337 MET A CA 1
ATOM 2774 C C . MET A 1 337 ? 13.730 -4.410 3.787 1.00 84.50 337 MET A C 1
ATOM 2776 O O . MET A 1 337 ? 13.374 -3.585 2.945 1.00 84.50 337 MET A O 1
ATOM 2780 N N . LEU A 1 338 ? 14.546 -4.090 4.794 1.00 88.06 338 LEU A N 1
ATOM 2781 C CA . LEU A 1 338 ? 15.107 -2.750 4.950 1.00 88.06 338 LEU A CA 1
ATOM 2782 C C . LEU A 1 338 ? 16.120 -2.430 3.841 1.00 88.06 338 LEU A C 1
ATOM 2784 O O . LEU A 1 338 ? 16.034 -1.373 3.219 1.00 88.06 338 LEU A O 1
ATOM 2788 N N . GLN A 1 339 ? 17.028 -3.365 3.543 1.00 85.19 339 GLN A N 1
ATOM 2789 C CA . GLN A 1 339 ? 17.978 -3.250 2.431 1.00 85.19 339 GLN A CA 1
ATOM 2790 C C . GLN A 1 339 ? 17.256 -3.068 1.094 1.00 85.19 339 GLN A C 1
ATOM 2792 O O . GLN A 1 339 ? 17.627 -2.198 0.308 1.00 85.19 339 GLN A O 1
ATOM 2797 N N . TRP A 1 340 ? 16.196 -3.842 0.856 1.00 87.00 340 TRP A N 1
ATOM 2798 C CA . TRP A 1 340 ? 15.356 -3.701 -0.327 1.00 87.00 340 TRP A CA 1
ATOM 2799 C C . TRP A 1 340 ? 14.715 -2.309 -0.417 1.00 87.00 340 TRP A C 1
ATOM 2801 O O . TRP A 1 340 ? 14.824 -1.647 -1.449 1.00 87.00 340 TRP A O 1
ATOM 2811 N N . ALA A 1 341 ? 14.103 -1.825 0.666 1.00 90.88 341 ALA A N 1
ATOM 2812 C CA . ALA A 1 341 ? 13.446 -0.520 0.686 1.00 90.88 341 ALA A CA 1
ATOM 2813 C C . ALA A 1 341 ? 14.436 0.627 0.424 1.00 90.88 341 ALA A C 1
ATOM 2815 O O . ALA A 1 341 ? 14.148 1.556 -0.329 1.00 90.88 341 ALA A O 1
ATOM 2816 N N . TRP A 1 342 ? 15.634 0.541 0.998 1.00 90.81 342 TRP A N 1
ATOM 2817 C CA . TRP A 1 342 ? 16.705 1.513 0.791 1.00 90.81 342 TRP A CA 1
ATOM 2818 C C . TRP A 1 342 ? 17.304 1.454 -0.614 1.00 90.81 342 TRP A C 1
ATOM 2820 O O . TRP A 1 342 ? 17.583 2.502 -1.200 1.00 90.81 342 TRP A O 1
ATOM 2830 N N . ALA A 1 343 ? 17.439 0.259 -1.193 1.00 86.94 343 ALA A N 1
ATOM 2831 C CA . ALA A 1 343 ? 17.824 0.102 -2.590 1.00 86.94 343 ALA A CA 1
ATOM 2832 C C . ALA A 1 343 ? 16.796 0.768 -3.520 1.00 86.94 343 ALA A C 1
ATOM 2834 O O . ALA A 1 343 ? 17.183 1.522 -4.411 1.00 86.94 343 ALA A O 1
ATOM 2835 N N . VAL A 1 344 ? 15.494 0.585 -3.270 1.00 89.56 344 VAL A N 1
ATOM 2836 C CA . VAL A 1 344 ? 14.426 1.267 -4.021 1.00 89.56 344 VAL A CA 1
ATOM 2837 C C . VAL A 1 344 ? 14.545 2.791 -3.907 1.00 89.56 344 VAL A C 1
ATOM 2839 O O . VAL A 1 344 ? 14.473 3.478 -4.927 1.00 89.56 344 VAL A O 1
ATOM 2842 N N . CYS A 1 345 ? 14.785 3.335 -2.707 1.00 92.62 345 CYS A N 1
ATOM 2843 C CA . CYS A 1 345 ? 15.031 4.770 -2.521 1.00 92.62 345 CYS A CA 1
ATOM 2844 C C . CYS A 1 345 ? 16.208 5.260 -3.368 1.00 92.62 345 CYS A C 1
ATOM 2846 O O . CYS A 1 345 ? 16.071 6.233 -4.113 1.00 92.62 345 CYS A O 1
ATOM 2848 N N . ALA A 1 346 ? 17.348 4.571 -3.283 1.00 89.88 346 ALA A N 1
ATOM 2849 C CA . ALA A 1 346 ? 18.553 4.916 -4.029 1.00 89.88 346 ALA A CA 1
ATOM 2850 C C . ALA A 1 346 ? 18.327 4.869 -5.549 1.00 89.88 346 ALA A C 1
ATOM 2852 O O . ALA A 1 346 ? 18.823 5.735 -6.263 1.00 89.88 346 ALA A O 1
ATOM 2853 N N . MET A 1 347 ? 17.535 3.911 -6.042 1.00 85.88 347 MET A N 1
ATOM 2854 C CA . MET A 1 347 ? 17.185 3.789 -7.462 1.00 85.88 347 MET A CA 1
ATOM 2855 C C . MET A 1 347 ? 16.187 4.860 -7.933 1.00 85.88 347 MET A C 1
ATOM 2857 O O . MET A 1 347 ? 16.246 5.286 -9.083 1.00 85.88 347 MET A O 1
ATOM 2861 N N . MET A 1 348 ? 15.281 5.324 -7.066 1.00 89.69 348 MET A N 1
ATOM 2862 C CA . MET A 1 348 ? 14.248 6.313 -7.411 1.00 89.69 348 MET A CA 1
ATOM 2863 C C . MET A 1 348 ? 14.760 7.766 -7.371 1.00 89.69 348 MET A C 1
ATOM 2865 O O . MET A 1 348 ? 14.274 8.622 -8.111 1.00 89.69 348 MET A O 1
ATOM 2869 N N . ILE A 1 349 ? 15.738 8.076 -6.513 1.00 92.38 349 ILE A N 1
ATOM 2870 C CA . ILE A 1 349 ? 16.271 9.440 -6.346 1.00 92.38 349 ILE A CA 1
ATOM 2871 C C . ILE A 1 349 ? 16.844 10.032 -7.650 1.00 92.38 349 ILE A C 1
ATOM 2873 O O . ILE A 1 349 ? 16.501 11.180 -7.945 1.00 92.38 349 ILE A O 1
ATOM 2877 N N . PRO A 1 350 ? 17.647 9.310 -8.460 1.00 91.56 350 PRO A N 1
ATOM 2878 C CA . PRO A 1 350 ? 18.143 9.817 -9.739 1.00 91.56 350 PRO A CA 1
ATOM 2879 C C . PRO A 1 350 ? 17.025 10.245 -10.693 1.00 91.56 350 PRO A C 1
ATOM 2881 O O . PRO A 1 350 ? 17.092 11.343 -11.242 1.00 91.56 350 PRO A O 1
ATOM 2884 N N . GLU A 1 351 ? 15.962 9.439 -10.829 1.00 91.44 351 GLU A N 1
ATOM 2885 C CA . GLU A 1 351 ? 14.783 9.788 -11.639 1.00 91.44 351 GLU A CA 1
ATOM 2886 C C . GLU A 1 351 ? 14.184 11.123 -11.174 1.00 91.44 351 GLU A C 1
ATOM 2888 O O . GLU A 1 351 ? 13.889 12.002 -11.986 1.00 91.44 351 GLU A O 1
ATOM 2893 N N . ILE A 1 352 ? 14.041 11.298 -9.857 1.00 90.62 352 ILE A N 1
ATOM 2894 C CA . ILE A 1 352 ? 13.479 12.511 -9.257 1.00 90.62 352 ILE A CA 1
ATOM 2895 C C . ILE A 1 352 ? 14.387 13.722 -9.492 1.00 90.62 352 ILE A C 1
ATOM 2897 O O . ILE A 1 352 ? 13.879 14.783 -9.849 1.00 90.62 352 ILE A O 1
ATOM 2901 N N . ILE A 1 353 ? 15.701 13.589 -9.289 1.00 92.94 353 ILE A N 1
ATOM 2902 C CA . ILE A 1 353 ? 16.665 14.681 -9.485 1.00 92.94 353 ILE A CA 1
ATOM 2903 C C . ILE A 1 353 ? 16.667 15.112 -10.949 1.00 92.94 353 ILE A C 1
ATOM 2905 O O . ILE A 1 353 ? 16.474 16.291 -11.228 1.00 92.94 353 ILE A O 1
ATOM 2909 N N . VAL A 1 354 ? 16.817 14.167 -11.882 1.00 91.00 354 VAL A N 1
ATOM 2910 C CA . VAL A 1 354 ? 16.832 14.453 -13.323 1.00 91.00 354 VAL A CA 1
ATOM 2911 C C . VAL A 1 354 ? 15.527 15.124 -13.749 1.00 91.00 354 VAL A C 1
ATOM 2913 O O . VAL A 1 354 ? 15.562 16.163 -14.405 1.00 91.00 354 VAL A O 1
ATOM 2916 N N . SER A 1 355 ? 14.381 14.594 -13.313 1.00 88.25 355 SER A N 1
ATOM 2917 C CA . SER A 1 355 ? 13.072 15.173 -13.636 1.00 88.25 355 SER A CA 1
ATOM 2918 C C . SER A 1 355 ? 12.933 16.600 -13.106 1.00 88.25 355 SER A C 1
ATOM 2920 O O . SER A 1 355 ? 12.516 17.486 -13.845 1.00 88.25 355 SER A O 1
ATOM 2922 N N . LEU A 1 356 ? 13.317 16.851 -11.850 1.00 88.69 356 LEU A N 1
ATOM 2923 C CA . LEU A 1 356 ? 13.238 18.186 -11.251 1.00 88.69 356 LEU A CA 1
ATOM 2924 C C . LEU A 1 356 ? 14.186 19.177 -11.929 1.00 88.69 356 LEU A C 1
ATOM 2926 O O . LEU A 1 356 ? 13.782 20.309 -12.180 1.00 88.69 356 LEU A O 1
ATOM 2930 N N . THR A 1 357 ? 15.414 18.764 -12.241 1.00 90.00 357 THR A N 1
ATOM 2931 C CA . THR A 1 357 ? 16.396 19.613 -12.923 1.00 90.00 357 THR A CA 1
ATOM 2932 C C . THR A 1 357 ? 15.906 19.988 -14.318 1.00 90.00 357 THR A C 1
ATOM 2934 O O . THR A 1 357 ? 15.879 21.169 -14.649 1.00 90.00 357 THR A O 1
ATOM 2937 N N . ILE A 1 358 ? 15.439 19.018 -15.110 1.00 88.38 358 ILE A N 1
ATOM 2938 C CA . ILE A 1 358 ? 14.945 19.271 -16.471 1.00 88.38 358 ILE A CA 1
ATOM 2939 C C . ILE A 1 358 ? 13.659 20.115 -16.465 1.00 88.38 358 ILE A C 1
ATOM 2941 O O . ILE A 1 358 ? 13.459 20.945 -17.349 1.00 88.38 358 ILE A O 1
ATOM 2945 N N . GLN A 1 359 ? 12.766 19.916 -15.491 1.00 87.06 359 GLN A N 1
ATOM 2946 C CA . GLN A 1 359 ? 11.490 20.636 -15.442 1.00 87.06 359 GLN A CA 1
ATOM 2947 C C . GLN A 1 359 ? 11.616 22.067 -14.908 1.00 87.06 359 GLN A C 1
ATOM 2949 O O . GLN A 1 359 ? 10.856 22.933 -15.345 1.00 87.06 359 GLN A O 1
ATOM 2954 N N . LYS A 1 360 ? 12.534 22.318 -13.965 1.00 88.00 360 LYS A N 1
ATOM 2955 C CA . LYS A 1 360 ? 12.632 23.609 -13.264 1.00 88.00 360 LYS A CA 1
ATOM 2956 C C . LYS A 1 360 ? 13.678 24.563 -13.821 1.00 88.00 360 LYS A C 1
ATOM 2958 O O . LYS A 1 360 ? 13.553 25.753 -13.579 1.00 88.00 360 LYS A O 1
ATOM 2963 N N . GLN A 1 361 ? 14.718 24.062 -14.481 1.00 89.00 361 GLN A N 1
ATOM 2964 C CA . GLN A 1 361 ? 15.833 24.905 -14.904 1.00 89.00 361 GLN A CA 1
ATOM 2965 C C . GLN A 1 361 ? 15.612 25.482 -16.304 1.00 89.00 361 GLN A C 1
ATOM 2967 O O . GLN A 1 361 ? 15.219 24.767 -17.232 1.00 89.00 361 GLN A O 1
ATOM 2972 N N . ASP A 1 362 ? 15.940 26.761 -16.472 1.00 88.44 362 ASP A N 1
ATOM 2973 C CA . ASP A 1 362 ? 15.724 27.480 -17.732 1.00 88.44 362 ASP A CA 1
ATOM 2974 C C . ASP A 1 362 ? 16.618 26.963 -18.864 1.00 88.44 362 ASP A C 1
ATOM 2976 O O . ASP A 1 362 ? 16.179 26.864 -20.010 1.00 88.44 362 ASP A O 1
ATOM 2980 N N . TRP A 1 363 ? 17.834 26.500 -18.546 1.00 90.56 363 TRP A N 1
ATOM 2981 C CA . TRP A 1 363 ? 18.741 25.903 -19.536 1.00 90.56 363 TRP A CA 1
ATOM 2982 C C . TRP A 1 363 ? 18.142 24.668 -20.230 1.00 90.56 363 TRP A C 1
ATOM 2984 O O . TRP A 1 363 ? 18.524 24.339 -21.352 1.00 90.56 363 TRP A O 1
ATOM 2994 N N . ALA A 1 364 ? 17.179 23.991 -19.593 1.00 87.81 364 ALA A N 1
ATOM 2995 C CA . ALA A 1 364 ? 16.516 22.809 -20.133 1.00 87.81 364 ALA A CA 1
ATOM 2996 C C . ALA A 1 364 ? 15.272 23.140 -20.983 1.00 87.81 364 ALA A C 1
ATOM 2998 O O . ALA A 1 364 ? 14.673 22.237 -21.566 1.00 87.81 364 ALA A O 1
ATOM 2999 N N . ILE A 1 365 ? 14.858 24.409 -21.092 1.00 86.94 365 ILE A N 1
ATOM 3000 C CA . ILE A 1 365 ? 13.779 24.848 -21.999 1.00 86.94 365 ILE A CA 1
ATOM 3001 C C . ILE A 1 365 ? 14.036 24.423 -23.458 1.00 86.94 365 ILE A C 1
ATOM 3003 O O . ILE A 1 365 ? 13.155 23.766 -24.020 1.00 86.94 365 ILE A O 1
ATOM 3007 N N . PRO A 1 366 ? 15.194 24.717 -24.086 1.00 89.19 366 PRO A N 1
ATOM 3008 C CA . PRO A 1 366 ? 15.454 24.295 -25.466 1.00 89.19 366 PRO A CA 1
ATOM 3009 C C . PRO A 1 366 ? 15.464 22.769 -25.613 1.00 89.19 366 PRO A C 1
ATOM 3011 O O . PRO A 1 366 ? 14.960 22.240 -26.602 1.00 89.19 366 PRO A O 1
ATOM 3014 N N . LEU A 1 367 ? 15.960 22.047 -24.600 1.00 88.25 367 LEU A N 1
ATOM 3015 C CA . LEU A 1 367 ? 15.926 20.587 -24.581 1.00 88.25 367 LEU A CA 1
ATOM 3016 C C . LEU A 1 367 ? 14.487 20.063 -24.604 1.00 88.25 367 LEU A C 1
ATOM 3018 O O . LEU A 1 367 ? 14.192 19.194 -25.412 1.00 88.25 367 LEU A O 1
ATOM 3022 N N . ARG A 1 368 ? 13.587 20.611 -23.774 1.00 87.19 368 ARG A N 1
ATOM 3023 C CA . ARG A 1 368 ? 12.174 20.191 -23.678 1.00 87.19 368 ARG A CA 1
ATOM 3024 C C . ARG A 1 368 ? 11.386 20.377 -24.977 1.00 87.19 368 ARG A C 1
ATOM 3026 O O . ARG A 1 368 ? 10.490 19.583 -25.251 1.00 87.19 368 ARG A O 1
ATOM 3033 N N . HIS A 1 369 ? 11.719 21.396 -25.767 1.00 87.44 369 HIS A N 1
ATOM 3034 C CA . HIS A 1 369 ? 11.090 21.651 -27.070 1.00 87.44 369 HIS A CA 1
ATOM 3035 C C . HIS A 1 369 ? 11.721 20.840 -28.209 1.00 87.44 369 HIS A C 1
ATOM 3037 O O . HIS A 1 369 ? 11.155 20.750 -29.297 1.00 87.44 369 HIS A O 1
ATOM 3043 N N . SER A 1 370 ? 12.884 20.232 -27.974 1.00 89.31 370 SER A N 1
ATOM 3044 C CA . SER A 1 370 ? 13.566 19.415 -28.968 1.00 89.31 370 SER A CA 1
ATOM 3045 C C . SER A 1 370 ? 12.835 18.084 -29.197 1.00 89.31 370 SER A C 1
ATOM 3047 O O . SER A 1 370 ? 12.397 17.449 -28.231 1.00 89.31 370 SER A O 1
ATOM 3049 N N . PRO A 1 371 ? 12.778 17.563 -30.440 1.00 84.50 371 PRO A N 1
ATOM 3050 C CA . PRO A 1 371 ? 12.268 16.214 -30.698 1.00 84.50 371 PRO A CA 1
ATOM 3051 C C . PRO A 1 371 ? 13.060 15.133 -29.941 1.00 84.50 371 PRO A C 1
ATOM 3053 O O . PRO A 1 371 ? 12.502 14.090 -29.597 1.00 84.50 371 PRO A O 1
ATOM 3056 N N . TRP A 1 372 ? 14.330 15.406 -29.610 1.00 87.00 372 TRP A N 1
ATOM 3057 C CA . TRP A 1 372 ? 15.199 14.527 -28.823 1.00 87.00 372 TRP A CA 1
ATOM 3058 C C . TRP A 1 372 ? 14.708 14.287 -27.395 1.00 87.00 372 TRP A C 1
ATOM 3060 O O . TRP A 1 372 ? 15.004 13.240 -26.820 1.00 87.00 372 TRP A O 1
ATOM 3070 N N . TYR A 1 373 ? 13.910 15.200 -26.833 1.00 87.38 373 TYR A N 1
ATOM 3071 C CA . TYR A 1 373 ? 13.395 15.069 -25.472 1.00 87.38 373 TYR A CA 1
ATOM 3072 C C . TYR A 1 373 ? 12.615 13.769 -25.266 1.00 87.38 373 TYR A C 1
ATOM 3074 O O . TYR A 1 373 ? 12.810 13.074 -24.271 1.00 87.38 373 TYR A O 1
ATOM 3082 N N . LYS A 1 374 ? 11.788 13.390 -26.247 1.00 85.44 374 LYS A N 1
ATOM 3083 C CA . LYS A 1 374 ? 10.975 12.166 -26.194 1.00 85.44 374 LYS A CA 1
ATOM 3084 C C . LYS A 1 374 ? 11.845 10.911 -26.143 1.00 85.44 374 LYS A C 1
ATOM 3086 O O . LYS A 1 374 ? 11.575 10.019 -25.343 1.00 85.44 374 LYS A O 1
ATOM 3091 N N . TYR A 1 375 ? 12.914 10.879 -26.937 1.00 89.31 375 TYR A N 1
ATOM 3092 C CA . TYR A 1 375 ? 13.866 9.769 -26.961 1.00 89.31 375 TYR A CA 1
ATOM 3093 C C . TYR A 1 375 ? 14.663 9.675 -25.654 1.00 89.31 375 TYR A C 1
ATOM 3095 O O . TYR A 1 375 ? 14.852 8.580 -25.131 1.00 89.31 375 TYR A O 1
ATOM 3103 N N . LEU A 1 376 ? 15.061 10.811 -25.070 1.00 88.94 376 LEU A N 1
ATOM 3104 C CA . LEU A 1 376 ? 15.716 10.846 -23.757 1.00 88.94 376 LEU A CA 1
ATOM 3105 C C . LEU A 1 376 ? 14.781 10.376 -22.634 1.00 88.94 376 LEU A C 1
ATOM 3107 O O . LEU A 1 376 ? 15.196 9.610 -21.764 1.00 88.94 376 LEU A O 1
ATOM 3111 N N . CYS A 1 377 ? 13.507 10.776 -22.668 1.00 89.31 377 CYS A N 1
ATOM 3112 C CA . CYS A 1 377 ? 12.497 10.269 -21.743 1.00 89.31 377 CYS A CA 1
ATOM 3113 C C . CYS A 1 377 ? 12.289 8.760 -21.903 1.00 89.31 377 CYS A C 1
ATOM 3115 O O . CYS A 1 377 ? 12.205 8.058 -20.899 1.00 89.31 377 CYS A O 1
ATOM 3117 N N . ALA A 1 378 ? 12.237 8.252 -23.138 1.00 89.94 378 ALA A N 1
ATOM 3118 C CA . ALA A 1 378 ? 12.111 6.823 -23.406 1.00 89.94 378 ALA A CA 1
ATOM 3119 C C . ALA A 1 378 ? 13.341 6.031 -22.933 1.00 89.94 378 ALA A C 1
ATOM 3121 O O . ALA A 1 378 ? 13.196 4.936 -22.392 1.00 89.94 378 ALA A O 1
ATOM 3122 N N . LEU A 1 379 ? 14.538 6.607 -23.066 1.00 89.69 379 LEU A N 1
ATOM 3123 C CA . LEU A 1 379 ? 15.772 6.042 -22.529 1.00 89.69 379 LEU A CA 1
ATOM 3124 C C . LEU A 1 379 ? 15.731 5.940 -21.002 1.00 89.69 379 LEU A C 1
ATOM 3126 O O . LEU A 1 379 ? 15.937 4.858 -20.452 1.00 89.69 379 LEU A O 1
ATOM 3130 N N . GLY A 1 380 ? 15.387 7.036 -20.319 1.00 88.94 380 GLY A N 1
ATOM 3131 C CA . GLY A 1 380 ? 15.208 7.037 -18.865 1.00 88.94 380 GLY A CA 1
ATOM 3132 C C . GLY A 1 380 ? 14.124 6.054 -18.408 1.00 88.94 380 GLY A C 1
ATOM 3133 O O . GLY A 1 380 ? 14.296 5.347 -17.419 1.00 88.94 380 GLY A O 1
ATOM 3134 N N . ALA A 1 381 ? 13.038 5.942 -19.171 1.00 90.00 381 ALA A N 1
ATOM 3135 C CA . ALA A 1 381 ? 11.965 4.981 -18.948 1.00 90.00 381 ALA A CA 1
ATOM 3136 C C . ALA A 1 381 ? 12.433 3.520 -19.041 1.00 90.00 381 ALA A C 1
ATOM 3138 O O . ALA A 1 381 ? 12.143 2.725 -18.148 1.00 90.00 381 ALA A O 1
ATOM 3139 N N . ALA A 1 382 ? 13.187 3.161 -20.083 1.00 88.00 382 ALA A N 1
ATOM 3140 C CA . ALA A 1 382 ? 13.749 1.818 -20.220 1.00 88.00 382 ALA A CA 1
ATOM 3141 C C . ALA A 1 382 ? 14.713 1.487 -19.068 1.00 88.00 382 ALA A C 1
ATOM 3143 O O . ALA A 1 382 ? 14.664 0.387 -18.517 1.00 88.00 382 ALA A O 1
ATOM 3144 N N . MET A 1 383 ? 15.536 2.453 -18.641 1.00 84.38 383 MET A N 1
ATOM 3145 C CA . MET A 1 383 ? 16.397 2.293 -17.464 1.00 84.38 383 MET A CA 1
ATOM 3146 C C . MET A 1 383 ? 15.581 2.073 -16.184 1.00 84.38 383 MET A C 1
ATOM 3148 O O . MET A 1 383 ? 15.889 1.166 -15.415 1.00 84.38 383 MET A O 1
ATOM 3152 N N . ASN A 1 384 ? 14.505 2.832 -15.970 1.00 87.94 384 ASN A N 1
ATOM 3153 C CA . ASN A 1 384 ? 13.626 2.658 -14.812 1.00 87.94 384 ASN A CA 1
ATOM 3154 C C . ASN A 1 384 ? 12.939 1.289 -14.786 1.00 87.94 384 ASN A C 1
ATOM 3156 O O . ASN A 1 384 ? 12.795 0.706 -13.713 1.00 87.94 384 ASN A O 1
ATOM 3160 N N . ILE A 1 385 ? 12.542 0.750 -15.943 1.00 86.19 385 ILE A N 1
ATOM 3161 C CA . ILE A 1 385 ? 11.984 -0.609 -16.041 1.00 86.19 385 ILE A CA 1
ATOM 3162 C C . ILE A 1 385 ? 13.016 -1.635 -15.557 1.00 86.19 385 ILE A C 1
ATOM 3164 O O . ILE A 1 385 ? 12.697 -2.478 -14.716 1.00 86.19 385 ILE A O 1
ATOM 3168 N N . LEU A 1 386 ? 14.270 -1.522 -16.006 1.00 80.75 386 LEU A N 1
ATOM 3169 C CA . LEU A 1 386 ? 15.356 -2.389 -15.540 1.00 80.75 386 LEU A CA 1
ATOM 3170 C C . LEU A 1 386 ? 15.617 -2.241 -14.033 1.00 80.75 386 LEU A C 1
ATOM 3172 O O . LEU A 1 386 ? 15.844 -3.241 -13.350 1.00 80.75 386 LEU A O 1
ATOM 3176 N N . LEU A 1 387 ? 15.545 -1.020 -13.494 1.00 81.38 387 LEU A N 1
ATOM 3177 C CA . LEU A 1 387 ? 15.678 -0.766 -12.055 1.00 81.38 387 LEU A CA 1
ATOM 3178 C C . LEU A 1 387 ? 14.533 -1.396 -11.251 1.00 81.38 387 LEU A C 1
ATOM 3180 O O . LEU A 1 387 ? 14.783 -2.028 -10.228 1.00 81.38 387 LEU A O 1
ATOM 3184 N N . LEU A 1 388 ? 13.287 -1.299 -11.722 1.00 81.94 388 LEU A N 1
ATOM 3185 C CA . LEU A 1 388 ? 12.136 -1.938 -11.074 1.00 81.94 388 LEU A CA 1
ATOM 3186 C C . LEU A 1 388 ? 12.258 -3.465 -11.078 1.00 81.94 388 LEU A C 1
ATOM 3188 O O . LEU A 1 388 ? 11.985 -4.114 -10.067 1.00 81.94 388 LEU A O 1
ATOM 3192 N N . MET A 1 389 ? 12.722 -4.049 -12.182 1.00 78.75 389 MET A N 1
ATOM 3193 C CA . MET A 1 389 ? 13.000 -5.485 -12.253 1.00 78.75 389 MET A CA 1
ATOM 3194 C C . MET A 1 389 ? 14.128 -5.902 -11.302 1.00 78.75 389 MET A C 1
ATOM 3196 O O . MET A 1 389 ? 14.035 -6.935 -10.642 1.00 78.75 389 MET A O 1
ATOM 3200 N N . SER A 1 390 ? 15.164 -5.073 -11.191 1.00 75.81 390 SER A N 1
ATOM 3201 C CA . SER A 1 390 ? 16.281 -5.267 -10.261 1.00 75.81 390 SER A CA 1
ATOM 3202 C C . SER A 1 390 ? 15.811 -5.246 -8.808 1.00 75.81 390 SER A C 1
ATOM 3204 O O . SER A 1 390 ? 16.123 -6.151 -8.035 1.00 75.81 390 SER A O 1
ATOM 3206 N N . ALA A 1 391 ? 14.998 -4.252 -8.445 1.00 79.06 391 ALA A N 1
ATOM 3207 C CA . ALA A 1 391 ? 14.384 -4.156 -7.127 1.00 79.06 391 ALA A CA 1
ATOM 3208 C C . ALA A 1 391 ? 13.494 -5.371 -6.820 1.00 79.06 391 ALA A C 1
ATOM 3210 O O . ALA A 1 391 ? 13.497 -5.864 -5.692 1.00 79.06 391 ALA A O 1
ATOM 3211 N N . ASN A 1 392 ? 12.771 -5.893 -7.817 1.00 78.50 392 ASN A N 1
ATOM 3212 C CA . ASN A 1 392 ? 11.971 -7.104 -7.659 1.00 78.50 392 ASN A CA 1
ATOM 3213 C C . ASN A 1 392 ? 12.836 -8.333 -7.325 1.00 78.50 392 ASN A C 1
ATOM 3215 O O . ASN A 1 392 ? 12.508 -9.082 -6.408 1.00 78.50 392 ASN A O 1
ATOM 3219 N N . LEU A 1 393 ? 13.968 -8.521 -8.011 1.00 71.81 393 LEU A N 1
ATOM 3220 C CA . LEU A 1 393 ? 14.885 -9.631 -7.728 1.00 71.81 393 LEU A CA 1
ATOM 3221 C C . LEU A 1 393 ? 15.478 -9.560 -6.314 1.00 71.81 393 LEU A C 1
ATOM 3223 O O . LEU A 1 393 ? 15.502 -10.576 -5.616 1.00 71.81 393 LEU A O 1
ATOM 3227 N N . ILE A 1 394 ? 15.907 -8.365 -5.885 1.00 73.06 394 ILE A N 1
ATOM 3228 C CA . ILE A 1 394 ? 16.460 -8.132 -4.539 1.00 73.06 394 ILE A CA 1
ATOM 3229 C C . ILE A 1 394 ? 15.431 -8.510 -3.468 1.00 73.06 394 ILE A C 1
ATOM 3231 O O . ILE A 1 394 ? 15.762 -9.227 -2.527 1.00 73.06 394 ILE A O 1
ATOM 3235 N N . GLY A 1 395 ? 14.182 -8.061 -3.627 1.00 66.25 395 GLY A N 1
ATOM 3236 C CA . GLY A 1 395 ? 13.130 -8.278 -2.632 1.00 66.25 395 GLY A CA 1
ATOM 3237 C C . GLY A 1 395 ? 12.577 -9.704 -2.592 1.00 66.25 395 GLY A C 1
ATOM 3238 O O . GLY A 1 395 ? 12.007 -10.098 -1.579 1.00 66.25 395 GLY A O 1
ATOM 3239 N N . PHE A 1 396 ? 12.716 -10.479 -3.674 1.00 60.44 396 PHE A N 1
ATOM 3240 C CA . PHE A 1 396 ? 11.996 -11.749 -3.829 1.00 60.44 396 PHE A CA 1
ATOM 3241 C C . PHE A 1 396 ? 12.874 -13.007 -3.828 1.00 60.44 396 PHE A C 1
ATOM 3243 O O . PHE A 1 396 ? 12.326 -14.080 -3.578 1.00 60.44 396 PHE A O 1
ATOM 3250 N N . SER A 1 397 ? 14.184 -12.906 -4.112 1.00 54.00 397 SER A N 1
ATOM 3251 C CA . SER A 1 397 ? 14.991 -14.100 -4.450 1.00 54.00 397 SER A CA 1
ATOM 3252 C C . SER A 1 397 ? 16.319 -14.264 -3.695 1.00 54.00 397 SER A C 1
ATOM 3254 O O . SER A 1 397 ? 16.836 -15.374 -3.679 1.00 54.00 397 SER A O 1
ATOM 3256 N N . TYR A 1 398 ? 16.901 -13.223 -3.074 1.00 53.56 398 TYR A N 1
ATOM 3257 C CA . TYR A 1 398 ? 18.332 -13.300 -2.713 1.00 53.56 398 TYR A CA 1
ATOM 3258 C C . TYR A 1 398 ? 18.813 -12.692 -1.388 1.00 53.56 398 TYR A C 1
ATOM 3260 O O . TYR A 1 398 ? 19.975 -12.907 -1.029 1.00 53.56 398 TYR A O 1
ATOM 3268 N N . GLY A 1 399 ? 18.004 -11.922 -0.658 1.00 60.34 399 GLY A N 1
ATOM 3269 C CA . GLY A 1 399 ? 18.516 -11.218 0.525 1.00 60.34 399 GLY A CA 1
ATOM 3270 C C . GLY A 1 399 ? 19.774 -10.382 0.205 1.00 60.34 399 GLY A C 1
ATOM 3271 O O . GLY A 1 399 ? 19.894 -9.817 -0.884 1.00 60.34 399 GLY A O 1
ATOM 3272 N N . SER A 1 400 ? 20.743 -10.317 1.123 1.00 54.00 400 SER A N 1
ATOM 3273 C CA . SER A 1 400 ? 21.906 -9.412 1.028 1.00 54.00 400 SER A CA 1
ATOM 3274 C C . SER A 1 400 ? 22.831 -9.645 -0.180 1.00 54.00 400 SER A C 1
ATOM 3276 O O . SER A 1 400 ? 23.476 -8.701 -0.631 1.00 54.00 400 SER A O 1
ATOM 3278 N N . ASN A 1 401 ? 22.875 -10.855 -0.754 1.00 59.03 401 ASN A N 1
ATOM 3279 C CA . ASN A 1 401 ? 23.712 -11.166 -1.927 1.00 59.03 401 ASN A CA 1
ATOM 3280 C C . ASN A 1 401 ? 23.028 -10.839 -3.269 1.00 59.03 401 ASN A C 1
ATOM 3282 O O . ASN A 1 401 ? 23.665 -10.881 -4.324 1.00 59.03 401 ASN A O 1
ATOM 3286 N N . GLY A 1 402 ? 21.744 -10.468 -3.244 1.00 58.72 402 GLY A N 1
ATOM 3287 C CA . GLY A 1 402 ? 20.946 -10.225 -4.446 1.00 58.72 402 GLY A CA 1
ATOM 3288 C C . GLY A 1 402 ? 21.412 -9.045 -5.266 1.00 58.72 402 GLY A C 1
ATOM 3289 O O . GLY A 1 402 ? 21.427 -9.120 -6.490 1.00 58.72 402 GLY A O 1
ATOM 3290 N N . LEU A 1 403 ? 21.858 -7.977 -4.605 1.00 58.75 403 LEU A N 1
ATOM 3291 C CA . LEU A 1 403 ? 22.356 -6.794 -5.296 1.00 58.75 403 LEU A CA 1
ATOM 3292 C C . LEU A 1 403 ? 23.577 -7.130 -6.165 1.00 58.75 403 LEU A C 1
ATOM 3294 O O . LEU A 1 403 ? 23.635 -6.723 -7.322 1.00 58.75 403 LEU A O 1
ATOM 3298 N N . HIS A 1 404 ? 24.515 -7.922 -5.641 1.00 64.19 404 HIS A N 1
ATOM 3299 C CA . HIS A 1 404 ? 25.707 -8.334 -6.381 1.00 64.19 404 HIS A CA 1
ATOM 3300 C C . HIS A 1 404 ? 25.370 -9.220 -7.579 1.00 64.19 404 HIS A C 1
ATOM 3302 O O . HIS A 1 404 ? 25.932 -9.025 -8.655 1.00 64.19 404 HIS A O 1
ATOM 3308 N N . ILE A 1 405 ? 24.433 -10.155 -7.419 1.00 62.28 405 ILE A N 1
ATOM 3309 C CA . ILE A 1 405 ? 23.998 -11.035 -8.508 1.00 62.28 405 ILE A CA 1
ATOM 3310 C C . ILE A 1 405 ? 23.274 -10.225 -9.579 1.00 62.28 405 ILE A C 1
ATOM 3312 O O . ILE A 1 405 ? 23.623 -10.327 -10.746 1.00 62.28 405 ILE A O 1
ATOM 3316 N N . VAL A 1 406 ? 22.359 -9.334 -9.196 1.00 58.28 406 VAL A N 1
ATOM 3317 C CA . VAL A 1 406 ? 21.676 -8.427 -10.128 1.00 58.28 406 VAL A CA 1
ATOM 3318 C C . VAL A 1 406 ? 22.675 -7.550 -10.882 1.00 58.28 406 VAL A C 1
ATOM 3320 O O . VAL A 1 406 ? 22.616 -7.479 -12.105 1.00 58.28 406 VAL A O 1
ATOM 3323 N N . MET A 1 407 ? 23.633 -6.923 -10.196 1.00 63.72 407 MET A N 1
ATOM 3324 C CA . MET A 1 407 ? 24.653 -6.089 -10.842 1.00 63.72 407 MET A CA 1
ATOM 3325 C C . MET A 1 407 ? 25.542 -6.898 -11.789 1.00 63.72 407 MET A C 1
ATOM 3327 O O . MET A 1 407 ? 25.841 -6.440 -12.892 1.00 63.72 407 MET A O 1
ATOM 3331 N N . ASN A 1 408 ? 25.949 -8.103 -11.391 1.00 65.38 408 ASN A N 1
ATOM 3332 C CA . ASN A 1 408 ? 26.743 -8.988 -12.236 1.00 65.38 408 ASN A CA 1
ATOM 3333 C C . ASN A 1 408 ? 25.944 -9.495 -13.435 1.00 65.38 408 ASN A C 1
ATOM 3335 O O . ASN A 1 408 ? 26.490 -9.572 -14.530 1.00 65.38 408 ASN A O 1
ATOM 3339 N N . SER A 1 409 ? 24.658 -9.778 -13.271 1.00 60.31 409 SER A N 1
ATOM 3340 C CA . SER A 1 409 ? 23.806 -10.246 -14.357 1.00 60.31 409 SER A CA 1
ATOM 3341 C C . SER A 1 409 ? 23.368 -9.128 -15.294 1.00 60.31 409 SER A C 1
ATOM 3343 O O . SER A 1 409 ? 23.232 -9.369 -16.487 1.00 60.31 409 SER A O 1
ATOM 3345 N N . ILE A 1 410 ? 23.229 -7.892 -14.806 1.00 60.53 410 ILE A N 1
ATOM 3346 C CA . ILE A 1 410 ? 23.106 -6.698 -15.648 1.00 60.53 410 ILE A CA 1
ATOM 3347 C C . ILE A 1 410 ? 24.375 -6.545 -16.492 1.00 60.53 410 ILE A C 1
ATOM 3349 O O . ILE A 1 410 ? 24.282 -6.425 -17.711 1.00 60.53 410 ILE A O 1
ATOM 3353 N N . LYS A 1 411 ? 25.562 -6.623 -15.872 1.00 64.44 411 LYS A N 1
ATOM 3354 C CA . LYS A 1 411 ? 26.850 -6.542 -16.585 1.00 64.44 411 LYS A CA 1
ATOM 3355 C C . LYS A 1 411 ? 27.008 -7.654 -17.630 1.00 64.44 411 LYS A C 1
ATOM 3357 O O . LYS A 1 411 ? 27.325 -7.353 -18.775 1.00 64.44 411 LYS A O 1
ATOM 3362 N N . LYS A 1 412 ? 26.734 -8.911 -17.258 1.00 62.06 412 LYS A N 1
ATOM 3363 C CA . LYS A 1 412 ? 26.755 -10.077 -18.164 1.00 62.06 412 LYS A CA 1
ATOM 3364 C C . LYS A 1 412 ? 25.673 -10.001 -19.244 1.00 62.06 412 LYS A C 1
ATOM 3366 O O . LYS A 1 412 ? 25.877 -10.474 -20.359 1.00 62.06 412 LYS A O 1
ATOM 3371 N N . GLY A 1 413 ? 24.522 -9.417 -18.913 1.00 58.84 413 GLY A N 1
ATOM 3372 C CA . GLY A 1 413 ? 23.435 -9.157 -19.843 1.00 58.84 413 GLY A CA 1
ATOM 3373 C C . GLY A 1 413 ? 23.916 -8.219 -20.934 1.00 58.84 413 GLY A C 1
ATOM 3374 O O . GLY A 1 413 ? 24.059 -8.647 -22.073 1.00 58.84 413 GLY A O 1
ATOM 3375 N N . PHE A 1 414 ? 24.279 -6.984 -20.586 1.00 58.75 414 PHE A N 1
ATOM 3376 C CA . PHE A 1 414 ? 24.714 -5.967 -21.550 1.00 58.75 414 PHE A CA 1
ATOM 3377 C C . PHE A 1 414 ? 25.950 -6.350 -22.386 1.00 58.75 414 PHE A C 1
ATOM 3379 O O . PHE A 1 414 ? 26.118 -5.801 -23.471 1.00 58.75 414 PHE A O 1
ATOM 3386 N N . SER A 1 415 ? 26.775 -7.311 -21.950 1.00 60.38 415 SER A N 1
ATOM 3387 C CA . SER A 1 415 ? 27.875 -7.853 -22.766 1.00 60.38 415 SER A CA 1
ATOM 3388 C C . SER A 1 415 ? 27.440 -8.863 -23.840 1.00 60.38 415 SER A C 1
ATOM 3390 O O . SER A 1 415 ? 28.245 -9.235 -24.687 1.00 60.38 415 SER A O 1
ATOM 3392 N N . SER A 1 416 ? 26.188 -9.326 -23.820 1.00 60.91 416 SER A N 1
ATOM 3393 C CA . SER A 1 416 ? 25.635 -10.267 -24.798 1.00 60.91 416 SER A CA 1
ATOM 3394 C C . SER A 1 416 ? 24.701 -9.543 -25.781 1.00 60.91 416 SER A C 1
ATOM 3396 O O . SER A 1 416 ? 23.768 -8.853 -25.370 1.00 60.91 416 SER A O 1
ATOM 3398 N N . GLY A 1 417 ? 24.914 -9.710 -27.093 1.00 65.75 417 GLY A N 1
ATOM 3399 C CA . GLY A 1 417 ? 24.054 -9.135 -28.147 1.00 65.75 417 GLY A CA 1
ATOM 3400 C C . GLY A 1 417 ? 22.534 -9.313 -27.927 1.00 65.75 417 GLY A C 1
ATOM 3401 O O . GLY A 1 417 ? 21.782 -8.361 -28.148 1.00 65.75 417 GLY A O 1
ATOM 3402 N N . PRO A 1 418 ? 22.052 -10.459 -27.404 1.00 65.75 418 PRO A N 1
ATOM 3403 C CA . PRO A 1 418 ? 20.643 -10.647 -27.047 1.00 65.75 418 PRO A CA 1
ATOM 3404 C C . PRO A 1 418 ? 20.085 -9.670 -25.996 1.00 65.75 418 PRO A C 1
ATOM 3406 O O . PRO A 1 418 ? 18.901 -9.338 -26.036 1.00 65.75 418 PRO A O 1
ATOM 3409 N N . SER A 1 419 ? 20.894 -9.169 -25.058 1.00 67.94 419 SER A N 1
ATOM 3410 C CA . SER A 1 419 ? 20.415 -8.178 -24.084 1.00 67.94 419 SER A CA 1
ATOM 3411 C C . SER A 1 419 ? 20.329 -6.767 -24.654 1.00 67.94 419 SER A C 1
ATOM 3413 O O . SER A 1 419 ? 19.507 -5.984 -24.182 1.00 67.94 419 SER A O 1
ATOM 3415 N N . LEU A 1 420 ? 21.102 -6.450 -25.697 1.00 73.81 420 LEU A N 1
ATOM 3416 C CA . LEU A 1 420 ? 20.905 -5.214 -26.452 1.00 73.81 420 LEU A CA 1
ATOM 3417 C C . LEU A 1 420 ? 19.541 -5.228 -27.154 1.00 73.81 420 LEU A C 1
ATOM 3419 O O . LEU A 1 420 ? 18.793 -4.262 -27.042 1.00 73.81 420 LEU A O 1
ATOM 3423 N N . ALA A 1 421 ? 19.174 -6.338 -27.804 1.00 78.25 421 ALA A N 1
ATOM 3424 C CA . ALA A 1 421 ? 17.865 -6.484 -28.453 1.00 78.25 421 ALA A CA 1
ATOM 3425 C C . ALA A 1 421 ? 16.701 -6.311 -27.462 1.00 78.25 421 ALA A C 1
ATOM 3427 O O . ALA A 1 421 ? 15.712 -5.638 -27.746 1.00 78.25 421 ALA A O 1
ATOM 3428 N N . LEU A 1 422 ? 16.846 -6.863 -26.262 1.00 77.69 422 LEU A N 1
ATOM 3429 C CA . LEU A 1 422 ? 15.878 -6.714 -25.183 1.00 77.69 422 LEU A CA 1
ATOM 3430 C C . LEU A 1 422 ? 15.793 -5.273 -24.650 1.00 77.69 422 LEU A C 1
ATOM 3432 O O . LEU A 1 422 ? 14.701 -4.766 -24.399 1.00 77.69 422 LEU A O 1
ATOM 3436 N N . PHE A 1 423 ? 16.930 -4.592 -24.497 1.00 79.75 423 PHE A N 1
ATOM 3437 C CA . PHE A 1 423 ? 16.946 -3.180 -24.123 1.00 79.75 423 PHE A CA 1
ATOM 3438 C C . PHE A 1 423 ? 16.256 -2.311 -25.182 1.00 79.75 423 PHE A C 1
ATOM 3440 O O . PHE A 1 423 ? 15.442 -1.454 -24.840 1.00 79.75 423 PHE A O 1
ATOM 3447 N N . LEU A 1 424 ? 16.507 -2.585 -26.466 1.00 84.56 424 LEU A N 1
ATOM 3448 C CA . LEU A 1 424 ? 15.797 -1.951 -27.578 1.00 84.56 424 LEU A CA 1
ATOM 3449 C C . LEU A 1 424 ? 14.288 -2.234 -27.516 1.00 84.56 424 LEU A C 1
ATOM 3451 O O . LEU A 1 424 ? 13.493 -1.318 -27.714 1.00 84.56 424 LEU A O 1
ATOM 3455 N N . ALA A 1 425 ? 13.873 -3.451 -27.152 1.00 86.56 425 ALA A N 1
ATOM 3456 C CA . ALA A 1 425 ? 12.460 -3.769 -26.952 1.00 86.56 425 ALA A CA 1
ATOM 3457 C C . ALA A 1 425 ? 11.831 -2.937 -25.817 1.00 86.56 425 ALA A C 1
ATOM 3459 O O . ALA A 1 425 ? 10.730 -2.408 -25.984 1.00 86.56 425 ALA A O 1
ATOM 3460 N N . PHE A 1 426 ? 12.533 -2.747 -24.692 1.00 87.75 426 PHE A N 1
ATOM 3461 C CA . PHE A 1 426 ? 12.069 -1.858 -23.620 1.00 87.75 426 PHE A CA 1
ATOM 3462 C C . PHE A 1 426 ? 12.027 -0.391 -24.044 1.00 87.75 426 PHE A C 1
ATOM 3464 O O . PHE A 1 426 ? 11.094 0.310 -23.660 1.00 87.75 426 PHE A O 1
ATOM 3471 N N . LEU A 1 427 ? 12.971 0.068 -24.869 1.00 89.69 427 LEU A N 1
ATOM 3472 C CA . LEU A 1 427 ? 12.919 1.406 -25.459 1.00 89.69 427 LEU A CA 1
ATOM 3473 C C . LEU A 1 427 ? 11.681 1.576 -26.342 1.00 89.69 427 LEU A C 1
ATOM 3475 O O . LEU A 1 427 ? 10.963 2.564 -26.195 1.00 89.69 427 LEU A O 1
ATOM 3479 N N . CYS A 1 428 ? 11.383 0.621 -27.225 1.00 90.94 428 CYS A N 1
ATOM 3480 C CA . CYS A 1 428 ? 10.173 0.652 -28.049 1.00 90.94 428 CYS A CA 1
ATOM 3481 C C . CYS A 1 428 ? 8.907 0.658 -27.181 1.00 90.94 428 CYS A C 1
ATOM 3483 O O . CYS A 1 428 ? 8.024 1.493 -27.378 1.00 90.94 428 CYS A O 1
ATOM 3485 N N . ALA A 1 429 ? 8.842 -0.213 -26.170 1.00 90.75 429 ALA A N 1
ATOM 3486 C CA . ALA A 1 429 ? 7.725 -0.252 -25.231 1.00 90.75 429 ALA A CA 1
ATOM 3487 C C . ALA A 1 429 ? 7.569 1.074 -24.466 1.00 90.75 429 ALA A C 1
ATOM 3489 O O . ALA A 1 429 ? 6.453 1.567 -24.306 1.00 90.75 429 ALA A O 1
ATOM 3490 N N . ALA A 1 430 ? 8.675 1.690 -24.038 1.00 91.81 430 ALA A N 1
ATOM 3491 C CA . ALA A 1 430 ? 8.679 2.985 -23.365 1.00 91.81 430 ALA A CA 1
ATOM 3492 C C . ALA A 1 430 ? 8.124 4.105 -24.256 1.00 91.81 430 ALA A C 1
ATOM 3494 O O . ALA A 1 430 ? 7.338 4.919 -23.777 1.00 91.81 430 ALA A O 1
ATOM 3495 N N . HIS A 1 431 ? 8.459 4.124 -25.551 1.00 91.12 431 HIS A N 1
ATOM 3496 C CA . HIS A 1 431 ? 7.880 5.082 -26.499 1.00 91.12 431 HIS A CA 1
ATOM 3497 C C . HIS A 1 431 ? 6.363 4.924 -26.608 1.00 91.12 431 HIS A C 1
ATOM 3499 O O . HIS A 1 431 ? 5.636 5.916 -26.538 1.00 91.12 431 HIS A O 1
ATOM 3505 N N . VAL A 1 432 ? 5.877 3.684 -26.726 1.00 91.25 432 VAL A N 1
ATOM 3506 C CA . VAL A 1 432 ? 4.436 3.401 -26.766 1.00 91.25 432 VAL A CA 1
ATOM 3507 C C . VAL A 1 432 ? 3.766 3.856 -25.471 1.00 91.25 432 VAL A C 1
ATOM 3509 O O . VAL A 1 432 ? 2.749 4.543 -25.518 1.00 91.25 432 VAL A O 1
ATOM 3512 N N . MET A 1 433 ? 4.349 3.541 -24.311 1.00 91.62 433 MET A N 1
ATOM 3513 C CA . MET A 1 433 ? 3.815 3.969 -23.016 1.00 91.62 433 MET A CA 1
ATOM 3514 C C . MET A 1 433 ? 3.753 5.495 -22.890 1.00 91.62 433 MET A C 1
ATOM 3516 O O . MET A 1 433 ? 2.722 6.025 -22.482 1.00 91.62 433 MET A O 1
ATOM 3520 N N . LEU A 1 434 ? 4.819 6.207 -23.266 1.00 89.88 434 LEU A N 1
ATOM 3521 C CA . LEU A 1 434 ? 4.860 7.673 -23.246 1.00 89.88 434 LEU A CA 1
ATOM 3522 C C . LEU A 1 434 ? 3.804 8.281 -24.176 1.00 89.88 434 LEU A C 1
ATOM 3524 O O . LEU A 1 434 ? 3.111 9.217 -23.781 1.00 89.88 434 LEU A O 1
ATOM 3528 N N . TYR A 1 435 ? 3.629 7.717 -25.373 1.00 89.69 435 TYR A N 1
ATOM 3529 C CA . TYR A 1 435 ? 2.583 8.139 -26.303 1.00 89.69 435 TYR A CA 1
ATOM 3530 C C . TYR A 1 435 ? 1.181 7.932 -25.718 1.00 89.69 435 TYR A C 1
ATOM 3532 O O . TYR A 1 435 ? 0.359 8.848 -25.742 1.00 89.69 435 TYR A O 1
ATOM 3540 N N . VAL A 1 436 ? 0.918 6.764 -25.125 1.00 88.81 436 VAL A N 1
ATOM 3541 C CA . VAL A 1 436 ? -0.356 6.482 -24.448 1.00 88.81 436 VAL A CA 1
ATOM 3542 C C . VAL A 1 436 ? -0.609 7.489 -23.323 1.00 88.81 436 VAL A C 1
ATOM 3544 O O . VAL A 1 436 ? -1.723 7.991 -23.209 1.00 88.81 436 VAL A O 1
ATOM 3547 N N . ARG A 1 437 ? 0.409 7.860 -22.532 1.00 87.44 437 ARG A N 1
ATOM 3548 C CA . ARG A 1 437 ? 0.250 8.888 -21.485 1.00 87.44 437 ARG A CA 1
ATOM 3549 C C . ARG A 1 437 ? -0.072 10.262 -22.039 1.00 87.44 437 ARG A C 1
ATOM 3551 O O . ARG A 1 437 ? -0.899 10.957 -21.459 1.00 87.44 437 ARG A O 1
ATOM 3558 N N . GLN A 1 438 ? 0.545 10.640 -23.151 1.00 86.81 438 GLN A N 1
ATOM 3559 C CA . GLN A 1 438 ? 0.226 11.899 -23.808 1.00 86.81 438 GLN A CA 1
ATOM 3560 C C . GLN A 1 438 ? -1.238 11.917 -24.274 1.00 86.81 438 GLN A C 1
ATOM 3562 O O . GLN A 1 438 ? -1.944 12.890 -24.034 1.00 86.81 438 GLN A O 1
ATOM 3567 N N . GLN A 1 439 ? -1.720 10.824 -24.869 1.00 88.00 439 GLN A N 1
ATOM 3568 C CA . GLN A 1 439 ? -3.117 10.695 -25.296 1.00 88.00 439 GLN A CA 1
ATOM 3569 C C . GLN A 1 439 ? -4.102 10.728 -24.121 1.00 88.00 439 GLN A C 1
ATOM 3571 O O . GLN A 1 439 ? -5.165 11.331 -24.216 1.00 88.00 439 GLN A O 1
ATOM 3576 N N . GLU A 1 440 ? -3.762 10.095 -23.000 1.00 86.12 440 GLU A N 1
ATOM 3577 C CA . GLU A 1 440 ? -4.576 10.156 -21.783 1.00 86.12 440 GLU A CA 1
ATOM 3578 C C . GLU A 1 440 ? -4.654 11.573 -21.208 1.00 86.12 440 GLU A C 1
ATOM 3580 O O . GLU A 1 440 ? -5.734 11.988 -20.796 1.00 86.12 440 GLU A O 1
ATOM 3585 N N . ALA A 1 441 ? -3.546 12.321 -21.209 1.00 84.06 441 ALA A N 1
ATOM 3586 C CA . ALA A 1 441 ? -3.530 13.714 -20.767 1.00 84.06 441 ALA A CA 1
ATOM 3587 C C . ALA A 1 441 ? -4.439 14.592 -21.644 1.00 84.06 441 ALA A C 1
ATOM 3589 O O . ALA A 1 441 ? -5.285 15.308 -21.118 1.00 84.06 441 ALA A O 1
ATOM 3590 N N . LEU A 1 442 ? -4.354 14.439 -22.971 1.00 85.50 442 LEU A N 1
ATOM 3591 C CA . LEU A 1 442 ? -5.200 15.169 -23.924 1.00 85.50 442 LEU A CA 1
ATOM 3592 C C . LEU A 1 442 ? -6.696 14.857 -23.772 1.00 85.50 442 LEU A C 1
ATOM 3594 O O . LEU A 1 442 ? -7.528 15.712 -24.039 1.00 85.50 442 LEU A O 1
ATOM 3598 N N . ARG A 1 443 ? -7.059 13.640 -23.344 1.00 83.62 443 ARG A N 1
ATOM 3599 C CA . ARG A 1 443 ? -8.463 13.266 -23.086 1.00 83.62 443 ARG A CA 1
ATOM 3600 C C . ARG A 1 443 ? -9.015 13.835 -21.778 1.00 83.62 443 ARG A C 1
ATOM 3602 O O . ARG A 1 443 ? -10.232 13.873 -21.619 1.00 83.62 443 ARG A O 1
ATOM 3609 N N . ARG A 1 444 ? -8.144 14.176 -20.824 1.00 72.69 444 ARG A N 1
ATOM 3610 C CA . ARG A 1 444 ? -8.520 14.711 -19.504 1.00 72.69 444 ARG A CA 1
ATOM 3611 C C . ARG A 1 444 ? -8.701 16.223 -19.520 1.00 72.69 444 ARG A C 1
ATOM 3613 O O . ARG A 1 444 ? -9.511 16.730 -18.752 1.00 72.69 444 ARG A O 1
ATOM 3620 N N . GLU A 1 445 ? -7.972 16.931 -20.376 1.00 60.44 445 GLU A N 1
ATOM 3621 C CA . GLU A 1 445 ? -8.240 18.341 -20.637 1.00 6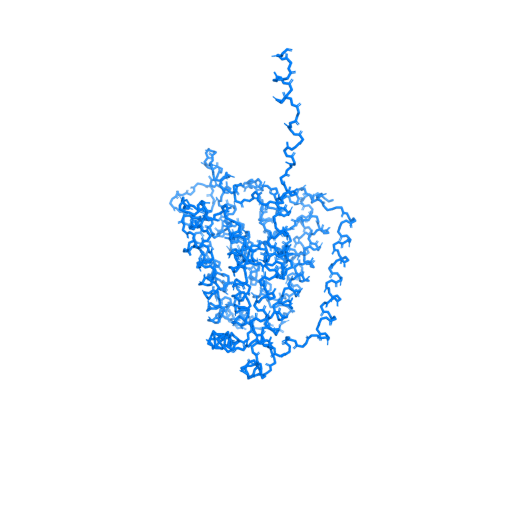0.44 445 GLU A CA 1
ATOM 3622 C C . GLU A 1 445 ? -9.561 18.437 -21.416 1.00 60.44 445 GLU A C 1
ATOM 3624 O O . GLU A 1 445 ? -9.643 17.913 -22.530 1.00 60.44 445 GLU A O 1
ATOM 3629 N N . PRO A 1 446 ? -10.632 19.041 -20.860 1.00 49.09 446 PRO A N 1
ATOM 3630 C CA . PRO A 1 446 ? -11.816 19.312 -21.658 1.00 49.09 446 PRO A CA 1
ATOM 3631 C C . PRO A 1 446 ? -11.370 20.177 -22.833 1.00 49.09 446 PRO A C 1
ATOM 3633 O O . PRO A 1 446 ? -10.716 21.200 -22.635 1.00 49.09 446 PRO A O 1
ATOM 3636 N N . SER A 1 447 ? -11.682 19.730 -24.048 1.00 43.22 447 SER A N 1
ATOM 3637 C CA . SER A 1 447 ? -11.365 20.412 -25.297 1.00 43.22 447 SER A CA 1
ATOM 3638 C C . SER A 1 447 ? -11.634 21.913 -25.165 1.00 43.22 447 SER A C 1
ATOM 3640 O O . SER A 1 447 ? -12.786 22.347 -25.180 1.00 43.22 447 SER A O 1
ATOM 3642 N N . VAL A 1 448 ? -10.574 22.716 -25.072 1.00 43.56 448 VAL A N 1
ATOM 3643 C CA . VAL A 1 448 ? -10.651 24.187 -25.142 1.00 43.56 448 VAL A CA 1
ATOM 3644 C C . VAL A 1 448 ? -11.287 24.638 -26.473 1.00 43.56 448 VAL A C 1
ATOM 3646 O O . VAL A 1 448 ? -11.783 25.755 -26.583 1.00 43.56 448 VAL A O 1
ATOM 3649 N N . GLU A 1 449 ? -11.407 23.735 -27.451 1.00 39.78 449 GLU A N 1
ATOM 3650 C CA . GLU A 1 449 ? -12.189 23.919 -28.678 1.00 39.78 449 GLU A CA 1
ATOM 3651 C C . GLU A 1 449 ? -13.697 24.142 -28.456 1.00 39.78 449 GLU A C 1
ATOM 3653 O O . GLU A 1 449 ? -14.342 24.705 -29.334 1.00 39.78 449 GLU A O 1
ATOM 3658 N N . SER A 1 450 ? -14.283 23.807 -27.295 1.00 36.47 450 SER A N 1
ATOM 3659 C CA . SER A 1 450 ? -15.688 24.157 -27.004 1.00 36.47 450 SER A CA 1
ATOM 3660 C C . SER A 1 450 ? -15.866 25.539 -26.353 1.00 36.47 450 SER A C 1
ATOM 3662 O O . SER A 1 450 ? -16.992 25.910 -26.026 1.00 36.47 450 SER A O 1
ATOM 3664 N N . ALA A 1 451 ? -14.784 26.301 -26.146 1.00 35.91 451 ALA A N 1
ATOM 3665 C CA . ALA A 1 451 ? -14.802 27.640 -25.542 1.00 35.91 451 ALA A CA 1
ATOM 3666 C C . ALA A 1 451 ? -14.251 28.747 -26.463 1.00 35.91 451 ALA A C 1
ATOM 3668 O O . ALA A 1 451 ? -13.986 29.858 -26.005 1.00 35.91 451 ALA A O 1
ATOM 3669 N N . VAL A 1 452 ? -14.126 28.487 -27.768 1.00 45.34 452 VAL A N 1
ATOM 3670 C CA . VAL A 1 452 ? -13.936 29.543 -28.772 1.00 45.34 452 VAL A CA 1
ATOM 3671 C C . VAL A 1 452 ? -14.923 29.317 -29.909 1.00 45.34 452 VAL A C 1
ATOM 3673 O O . VAL A 1 452 ? -14.742 28.423 -30.728 1.00 45.34 452 VAL A O 1
ATOM 3676 N N . PRO A 1 453 ? -15.969 30.150 -29.980 1.00 41.09 453 PRO A N 1
ATOM 3677 C CA . PRO A 1 453 ? -16.174 30.866 -31.230 1.00 41.09 453 PRO A CA 1
ATOM 3678 C C . PRO A 1 453 ? -16.737 32.260 -30.949 1.00 41.09 453 PRO A C 1
ATOM 3680 O O . PRO A 1 453 ? -17.946 32.404 -30.837 1.00 41.09 453 PRO A O 1
ATOM 3683 N N . MET A 1 454 ? -15.887 33.288 -30.807 1.00 32.03 454 MET A N 1
ATOM 3684 C CA . MET A 1 454 ? -16.296 34.691 -31.058 1.00 32.03 454 MET A CA 1
ATOM 3685 C C . MET A 1 454 ? -15.177 35.751 -30.961 1.00 32.03 454 MET A C 1
ATOM 3687 O O . MET A 1 454 ? -15.476 36.936 -30.864 1.00 32.03 454 MET A O 1
ATOM 3691 N N . ALA A 1 455 ? -13.891 35.384 -31.006 1.00 33.00 455 ALA A N 1
ATOM 3692 C CA . ALA A 1 455 ? -12.803 36.377 -31.034 1.00 33.00 455 ALA A CA 1
ATOM 3693 C C . ALA A 1 455 ? -12.131 36.526 -32.414 1.00 33.00 455 ALA A C 1
ATOM 3695 O O . ALA A 1 455 ? -11.567 37.575 -32.700 1.00 33.00 455 ALA A O 1
ATOM 3696 N N . SER A 1 456 ? -12.252 35.539 -33.311 1.00 34.50 456 SER A N 1
ATOM 3697 C CA . SER A 1 456 ? -11.684 35.601 -34.671 1.00 34.50 456 SER A CA 1
ATOM 3698 C C . SER A 1 456 ? -12.637 36.164 -35.735 1.00 34.50 456 SER A C 1
ATOM 3700 O O . SER A 1 456 ? -12.248 36.293 -36.889 1.00 34.50 456 SER A O 1
ATOM 3702 N N . MET A 1 457 ? -13.867 36.547 -35.368 1.00 33.97 457 MET A N 1
ATOM 3703 C CA . MET A 1 457 ? -14.895 37.015 -36.315 1.00 33.97 457 MET A CA 1
ATOM 3704 C C . MET A 1 457 ? -15.179 38.530 -36.230 1.00 33.97 457 MET A C 1
ATOM 3706 O O . MET A 1 457 ? -16.128 39.015 -36.834 1.00 33.97 457 MET A O 1
ATOM 3710 N N . LYS A 1 458 ? -14.353 39.304 -35.505 1.00 33.94 458 LYS A N 1
ATOM 3711 C CA . LYS A 1 458 ? -14.434 40.783 -35.460 1.00 33.94 458 LYS A CA 1
ATOM 3712 C C . LYS A 1 458 ? -13.282 41.517 -36.161 1.00 33.94 458 LYS A C 1
ATOM 3714 O O . LYS A 1 458 ? -13.281 42.739 -36.170 1.00 33.94 458 LYS A O 1
ATOM 3719 N N . MET A 1 459 ? -12.350 40.801 -36.794 1.00 36.19 459 MET A N 1
ATOM 3720 C CA . MET A 1 459 ? -11.291 41.406 -37.624 1.00 36.19 459 MET A CA 1
ATOM 3721 C C . MET A 1 459 ? -11.465 41.173 -39.134 1.00 36.19 459 MET A C 1
ATOM 3723 O O . MET A 1 459 ? -10.611 41.584 -39.904 1.00 36.19 459 MET A O 1
ATOM 3727 N N . ALA A 1 460 ? -12.576 40.567 -39.567 1.00 35.78 460 ALA A N 1
ATOM 3728 C CA . ALA A 1 460 ? -12.895 40.343 -40.984 1.00 35.78 460 ALA A CA 1
ATOM 3729 C C . ALA A 1 460 ? -14.165 41.091 -41.451 1.00 35.78 460 ALA A C 1
ATOM 3731 O O . ALA A 1 460 ? -14.749 40.743 -42.468 1.00 35.78 460 ALA A O 1
ATOM 3732 N N . ALA A 1 461 ? -14.616 42.095 -40.691 1.00 37.12 461 ALA A N 1
ATOM 3733 C CA . ALA A 1 461 ? -15.760 42.953 -41.036 1.00 37.12 461 ALA A CA 1
ATOM 3734 C C . ALA A 1 461 ? -15.413 44.450 -40.897 1.00 37.12 461 ALA A C 1
ATOM 3736 O O . ALA A 1 461 ? -16.244 45.259 -40.492 1.00 37.12 461 ALA A O 1
ATOM 3737 N N . ALA A 1 462 ? -14.154 44.788 -41.176 1.00 42.97 462 ALA A N 1
ATOM 3738 C CA . ALA A 1 462 ? -13.652 46.154 -41.280 1.00 42.97 462 ALA A CA 1
ATOM 3739 C C . ALA A 1 462 ? -12.709 46.267 -42.493 1.00 42.97 462 ALA A C 1
ATOM 3741 O O . ALA A 1 462 ? -11.587 46.753 -42.369 1.00 42.97 462 ALA A O 1
ATOM 3742 N N . GLU A 1 463 ? -13.186 45.773 -43.636 1.00 35.50 463 GLU A N 1
ATOM 3743 C CA . GLU A 1 463 ? -12.776 46.189 -44.982 1.00 35.50 463 GLU A CA 1
ATOM 3744 C C . GLU A 1 463 ? -14.029 46.532 -45.786 1.00 35.50 463 GLU A C 1
ATOM 3746 O O . GLU A 1 463 ? -15.019 45.767 -45.670 1.00 35.50 463 GLU A O 1
#

InterPro domains:
  IPR004299 Membrane bound O-acyl transferase, MBOAT [PF03062] (161-394)
  IPR051085 Membrane-bound O-acyltransferase [PTHR13285] (8-440)